Protein AF-A0A1A6A4U7-F1 (afdb_monomer)

Secondary structure (DSSP, 8-state):
-------------PPPEEEEETTTEETTEETT-BHHHHHHHHHH-TTT----EEE--TTSGGGS-EEEE-SSEEEEE---SS--B--EEEEE--TT---EEEETTEEEEBTTB--BHHHHHHHT---EE-TTSSEEEETTEEEEE--S---TTSPPPTTPBEEEEEE---TT-----S--EEEEETTTEEEEEEETTEEEEEETTT-BTTHHHHHS---SEEEE----HHHHHTT-----TTTT-EEEEEGGGTEEEEE-TTSBEEEEEEE---TTSTTTTTS----EEEEETTEEE-TT--HHHHHTTS---S-HHHHHHHHTTT--PPPPP--------------------------------------------------------------------------------S-EEEE-TT-TT-TT-TTPPEEEEEEETTEEEEEETTT-SEEEEEE---GGG--

Structure (mmCIF, N/CA/C/O backbone):
data_AF-A0A1A6A4U7-F1
#
_entry.id   AF-A0A1A6A4U7-F1
#
loop_
_atom_site.group_PDB
_atom_site.id
_atom_site.type_symbol
_atom_site.label_atom_id
_atom_site.label_alt_id
_atom_site.label_comp_id
_atom_site.label_asym_id
_atom_site.label_entity_id
_atom_site.label_seq_id
_atom_site.pdbx_PDB_ins_code
_atom_site.Cartn_x
_atom_site.Cartn_y
_atom_site.Cartn_z
_atom_site.occupancy
_atom_site.B_iso_or_equiv
_atom_site.auth_seq_id
_atom_site.auth_comp_id
_atom_site.auth_asym_id
_atom_site.auth_atom_id
_atom_site.pdbx_PDB_model_num
ATOM 1 N N . MET A 1 1 ? -24.534 -42.417 -36.578 1.00 34.53 1 MET A N 1
ATOM 2 C CA . MET A 1 1 ? -23.163 -41.997 -36.219 1.00 34.53 1 MET A CA 1
ATOM 3 C C . MET A 1 1 ? -23.045 -40.514 -36.512 1.00 34.53 1 MET A C 1
ATOM 5 O O . MET A 1 1 ? -23.363 -40.126 -37.626 1.00 34.53 1 MET A O 1
ATOM 9 N N . ILE A 1 2 ? -22.652 -39.702 -35.531 1.00 27.45 2 ILE A N 1
ATOM 10 C CA . ILE A 1 2 ? -22.344 -38.277 -35.712 1.00 27.45 2 ILE A CA 1
ATOM 11 C C . ILE A 1 2 ? -21.001 -38.060 -35.019 1.00 27.45 2 ILE A C 1
ATOM 13 O O . ILE A 1 2 ? -20.915 -38.229 -33.805 1.00 27.45 2 ILE A O 1
ATOM 17 N N . ASN A 1 3 ? -19.956 -37.738 -35.782 1.00 27.05 3 ASN A N 1
ATOM 18 C CA . ASN A 1 3 ? -18.655 -37.410 -35.206 1.00 27.05 3 ASN A CA 1
ATOM 19 C C . ASN A 1 3 ? -18.709 -35.987 -34.647 1.00 27.05 3 ASN A C 1
ATOM 21 O O . ASN A 1 3 ? -18.494 -35.019 -35.375 1.00 27.05 3 ASN A O 1
ATOM 25 N N . VAL A 1 4 ? -18.984 -35.868 -33.349 1.00 32.03 4 VAL A N 1
ATOM 26 C CA . VAL A 1 4 ? -18.726 -34.632 -32.605 1.00 32.03 4 VAL A CA 1
ATOM 27 C C . VAL A 1 4 ? -17.213 -34.520 -32.454 1.00 32.03 4 VAL A C 1
ATOM 29 O O . VAL A 1 4 ? -16.614 -35.150 -31.586 1.00 32.03 4 VAL A O 1
ATOM 32 N N . GLY A 1 5 ? -16.581 -33.779 -33.365 1.00 28.53 5 GLY A N 1
ATOM 33 C CA . GLY A 1 5 ? -15.143 -33.555 -33.324 1.00 28.53 5 GLY A CA 1
ATOM 34 C C . GLY A 1 5 ? -14.765 -32.807 -32.051 1.00 28.53 5 GLY A C 1
ATOM 35 O O . GLY A 1 5 ? -15.189 -31.668 -31.857 1.00 28.53 5 GLY A O 1
ATOM 36 N N . THR A 1 6 ? -13.951 -33.432 -31.201 1.00 31.39 6 THR A N 1
ATOM 37 C CA . THR A 1 6 ? -13.310 -32.764 -30.067 1.00 31.39 6 THR A CA 1
ATOM 38 C C . THR A 1 6 ? -12.432 -31.642 -30.605 1.00 31.39 6 THR A C 1
ATOM 40 O O . THR A 1 6 ? -11.337 -31.892 -31.116 1.00 31.39 6 THR A O 1
ATOM 43 N N . GLN A 1 7 ? -12.911 -30.399 -30.519 1.00 33.78 7 GLN A N 1
ATOM 44 C CA . GLN A 1 7 ? -12.051 -29.251 -30.756 1.00 33.78 7 GLN A CA 1
ATOM 45 C C . GLN A 1 7 ? -10.982 -29.260 -29.669 1.00 33.78 7 GLN A C 1
ATOM 47 O O . GLN A 1 7 ? -11.272 -29.018 -28.499 1.00 33.78 7 GLN A O 1
ATOM 52 N N . ASN A 1 8 ? -9.747 -29.563 -30.066 1.00 30.69 8 ASN A N 1
ATOM 53 C CA . ASN A 1 8 ? -8.593 -29.342 -29.214 1.00 30.69 8 ASN A CA 1
ATOM 54 C C . ASN A 1 8 ? -8.554 -27.848 -28.897 1.00 30.69 8 ASN A C 1
ATOM 56 O O . ASN A 1 8 ? -8.187 -27.047 -29.761 1.00 30.69 8 ASN A O 1
ATOM 60 N N . LEU A 1 9 ? -8.942 -27.496 -27.669 1.00 33.34 9 LEU A N 1
ATOM 61 C CA . LEU A 1 9 ? -8.657 -26.201 -27.072 1.00 33.34 9 LEU A CA 1
ATOM 62 C C . LEU A 1 9 ? -7.142 -26.037 -27.099 1.00 33.34 9 LEU A C 1
ATOM 64 O O . LEU A 1 9 ? -6.424 -26.551 -26.243 1.00 33.34 9 LEU A O 1
ATOM 68 N N . ARG A 1 10 ? -6.652 -25.362 -28.142 1.00 32.28 10 ARG A N 1
ATOM 69 C CA . ARG A 1 10 ? -5.274 -24.902 -28.189 1.00 32.28 10 ARG A CA 1
ATOM 70 C C . ARG A 1 10 ? -5.126 -23.962 -27.007 1.00 32.28 10 ARG A C 1
ATOM 72 O O . ARG A 1 10 ? -5.675 -22.865 -27.034 1.00 32.28 10 ARG A O 1
ATOM 79 N N . THR A 1 11 ? -4.368 -24.385 -26.005 1.00 36.12 11 THR A N 1
ATOM 80 C CA . THR A 1 11 ? -3.703 -23.476 -25.082 1.00 36.12 11 THR A CA 1
ATOM 81 C C . THR A 1 11 ? -2.740 -22.633 -25.907 1.00 36.12 11 THR A C 1
ATOM 83 O O . THR A 1 11 ? -1.558 -22.940 -26.048 1.00 36.12 11 THR A O 1
ATOM 86 N N . THR A 1 12 ? -3.274 -21.585 -26.535 1.00 37.25 12 THR A N 1
ATOM 87 C CA . THR A 1 12 ? -2.473 -20.508 -27.095 1.00 37.25 12 THR A CA 1
ATOM 88 C C . THR A 1 12 ? -1.683 -19.936 -25.937 1.00 37.25 12 THR A C 1
ATOM 90 O O . THR A 1 12 ? -2.249 -19.262 -25.078 1.00 37.25 12 THR A O 1
ATOM 93 N N . SER A 1 13 ? -0.390 -20.247 -25.900 1.00 43.84 13 SER A N 1
ATOM 94 C CA . SER A 1 13 ? 0.581 -19.581 -25.047 1.00 43.84 13 SER A CA 1
ATOM 95 C C . SER A 1 13 ? 0.678 -18.135 -25.521 1.00 43.84 13 SER A C 1
ATOM 97 O O . SER A 1 13 ? 1.539 -17.796 -26.335 1.00 43.84 13 SER A O 1
ATOM 99 N N . LEU A 1 14 ? -0.284 -17.324 -25.083 1.00 59.44 14 LEU A N 1
ATOM 100 C CA . LEU A 1 14 ? -0.281 -15.886 -25.269 1.00 59.44 14 LEU A CA 1
ATOM 101 C C . LEU A 1 14 ? 1.059 -15.384 -24.735 1.00 59.44 14 LEU A C 1
ATOM 103 O O . LEU A 1 14 ? 1.439 -15.685 -23.601 1.00 59.44 14 LEU A O 1
ATOM 107 N N . SER A 1 15 ? 1.803 -14.687 -25.587 1.00 70.00 15 SER A N 1
ATOM 108 C CA . SER A 1 15 ? 2.896 -13.839 -25.133 1.00 70.00 15 SER A CA 1
ATOM 109 C C . SER A 1 15 ? 2.332 -12.909 -24.058 1.00 70.00 15 SER A C 1
ATOM 111 O O . SER A 1 15 ? 1.287 -12.306 -24.305 1.00 70.00 15 SER A O 1
ATOM 113 N N . PRO A 1 16 ? 2.946 -12.815 -22.864 1.00 86.75 16 PRO A N 1
ATOM 114 C CA . PRO A 1 16 ? 2.544 -11.795 -21.913 1.00 86.75 16 PRO A CA 1
ATOM 115 C C . PRO A 1 16 ? 2.791 -10.444 -22.582 1.00 86.75 16 PRO A C 1
ATOM 117 O O . PRO A 1 16 ? 3.918 -10.146 -22.986 1.00 86.75 16 PRO A O 1
ATOM 120 N N . THR A 1 17 ? 1.717 -9.680 -22.751 1.00 91.56 17 THR A N 1
ATOM 121 C CA . THR A 1 17 ? 1.735 -8.361 -23.376 1.00 91.56 17 THR A CA 1
ATOM 122 C C . THR A 1 17 ? 1.383 -7.343 -22.308 1.00 91.56 17 THR A C 1
ATOM 124 O O . THR A 1 17 ? 0.267 -7.369 -21.793 1.00 91.56 17 THR A O 1
ATOM 127 N N . TYR A 1 18 ? 2.316 -6.452 -21.979 1.00 95.06 18 TYR A N 1
ATOM 128 C CA . TYR A 1 18 ? 2.049 -5.347 -21.061 1.00 95.06 18 TYR A CA 1
ATOM 129 C C . TYR A 1 18 ? 2.094 -4.019 -21.804 1.00 95.06 18 TYR A C 1
ATOM 131 O O . TYR A 1 18 ? 3.088 -3.707 -22.463 1.00 95.06 18 TYR A O 1
ATOM 139 N N . ASP A 1 19 ? 1.043 -3.223 -21.647 1.00 96.00 19 ASP A N 1
ATOM 140 C CA . ASP A 1 19 ? 1.101 -1.812 -22.005 1.00 96.00 19 ASP A CA 1
ATOM 141 C C . ASP A 1 19 ? 1.816 -1.034 -20.900 1.00 96.00 19 ASP A C 1
ATOM 143 O O . ASP A 1 19 ? 1.625 -1.320 -19.716 1.00 96.00 19 ASP A O 1
ATOM 147 N N . VAL A 1 20 ? 2.693 -0.110 -21.285 1.00 96.94 20 VAL A N 1
ATOM 148 C CA . VAL A 1 20 ? 3.577 0.617 -20.369 1.00 96.94 20 VAL A CA 1
ATOM 149 C C . VAL A 1 20 ? 3.236 2.098 -20.432 1.00 96.94 20 VAL A C 1
ATOM 151 O O . VAL A 1 20 ? 3.409 2.720 -21.478 1.00 96.94 20 VAL A O 1
ATOM 154 N N . ILE A 1 21 ? 2.794 2.670 -19.311 1.00 96.62 21 ILE A N 1
ATOM 155 C CA . ILE A 1 21 ? 2.378 4.073 -19.216 1.00 96.62 21 ILE A CA 1
ATOM 156 C C . ILE A 1 21 ? 3.344 4.805 -18.263 1.00 96.62 21 ILE A C 1
ATOM 158 O O . ILE A 1 21 ? 3.288 4.580 -17.050 1.00 96.62 21 ILE A O 1
ATOM 162 N N . PRO A 1 22 ? 4.268 5.644 -18.781 1.00 95.94 22 PRO A N 1
ATOM 163 C CA . PRO A 1 22 ? 5.258 6.357 -17.971 1.00 95.94 22 PRO A CA 1
ATOM 164 C C . PRO A 1 22 ? 4.618 7.220 -16.880 1.00 95.94 22 PRO A C 1
ATOM 166 O O . PRO A 1 22 ? 3.744 8.039 -17.157 1.00 95.94 22 PRO A O 1
ATOM 169 N N . GLY A 1 23 ? 5.067 7.047 -15.638 1.00 95.62 23 GLY A N 1
ATOM 170 C CA . GLY A 1 23 ? 4.520 7.741 -14.470 1.00 95.62 23 GLY A CA 1
ATOM 171 C C . GLY A 1 23 ? 3.232 7.148 -13.895 1.00 95.62 23 GLY A C 1
ATOM 172 O O . GLY A 1 23 ? 2.833 7.571 -12.818 1.00 95.62 23 GLY A O 1
ATOM 173 N N . GLU A 1 24 ? 2.589 6.181 -14.563 1.00 95.50 24 GLU A N 1
ATOM 174 C CA . GLU A 1 24 ? 1.247 5.711 -14.182 1.00 95.50 24 GLU A CA 1
ATOM 175 C C . GLU A 1 24 ? 1.162 4.201 -13.927 1.00 95.50 24 GLU A C 1
ATOM 177 O O . GLU A 1 24 ? 0.574 3.798 -12.926 1.00 95.50 24 GLU A O 1
ATOM 182 N N . GLY A 1 25 ? 1.729 3.335 -14.779 1.00 96.69 25 GLY A N 1
ATOM 183 C CA . GLY A 1 25 ? 1.544 1.893 -14.583 1.00 96.69 25 GLY A CA 1
ATOM 184 C C . GLY A 1 25 ? 2.031 0.957 -15.688 1.00 96.69 25 GLY A C 1
ATOM 185 O O . GLY A 1 25 ? 2.629 1.364 -16.687 1.00 96.69 25 GLY A O 1
ATOM 186 N N . VAL A 1 26 ? 1.771 -0.337 -15.475 1.00 97.00 26 VAL A N 1
ATOM 187 C CA . VAL A 1 26 ? 2.101 -1.438 -16.394 1.00 97.00 26 VAL A CA 1
ATOM 188 C C . VAL A 1 26 ? 0.970 -2.469 -16.402 1.00 97.00 26 VAL A C 1
ATOM 190 O O . VAL A 1 26 ? 0.724 -3.144 -15.400 1.00 97.00 26 VAL A O 1
ATOM 193 N N . GLY A 1 27 ? 0.304 -2.637 -17.545 1.00 94.50 27 GLY A N 1
ATOM 194 C CA . GLY A 1 27 ? -0.808 -3.578 -17.706 1.00 94.50 27 GLY A CA 1
ATOM 195 C C . GLY A 1 27 ? -1.966 -3.283 -16.745 1.00 94.50 27 GLY A C 1
ATOM 196 O O . GLY A 1 27 ? -2.630 -2.260 -16.873 1.00 94.50 27 GLY A O 1
ATOM 197 N N . ILE A 1 28 ? -2.212 -4.189 -15.792 1.00 94.94 28 ILE A N 1
ATOM 198 C CA . ILE A 1 28 ? -3.260 -4.040 -14.764 1.00 94.94 28 ILE A CA 1
ATOM 199 C C . ILE A 1 28 ? -2.777 -3.366 -13.467 1.00 94.94 28 ILE A C 1
ATOM 201 O O . ILE A 1 28 ? -3.577 -3.200 -12.553 1.00 94.94 28 ILE A O 1
ATOM 205 N N . PHE A 1 29 ? -1.490 -3.019 -13.349 1.00 97.44 29 PHE A N 1
ATOM 206 C CA . PHE A 1 29 ? -0.899 -2.484 -12.117 1.00 97.44 29 PHE A CA 1
ATOM 207 C C . PHE A 1 29 ? -0.663 -0.977 -12.232 1.00 97.44 29 PHE A C 1
ATOM 209 O O . PHE A 1 29 ? 0.097 -0.548 -13.105 1.00 97.44 29 PHE A O 1
ATOM 216 N N . GLN A 1 30 ? -1.269 -0.188 -11.342 1.00 96.81 30 GLN A N 1
ATOM 217 C CA . GLN A 1 30 ? -1.107 1.268 -11.303 1.00 96.81 30 GLN A CA 1
ATOM 218 C C . GLN A 1 30 ? -0.221 1.690 -10.125 1.00 96.81 30 GLN A C 1
ATOM 220 O O . GLN A 1 30 ? -0.247 1.087 -9.049 1.00 96.81 30 GLN A O 1
ATOM 225 N N . LEU A 1 31 ? 0.590 2.729 -10.320 1.00 96.38 31 LEU A N 1
ATOM 226 C CA . LEU A 1 31 ? 1.306 3.367 -9.222 1.00 96.38 31 LEU A CA 1
ATOM 227 C C . LEU A 1 31 ? 0.295 4.032 -8.276 1.00 96.38 31 LEU A C 1
ATOM 229 O O . LEU A 1 31 ? -0.719 4.575 -8.706 1.00 96.38 31 LEU A O 1
ATOM 233 N N . GLY A 1 32 ? 0.555 3.957 -6.973 1.00 94.75 32 GLY A N 1
ATOM 234 C CA . GLY A 1 32 ? -0.375 4.405 -5.934 1.00 94.75 32 GLY A CA 1
ATOM 235 C C . GLY A 1 32 ? -1.392 3.347 -5.485 1.00 94.75 32 GLY A C 1
ATOM 236 O O . GLY A 1 32 ? -1.970 3.501 -4.408 1.00 94.75 32 GLY A O 1
ATOM 237 N N . ASP A 1 33 ? -1.570 2.235 -6.212 1.00 94.88 33 ASP A N 1
ATOM 238 C CA . ASP A 1 33 ? -2.411 1.131 -5.732 1.00 94.88 33 ASP A CA 1
ATOM 239 C C . ASP A 1 33 ? -1.856 0.530 -4.437 1.00 94.88 33 ASP A C 1
ATOM 241 O O . ASP A 1 33 ? -0.654 0.299 -4.291 1.00 94.88 33 ASP A O 1
ATOM 245 N N . ASN A 1 34 ? -2.738 0.226 -3.482 1.00 94.00 34 ASN A N 1
ATOM 246 C CA . ASN A 1 34 ? -2.311 -0.377 -2.224 1.00 94.00 34 ASN A CA 1
ATOM 247 C C . ASN A 1 34 ? -2.022 -1.885 -2.362 1.00 94.00 34 ASN A C 1
ATOM 249 O O . ASN A 1 34 ? -2.619 -2.585 -3.181 1.00 94.00 34 ASN A O 1
ATOM 253 N N . LEU A 1 35 ? -1.123 -2.394 -1.515 1.00 94.62 35 LEU A N 1
ATOM 254 C CA . LEU A 1 35 ? -0.640 -3.781 -1.524 1.00 94.62 35 LEU A CA 1
ATOM 255 C C . LEU A 1 35 ? -1.764 -4.830 -1.509 1.00 94.62 35 LEU A C 1
ATOM 257 O O . LEU A 1 35 ? -1.673 -5.836 -2.214 1.00 94.62 35 LEU A O 1
ATOM 261 N N . TRP A 1 36 ? -2.826 -4.590 -0.735 1.00 93.75 36 TRP A N 1
ATOM 262 C CA . TRP A 1 36 ? -3.992 -5.476 -0.672 1.00 93.75 36 TRP A CA 1
ATOM 263 C C . TRP A 1 36 ? -4.747 -5.507 -2.007 1.00 93.75 36 TRP A C 1
ATOM 265 O O . TRP A 1 36 ? -5.109 -6.587 -2.473 1.00 93.75 36 TRP A O 1
ATOM 275 N N . HIS A 1 37 ? -4.921 -4.355 -2.667 1.00 93.62 37 HIS A N 1
ATOM 276 C CA . HIS A 1 37 ? -5.577 -4.288 -3.972 1.00 93.62 37 HIS A CA 1
ATOM 277 C C . HIS A 1 37 ? -4.753 -4.972 -5.068 1.00 93.62 37 HIS A C 1
ATOM 279 O O . HIS A 1 37 ? -5.294 -5.792 -5.807 1.00 93.62 37 HIS A O 1
ATOM 285 N N . VAL A 1 38 ? -3.439 -4.731 -5.122 1.00 95.75 38 VAL A N 1
ATOM 286 C CA . VAL A 1 38 ? -2.542 -5.389 -6.092 1.00 95.75 38 VAL A CA 1
ATOM 287 C C . VAL A 1 38 ? -2.568 -6.913 -5.934 1.00 95.75 38 VAL A C 1
ATOM 289 O O . VAL A 1 38 ? -2.605 -7.647 -6.924 1.00 95.75 38 VAL A O 1
ATOM 292 N N . LEU A 1 39 ? -2.622 -7.418 -4.697 1.00 93.62 39 LEU A N 1
ATOM 293 C CA . LEU A 1 39 ? -2.750 -8.854 -4.449 1.00 93.62 39 LEU A CA 1
ATOM 294 C C . LEU A 1 39 ? -4.180 -9.384 -4.657 1.00 93.62 39 LEU A C 1
ATOM 296 O O . LEU A 1 39 ? -4.325 -10.564 -4.963 1.00 93.62 39 LEU A O 1
ATOM 300 N N . GLU A 1 40 ? -5.226 -8.557 -4.587 1.00 91.50 40 GLU A N 1
ATOM 301 C CA . GLU A 1 40 ? -6.585 -8.905 -5.043 1.00 91.50 40 GLU A CA 1
ATOM 302 C C . GLU A 1 40 ? -6.651 -9.060 -6.571 1.00 91.50 40 GLU A C 1
ATOM 304 O O . GLU A 1 40 ? -7.195 -10.048 -7.073 1.00 91.50 40 GLU A O 1
ATOM 309 N N . LEU A 1 41 ? -6.018 -8.146 -7.316 1.00 94.00 41 LEU A N 1
ATOM 310 C CA . LEU A 1 41 ? -5.875 -8.234 -8.772 1.00 94.00 41 LEU A CA 1
ATOM 311 C C . LEU A 1 41 ? -5.142 -9.524 -9.168 1.00 94.00 41 LEU A C 1
ATOM 313 O O . LEU A 1 41 ? -5.665 -10.307 -9.960 1.00 94.00 41 LEU A O 1
ATOM 317 N N . LEU A 1 42 ? -4.002 -9.828 -8.537 1.00 93.06 42 LEU A N 1
ATOM 318 C CA . LEU A 1 42 ? -3.266 -11.084 -8.753 1.00 93.06 42 LEU A CA 1
ATOM 319 C C . LEU A 1 42 ? -4.082 -12.331 -8.373 1.00 93.06 42 LEU A C 1
ATOM 321 O O . LEU A 1 42 ? -4.055 -13.334 -9.089 1.00 93.06 42 LEU A O 1
ATOM 325 N N . ARG A 1 43 ? -4.855 -12.283 -7.277 1.00 90.06 43 ARG A N 1
ATOM 326 C CA . ARG A 1 43 ? -5.740 -13.388 -6.861 1.00 90.06 43 ARG A CA 1
ATOM 327 C C . ARG A 1 43 ? -6.948 -13.575 -7.788 1.00 90.06 43 ARG A C 1
ATOM 329 O O . ARG A 1 43 ? -7.486 -14.685 -7.825 1.00 90.06 43 ARG A O 1
ATOM 336 N N . THR A 1 44 ? -7.315 -12.550 -8.555 1.00 91.62 44 THR A N 1
ATOM 337 C CA . THR A 1 44 ? -8.335 -12.596 -9.614 1.00 91.62 44 THR A CA 1
ATOM 338 C C . THR A 1 44 ? -7.740 -13.093 -10.942 1.00 91.62 44 THR A C 1
ATOM 340 O O . THR A 1 44 ? -8.299 -13.986 -11.573 1.00 91.62 44 THR A O 1
ATOM 343 N N . HIS A 1 45 ? -6.551 -12.617 -11.322 1.00 90.62 45 HIS A N 1
ATOM 344 C CA . HIS A 1 45 ? -5.856 -12.926 -12.581 1.00 90.62 45 HIS A CA 1
ATOM 345 C C . HIS A 1 45 ? -4.918 -14.156 -12.498 1.00 90.62 45 HIS A C 1
ATOM 347 O O . HIS A 1 45 ? -3.900 -14.236 -13.187 1.00 90.62 45 HIS A O 1
ATOM 353 N N . LYS A 1 46 ? -5.258 -15.171 -11.691 1.00 88.25 46 LYS A N 1
ATOM 354 C CA . LYS A 1 46 ? -4.421 -16.373 -11.444 1.00 88.25 46 LYS A CA 1
ATOM 355 C C . LYS A 1 46 ? -4.006 -17.163 -12.695 1.00 88.25 46 LYS A C 1
ATOM 357 O O . LYS A 1 46 ? -3.026 -17.900 -12.650 1.00 88.25 46 LYS A O 1
ATOM 362 N N . THR A 1 47 ? -4.745 -17.054 -13.799 1.00 88.19 47 THR A N 1
ATOM 363 C CA . THR A 1 47 ? -4.400 -17.690 -15.086 1.00 88.19 47 THR A CA 1
ATOM 364 C C . THR A 1 47 ? -3.307 -16.950 -15.859 1.00 88.19 47 THR A C 1
ATOM 366 O O . THR A 1 47 ? -2.639 -17.553 -16.691 1.00 88.19 47 THR A O 1
ATOM 369 N N . GLU A 1 48 ? -3.149 -15.655 -15.597 1.00 87.38 48 GLU A N 1
ATOM 370 C CA . GLU A 1 48 ? -2.179 -14.746 -16.218 1.00 87.38 48 GLU A CA 1
ATOM 371 C C . GLU A 1 48 ? -0.909 -14.649 -15.355 1.00 87.38 48 GLU A C 1
ATOM 373 O O . GLU A 1 48 ? 0.206 -14.704 -15.872 1.00 87.38 48 GLU A O 1
ATOM 378 N N . TYR A 1 49 ? -1.081 -14.650 -14.025 1.00 89.50 49 TYR A N 1
ATOM 379 C CA . TYR A 1 49 ? -0.011 -14.631 -13.021 1.00 89.50 49 TYR A CA 1
ATOM 380 C C . TYR A 1 49 ? -0.008 -15.923 -12.171 1.00 89.50 49 TYR A C 1
ATOM 382 O O . TYR A 1 49 ? -0.307 -15.885 -10.976 1.00 89.50 49 TYR A O 1
ATOM 390 N N . PRO A 1 50 ? 0.325 -17.096 -12.751 1.00 85.50 50 PRO A N 1
ATOM 391 C CA . PRO A 1 50 ? 0.254 -18.389 -12.059 1.00 85.50 50 PRO A CA 1
ATOM 392 C C . PRO A 1 50 ? 1.376 -18.616 -11.033 1.00 85.50 50 PRO A C 1
ATOM 394 O O . PRO A 1 50 ? 1.299 -19.556 -10.244 1.00 85.50 50 PRO A O 1
ATOM 397 N N . LYS A 1 51 ? 2.426 -17.783 -11.042 1.00 87.94 51 LYS A N 1
ATOM 398 C CA . LYS A 1 51 ? 3.482 -17.761 -10.024 1.00 87.94 51 LYS A CA 1
ATOM 399 C C . LYS A 1 51 ? 3.616 -16.342 -9.480 1.00 87.94 51 LYS A C 1
ATOM 401 O O . LYS A 1 51 ? 3.898 -15.420 -10.242 1.00 87.94 51 LYS A O 1
ATOM 406 N N . VAL A 1 52 ? 3.448 -16.211 -8.169 1.00 91.25 52 VAL A N 1
ATOM 407 C CA . VAL A 1 52 ? 3.619 -14.975 -7.403 1.00 91.25 52 VAL A CA 1
ATOM 408 C C . VAL A 1 52 ? 4.468 -15.318 -6.185 1.00 91.25 52 VAL A C 1
ATOM 410 O O . VAL A 1 52 ? 4.125 -16.237 -5.444 1.00 91.25 52 VAL A O 1
ATOM 413 N N . GLU A 1 53 ? 5.568 -14.604 -5.978 1.00 93.12 53 GLU A N 1
ATOM 414 C CA . GLU A 1 53 ? 6.389 -14.697 -4.765 1.00 93.12 53 GLU A CA 1
ATOM 415 C C . GLU A 1 53 ? 6.383 -13.333 -4.075 1.00 93.12 53 GLU A C 1
ATOM 417 O O . GLU A 1 53 ? 6.568 -12.313 -4.731 1.00 93.12 53 GLU A O 1
ATOM 422 N N . VAL A 1 54 ? 6.154 -13.286 -2.763 1.00 92.88 54 VAL A N 1
ATOM 423 C CA . VAL A 1 54 ? 6.143 -12.032 -1.993 1.00 92.88 54 VAL A CA 1
ATOM 424 C C . VAL A 1 54 ? 7.298 -12.077 -1.005 1.00 92.88 54 VAL A C 1
ATOM 426 O O . VAL A 1 54 ? 7.403 -13.026 -0.233 1.00 92.88 54 VAL A O 1
ATOM 429 N N . SER A 1 55 ? 8.169 -11.070 -1.038 1.00 92.62 55 SER A N 1
ATOM 430 C CA . SER A 1 55 ? 9.325 -10.954 -0.147 1.00 92.62 55 SER A CA 1
ATOM 431 C C . SER A 1 55 ? 9.238 -9.699 0.711 1.00 92.62 55 SER A C 1
ATOM 433 O O . SER A 1 55 ? 8.911 -8.623 0.205 1.00 92.62 55 SER A O 1
ATOM 435 N N . TRP A 1 56 ? 9.612 -9.839 1.975 1.00 93.00 56 TRP A N 1
ATOM 436 C CA . TRP A 1 56 ? 9.760 -8.771 2.958 1.00 93.00 56 TRP A CA 1
ATOM 437 C C . TRP A 1 56 ? 10.940 -9.110 3.886 1.00 93.00 56 TRP A C 1
ATOM 439 O O . TRP A 1 56 ? 11.523 -10.189 3.770 1.00 93.00 56 TRP A O 1
ATOM 449 N N . ASP A 1 57 ? 11.303 -8.200 4.787 1.00 90.62 57 ASP A N 1
ATOM 450 C CA . ASP A 1 57 ? 12.314 -8.456 5.821 1.00 90.62 57 ASP A CA 1
ATOM 451 C C . ASP A 1 57 ? 11.671 -9.141 7.039 1.00 90.62 57 ASP A C 1
ATOM 453 O O . ASP A 1 57 ? 10.783 -8.571 7.675 1.00 90.62 57 ASP A O 1
ATOM 457 N N . GLU A 1 58 ? 12.091 -10.371 7.346 1.00 86.25 58 GLU A N 1
ATOM 458 C CA . GLU A 1 58 ? 11.544 -11.170 8.451 1.00 86.25 58 GLU A CA 1
ATOM 459 C C . GLU A 1 58 ? 11.972 -10.650 9.836 1.00 86.25 58 GLU A C 1
ATOM 461 O O . GLU A 1 58 ? 11.218 -10.828 10.793 1.00 86.25 58 GLU A O 1
ATOM 466 N N . ASP A 1 59 ? 13.104 -9.939 9.938 1.00 86.44 59 ASP A N 1
ATOM 467 C CA . ASP A 1 59 ? 13.594 -9.355 11.198 1.00 86.44 59 ASP A CA 1
ATOM 468 C C . ASP A 1 59 ? 12.891 -8.024 11.551 1.00 86.44 59 ASP A C 1
ATOM 470 O O . ASP A 1 59 ? 13.025 -7.513 12.667 1.00 86.44 59 ASP A O 1
ATOM 474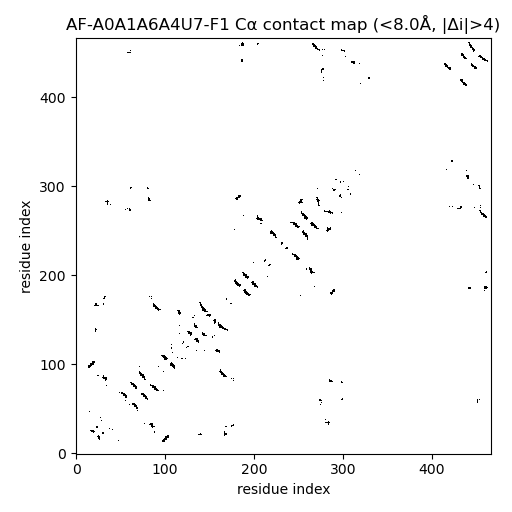 N N . SER A 1 60 ? 12.147 -7.413 10.618 1.00 86.44 60 SER A N 1
ATOM 475 C CA . SER A 1 60 ? 11.425 -6.142 10.829 1.00 86.44 60 SER A CA 1
ATOM 476 C C . SER A 1 60 ? 10.224 -5.945 9.879 1.00 86.44 60 SER A C 1
ATOM 478 O O . SER A 1 60 ? 10.112 -4.905 9.219 1.00 86.44 60 SER A O 1
ATOM 480 N N . PRO A 1 61 ? 9.263 -6.890 9.809 1.00 86.88 61 PRO A N 1
ATOM 481 C CA . PRO A 1 61 ? 8.235 -6.919 8.764 1.00 86.88 61 PRO A CA 1
ATOM 482 C C . PRO A 1 61 ? 7.347 -5.669 8.742 1.00 86.88 61 PRO A C 1
ATOM 484 O O . PRO A 1 61 ? 7.028 -5.162 7.666 1.00 86.88 61 PRO A O 1
ATOM 487 N N . HIS A 1 62 ? 7.004 -5.099 9.901 1.00 82.88 62 HIS A N 1
ATOM 488 C CA . HIS A 1 62 ? 6.182 -3.882 10.011 1.00 82.88 62 HIS A CA 1
ATOM 489 C C . HIS A 1 62 ? 6.890 -2.589 9.579 1.00 82.88 62 HIS A C 1
ATOM 491 O O . HIS A 1 62 ? 6.233 -1.561 9.420 1.00 82.88 62 HIS A O 1
ATOM 497 N N . LYS A 1 63 ? 8.213 -2.639 9.386 1.00 85.69 63 LYS A N 1
ATOM 498 C CA . LYS A 1 63 ? 9.065 -1.553 8.867 1.00 85.69 63 LYS A CA 1
ATOM 499 C C . LYS A 1 63 ? 9.696 -1.897 7.513 1.00 85.69 63 LYS A C 1
ATOM 501 O O . LYS A 1 63 ? 10.457 -1.097 6.979 1.00 85.69 63 LYS A O 1
ATOM 506 N N . SER A 1 64 ? 9.411 -3.078 6.974 1.00 88.88 64 SER A N 1
ATOM 507 C CA . SER A 1 64 ? 10.045 -3.597 5.765 1.00 88.88 64 SER A CA 1
ATOM 508 C C . SER A 1 64 ? 9.475 -2.987 4.481 1.00 88.88 64 SER A C 1
ATOM 510 O O . SER A 1 64 ? 8.333 -2.528 4.441 1.00 88.88 64 SER A O 1
ATOM 512 N N . ALA A 1 65 ? 10.266 -3.030 3.408 1.00 93.69 65 ALA A N 1
ATOM 513 C CA . ALA A 1 65 ? 9.721 -2.953 2.057 1.00 93.69 65 ALA A CA 1
ATOM 514 C C . ALA A 1 65 ? 9.047 -4.288 1.714 1.00 93.69 65 ALA A C 1
ATOM 516 O O . ALA A 1 65 ? 9.584 -5.349 2.042 1.00 93.69 65 ALA A O 1
ATOM 517 N N . VAL A 1 66 ? 7.935 -4.248 0.982 1.00 94.44 66 VAL A N 1
ATOM 518 C CA . VAL A 1 66 ? 7.331 -5.450 0.391 1.00 94.44 66 VAL A CA 1
ATOM 519 C C . VAL A 1 66 ? 7.608 -5.435 -1.106 1.00 94.44 66 VAL A C 1
ATOM 521 O O . VAL A 1 66 ? 7.437 -4.417 -1.770 1.00 94.44 66 VAL A O 1
ATOM 524 N N . THR A 1 67 ? 8.052 -6.559 -1.663 1.00 96.75 67 THR A N 1
ATOM 525 C CA . THR A 1 67 ? 8.197 -6.725 -3.117 1.00 96.75 67 THR A CA 1
ATOM 526 C C . THR A 1 67 ? 7.438 -7.958 -3.572 1.00 96.75 67 THR A C 1
ATOM 528 O O . THR A 1 67 ? 7.604 -9.036 -3.001 1.00 96.75 67 THR A O 1
ATOM 531 N N . ILE A 1 68 ? 6.613 -7.802 -4.606 1.00 96.62 68 ILE A N 1
ATOM 532 C CA . ILE A 1 68 ? 5.943 -8.909 -5.290 1.00 96.62 68 ILE A CA 1
ATOM 533 C C . ILE A 1 68 ? 6.736 -9.225 -6.555 1.00 96.62 68 ILE A C 1
ATOM 535 O O . ILE A 1 68 ? 6.892 -8.365 -7.420 1.00 96.62 68 ILE A O 1
ATOM 539 N N . HIS A 1 69 ? 7.204 -10.461 -6.680 1.00 96.44 69 HIS A N 1
ATOM 540 C CA . HIS A 1 69 ? 7.939 -10.967 -7.833 1.00 96.44 69 HIS A CA 1
ATOM 541 C C . HIS A 1 69 ? 7.013 -11.806 -8.713 1.00 96.44 69 HIS A C 1
ATOM 543 O O . HIS A 1 69 ? 6.383 -12.767 -8.264 1.00 96.44 69 HIS A O 1
ATOM 549 N N . LEU A 1 70 ? 6.958 -11.428 -9.985 1.00 94.50 70 LEU A N 1
ATOM 550 C CA . LEU A 1 70 ? 6.234 -12.075 -11.075 1.00 94.50 70 LEU A CA 1
ATOM 551 C C . LEU A 1 70 ? 7.261 -12.454 -12.167 1.00 94.50 70 LEU A C 1
ATOM 553 O O . LEU A 1 70 ? 8.373 -11.925 -12.164 1.00 94.50 70 LEU A O 1
ATOM 557 N N . PRO A 1 71 ? 6.937 -13.319 -13.149 1.00 91.06 71 PRO A N 1
ATOM 558 C CA . PRO A 1 71 ? 7.934 -13.845 -14.097 1.00 91.06 71 PRO A CA 1
ATOM 559 C C . PRO A 1 71 ? 8.724 -12.806 -14.918 1.00 91.06 71 PRO A C 1
ATOM 561 O O . PRO A 1 71 ? 9.825 -13.108 -15.373 1.00 91.06 71 PRO A O 1
ATOM 564 N N . TYR A 1 72 ? 8.177 -11.597 -15.098 1.00 93.00 72 TYR A N 1
ATOM 565 C CA . TYR A 1 72 ? 8.820 -10.480 -15.811 1.00 93.00 72 TYR A CA 1
ATOM 566 C C . TYR A 1 72 ? 8.733 -9.137 -15.068 1.00 93.00 72 TYR A C 1
ATOM 568 O O . TYR A 1 72 ? 9.323 -8.161 -15.528 1.00 93.00 72 TYR A O 1
ATOM 576 N N . LEU A 1 73 ? 7.998 -9.067 -13.953 1.00 96.25 73 LEU A N 1
ATOM 577 C CA . LEU A 1 73 ? 7.721 -7.832 -13.213 1.00 96.25 73 LEU A CA 1
ATOM 578 C C . LEU A 1 73 ? 8.145 -7.995 -11.750 1.00 96.25 73 LEU A C 1
ATOM 580 O O . LEU A 1 73 ? 7.908 -9.047 -11.161 1.00 96.25 73 LEU A O 1
ATOM 584 N N . ALA A 1 74 ? 8.691 -6.946 -11.144 1.00 97.81 74 ALA A N 1
ATOM 585 C CA . ALA A 1 74 ? 8.736 -6.805 -9.692 1.00 97.81 74 ALA A CA 1
ATOM 586 C C . ALA A 1 74 ? 7.978 -5.535 -9.287 1.00 97.81 74 ALA A C 1
ATOM 588 O O . ALA A 1 74 ? 8.267 -4.454 -9.803 1.00 97.81 74 ALA A O 1
ATOM 589 N N . LEU A 1 75 ? 6.996 -5.682 -8.399 1.00 98.31 75 LEU A N 1
ATOM 590 C CA . LEU A 1 75 ? 6.139 -4.606 -7.897 1.00 98.31 75 LEU A CA 1
ATOM 591 C C . LEU A 1 75 ? 6.625 -4.235 -6.493 1.00 98.31 75 LEU A C 1
ATOM 593 O O . LEU A 1 75 ? 6.620 -5.089 -5.602 1.00 98.31 75 LEU A O 1
ATOM 597 N N . TYR A 1 76 ? 7.091 -3.002 -6.305 1.00 97.75 76 TYR A N 1
ATOM 598 C CA . TYR A 1 76 ? 7.794 -2.566 -5.099 1.00 97.75 76 TYR A CA 1
ATOM 599 C C . TYR A 1 76 ? 6.977 -1.564 -4.276 1.00 97.75 76 TYR A C 1
ATOM 601 O O . TYR A 1 76 ? 6.545 -0.518 -4.768 1.00 97.75 76 TYR A O 1
ATOM 609 N N . PHE A 1 77 ? 6.826 -1.892 -2.995 1.00 96.38 77 PHE A N 1
ATOM 610 C CA . PHE A 1 77 ? 6.137 -1.114 -1.976 1.00 96.38 77 PHE A CA 1
ATOM 611 C C . PHE A 1 77 ? 7.192 -0.668 -0.948 1.00 96.38 77 PHE A C 1
ATOM 613 O O . PHE A 1 77 ? 7.776 -1.530 -0.276 1.00 96.38 77 PHE A O 1
ATOM 620 N N . PRO A 1 78 ? 7.498 0.637 -0.838 1.00 94.06 78 PRO A N 1
ATOM 621 C CA . PRO A 1 78 ? 8.591 1.122 -0.003 1.00 94.06 78 PRO A CA 1
ATOM 622 C C . PRO A 1 78 ? 8.304 0.946 1.498 1.00 94.06 78 PRO A C 1
ATOM 624 O O . PRO A 1 78 ? 7.143 0.829 1.900 1.00 94.06 78 PRO A O 1
ATOM 627 N N . PRO A 1 79 ? 9.346 0.989 2.352 1.00 89.88 79 PRO A N 1
ATOM 628 C CA . PRO A 1 79 ? 9.186 1.061 3.801 1.00 89.88 79 PRO A CA 1
ATOM 629 C C . PRO A 1 79 ? 8.335 2.276 4.195 1.00 89.88 79 PRO A C 1
ATOM 631 O O . PRO A 1 79 ? 8.764 3.415 4.015 1.00 89.88 79 PRO A O 1
ATOM 634 N N . SER A 1 80 ? 7.137 2.057 4.746 1.00 84.69 80 SER A N 1
ATOM 635 C CA . SER A 1 8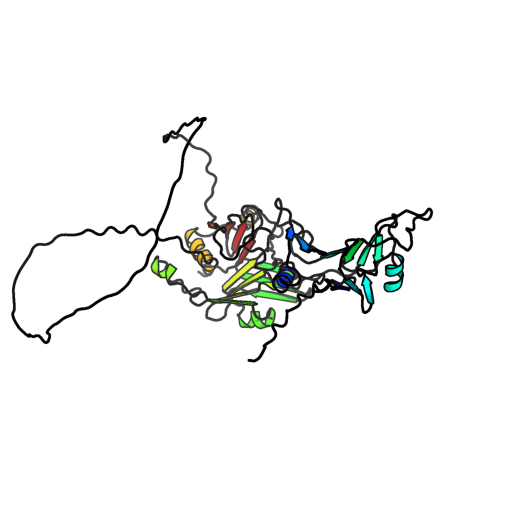0 ? 6.288 3.145 5.247 1.00 84.69 80 SER A CA 1
ATOM 636 C C . SER A 1 80 ? 5.500 2.739 6.503 1.00 84.69 80 SER A C 1
ATOM 638 O O . SER A 1 80 ? 4.791 1.721 6.508 1.00 84.69 80 SER A O 1
ATOM 640 N N . PRO A 1 81 ? 5.576 3.531 7.593 1.00 74.62 81 PRO A N 1
ATOM 641 C CA . PRO A 1 81 ? 4.808 3.265 8.806 1.00 74.62 81 PRO A CA 1
ATOM 642 C C . PRO A 1 81 ? 3.306 3.514 8.610 1.00 74.62 81 PRO A C 1
ATOM 644 O O . PRO A 1 81 ? 2.513 2.899 9.320 1.00 74.62 81 PRO A O 1
ATOM 647 N N . ILE A 1 82 ? 2.912 4.318 7.614 1.00 82.88 82 ILE A N 1
ATOM 648 C CA . ILE A 1 82 ? 1.526 4.770 7.406 1.00 82.88 82 ILE A CA 1
ATOM 649 C C . ILE A 1 82 ? 0.838 4.004 6.263 1.00 82.88 82 ILE A C 1
ATOM 651 O O . ILE A 1 82 ? -0.260 3.485 6.451 1.00 82.88 82 ILE A O 1
ATOM 655 N N . HIS A 1 83 ? 1.490 3.856 5.104 1.00 87.69 83 HIS A N 1
ATOM 656 C CA . HIS A 1 83 ? 0.873 3.302 3.887 1.00 87.69 83 HIS A CA 1
ATOM 657 C C . HIS A 1 83 ? 1.622 2.076 3.337 1.00 87.69 83 HIS A C 1
ATOM 659 O O . HIS A 1 83 ? 2.688 1.706 3.819 1.00 87.69 83 HIS A O 1
ATOM 665 N N . GLN A 1 84 ? 1.051 1.434 2.317 1.00 92.69 84 GLN A N 1
ATOM 666 C CA . GLN A 1 84 ? 1.663 0.350 1.537 1.00 92.69 84 GLN A CA 1
ATOM 667 C C . GLN A 1 84 ? 1.243 0.520 0.069 1.00 92.69 84 GLN A C 1
ATOM 669 O O . GLN A 1 84 ? 0.393 -0.227 -0.415 1.00 92.69 84 GLN A O 1
ATOM 674 N N . LEU A 1 85 ? 1.765 1.546 -0.610 1.00 94.88 85 LEU A N 1
ATOM 675 C CA . LEU A 1 85 ? 1.417 1.872 -2.003 1.00 94.88 85 LEU A CA 1
ATOM 676 C C . LEU A 1 85 ? 2.475 1.344 -2.977 1.00 94.88 85 LEU A C 1
ATOM 678 O O . LEU A 1 85 ? 3.653 1.269 -2.630 1.00 94.88 85 LEU A O 1
ATOM 682 N N . LEU A 1 86 ? 2.058 0.981 -4.187 1.00 96.88 86 LEU A N 1
ATOM 683 C CA . LEU A 1 86 ? 2.947 0.570 -5.266 1.00 96.88 86 LEU A CA 1
ATOM 684 C C . LEU A 1 86 ? 3.669 1.808 -5.807 1.00 96.88 86 LEU A C 1
ATOM 686 O O . LEU A 1 86 ? 3.062 2.629 -6.490 1.00 96.88 86 LEU A O 1
ATOM 690 N N . SER A 1 87 ? 4.952 1.963 -5.479 1.00 95.81 87 SER A N 1
ATOM 691 C CA . SER A 1 87 ? 5.736 3.156 -5.850 1.00 95.81 87 SER A CA 1
ATOM 692 C C . SER A 1 87 ? 6.742 2.913 -6.969 1.00 95.81 87 SER A C 1
ATOM 694 O O . SER A 1 87 ? 7.300 3.870 -7.491 1.00 95.81 87 SER A O 1
ATOM 696 N N . LEU A 1 88 ? 6.998 1.655 -7.339 1.00 97.19 88 LEU A N 1
ATOM 697 C CA . LEU A 1 88 ? 7.893 1.320 -8.445 1.00 97.19 88 LEU A CA 1
ATOM 698 C C . LEU A 1 88 ? 7.496 -0.015 -9.085 1.00 97.19 88 LEU A C 1
ATOM 700 O O . LEU A 1 88 ? 7.286 -1.012 -8.390 1.00 97.19 88 LEU A O 1
ATOM 704 N N . ILE A 1 89 ? 7.454 -0.050 -10.418 1.00 98.50 89 ILE A N 1
ATOM 705 C CA . ILE A 1 89 ? 7.258 -1.269 -11.211 1.00 98.50 89 ILE A CA 1
ATOM 706 C C . ILE A 1 89 ? 8.509 -1.517 -12.055 1.00 98.50 89 ILE A C 1
ATOM 708 O O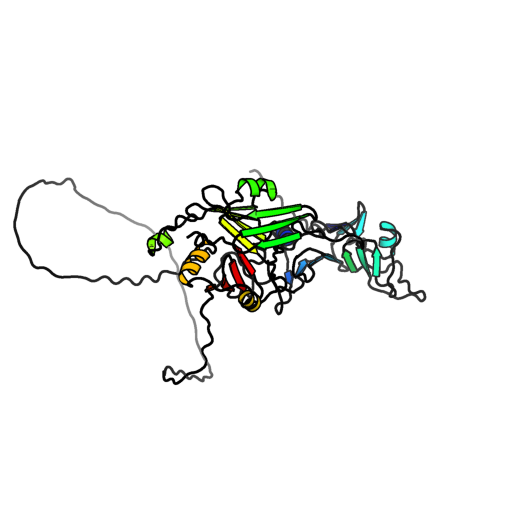 . ILE A 1 89 ? 8.853 -0.732 -12.934 1.00 98.50 89 ILE A O 1
ATOM 712 N N . GLN A 1 90 ? 9.190 -2.634 -11.814 1.00 98.06 90 GLN A N 1
ATOM 713 C CA . GLN A 1 90 ? 10.379 -3.036 -12.562 1.00 98.06 90 GLN A CA 1
ATOM 714 C C . GLN A 1 90 ? 10.032 -4.131 -13.576 1.00 98.06 90 GLN A C 1
ATOM 716 O O . GLN A 1 90 ? 9.766 -5.263 -13.179 1.00 98.06 90 GLN A O 1
ATOM 721 N N . ILE A 1 91 ? 10.135 -3.846 -14.875 1.00 97.19 91 ILE A N 1
ATOM 722 C CA . ILE A 1 91 ? 10.062 -4.852 -15.945 1.00 97.19 91 ILE A CA 1
ATOM 723 C C . ILE A 1 91 ? 11.468 -5.384 -16.233 1.00 97.19 91 ILE A C 1
ATOM 725 O O . ILE A 1 91 ? 12.378 -4.609 -16.514 1.00 97.19 91 ILE A O 1
ATOM 729 N N . THR A 1 92 ? 11.661 -6.701 -16.227 1.00 94.94 92 THR A N 1
ATOM 730 C CA . THR A 1 92 ? 12.897 -7.351 -16.700 1.00 94.94 92 THR A CA 1
ATOM 731 C C . THR A 1 92 ? 12.637 -7.989 -18.063 1.00 94.94 92 THR A C 1
ATOM 733 O O . THR A 1 92 ? 11.641 -8.687 -18.238 1.00 94.94 92 THR A O 1
ATOM 736 N N . ILE A 1 93 ? 13.541 -7.776 -19.024 1.00 92.06 93 ILE A N 1
ATOM 737 C CA . ILE A 1 93 ? 13.440 -8.279 -20.401 1.00 92.06 93 ILE A CA 1
ATOM 738 C C . ILE A 1 93 ? 14.553 -9.317 -20.645 1.00 92.06 93 ILE A C 1
ATOM 740 O O . ILE A 1 93 ? 15.676 -8.948 -20.999 1.00 92.06 93 ILE A O 1
ATOM 744 N N . PRO A 1 94 ? 14.293 -10.628 -20.459 1.00 86.19 94 PRO A N 1
ATOM 745 C CA . PRO A 1 94 ? 15.262 -11.668 -20.797 1.00 86.19 94 PRO A CA 1
ATOM 746 C C . PRO A 1 94 ? 15.589 -11.674 -22.305 1.00 86.19 94 PRO A C 1
ATOM 748 O O . PRO A 1 94 ? 14.660 -11.548 -23.109 1.00 86.19 94 PRO A O 1
ATOM 751 N N . PRO A 1 95 ? 16.854 -11.908 -22.720 1.00 79.25 95 PRO A N 1
ATOM 752 C CA . PRO A 1 95 ? 17.276 -11.835 -24.129 1.00 79.25 95 PRO A CA 1
ATOM 753 C C . PRO A 1 95 ? 16.538 -12.759 -25.111 1.00 79.25 95 PRO A C 1
ATOM 755 O O . PRO A 1 95 ? 16.562 -12.514 -26.312 1.00 79.25 95 PRO A O 1
ATOM 758 N N . SER A 1 96 ? 15.900 -13.822 -24.617 1.00 77.44 96 SER A N 1
ATOM 759 C CA . SER A 1 96 ? 15.115 -14.782 -25.404 1.00 77.44 96 SER A CA 1
ATOM 760 C C . SER A 1 96 ? 13.663 -14.881 -24.916 1.00 77.44 96 SER A C 1
ATOM 762 O O . SER A 1 96 ? 13.077 -15.964 -24.917 1.00 77.44 96 SER A O 1
ATOM 764 N N . SER A 1 97 ? 13.102 -13.780 -24.409 1.00 77.19 97 SER A N 1
ATOM 765 C CA . SER A 1 97 ? 11.725 -13.746 -23.908 1.00 77.19 97 SER A CA 1
ATOM 766 C C . SER A 1 97 ? 10.687 -13.633 -25.029 1.00 77.19 97 SER A C 1
ATOM 768 O O . SER A 1 97 ? 10.888 -12.982 -26.052 1.00 77.19 97 SER A O 1
ATOM 770 N N . ASN A 1 98 ? 9.529 -14.248 -24.796 1.00 85.75 98 ASN A N 1
ATOM 771 C CA . ASN A 1 98 ? 8.289 -14.038 -25.545 1.00 85.75 98 ASN A CA 1
ATOM 772 C C . ASN A 1 98 ? 7.450 -12.882 -24.963 1.00 85.75 98 ASN A C 1
ATOM 774 O O . ASN A 1 98 ? 6.246 -12.840 -25.191 1.00 85.75 98 ASN A O 1
ATOM 778 N N . LEU A 1 99 ? 8.074 -11.991 -24.187 1.00 91.25 99 LEU A N 1
ATOM 779 C CA . LEU A 1 99 ? 7.454 -10.796 -23.627 1.00 91.25 99 LEU A CA 1
ATOM 780 C C . LEU A 1 99 ? 7.221 -9.778 -24.748 1.00 91.25 99 LEU A C 1
ATOM 782 O O . LEU A 1 99 ? 8.129 -9.498 -25.535 1.00 91.25 99 LEU A O 1
ATOM 786 N N . GLU A 1 100 ? 6.020 -9.216 -24.801 1.00 93.62 100 GLU A N 1
ATOM 787 C CA . GLU A 1 100 ? 5.699 -8.072 -25.646 1.00 93.62 100 GLU A CA 1
ATOM 788 C C . GLU A 1 100 ? 5.374 -6.868 -24.760 1.00 93.62 100 GLU A C 1
ATOM 790 O O . GLU A 1 100 ? 4.705 -6.986 -23.736 1.00 93.62 100 GLU A O 1
ATOM 795 N N . LEU A 1 101 ? 5.900 -5.707 -25.131 1.00 95.25 101 LEU A N 1
ATOM 796 C CA . LEU A 1 101 ? 5.666 -4.447 -24.438 1.00 95.25 101 LEU A CA 1
ATOM 797 C C . LEU A 1 101 ? 5.117 -3.450 -25.446 1.00 95.25 101 LEU A C 1
ATOM 799 O O . LEU A 1 101 ? 5.705 -3.298 -26.521 1.00 95.25 101 LEU A O 1
ATOM 803 N N . THR A 1 102 ? 4.042 -2.752 -25.101 1.00 95.25 102 THR A N 1
ATOM 804 C CA . THR A 1 102 ? 3.491 -1.644 -25.892 1.00 95.25 102 THR A CA 1
ATOM 805 C C . THR A 1 102 ? 3.669 -0.310 -25.173 1.00 95.25 102 THR A C 1
ATOM 807 O O . THR A 1 102 ? 3.934 -0.254 -23.974 1.00 95.25 102 THR A O 1
ATOM 810 N N . TYR A 1 103 ? 3.617 0.764 -25.955 1.00 94.88 103 TYR A N 1
ATOM 811 C CA . TYR A 1 103 ? 3.574 2.146 -25.497 1.00 94.88 103 TYR A CA 1
ATOM 812 C C . TYR A 1 103 ? 2.672 2.925 -26.464 1.00 94.88 103 TYR A C 1
ATOM 814 O O . TYR A 1 103 ? 2.906 2.900 -27.678 1.00 94.88 103 TYR A O 1
ATOM 822 N N . GLU A 1 104 ? 1.637 3.584 -25.935 1.00 89.94 104 GLU A N 1
ATOM 823 C CA . GLU A 1 104 ? 0.552 4.252 -26.675 1.00 89.94 104 GLU A CA 1
ATOM 824 C C . GLU A 1 104 ? -0.186 3.331 -27.670 1.00 89.94 104 GLU A C 1
ATOM 826 O O . GLU A 1 104 ? -1.238 2.771 -27.387 1.00 89.94 104 GLU A O 1
ATOM 831 N N . THR A 1 105 ? 0.351 3.212 -28.886 1.00 89.06 105 THR A N 1
ATOM 832 C CA . THR A 1 105 ? -0.189 2.422 -30.008 1.00 89.06 105 THR A CA 1
ATOM 833 C C . THR A 1 105 ? 0.910 1.645 -30.740 1.00 89.06 105 THR A C 1
ATOM 835 O O . THR A 1 105 ? 0.678 1.062 -31.801 1.00 89.06 105 THR A O 1
ATOM 838 N N . GLN A 1 106 ? 2.131 1.645 -30.198 1.00 92.19 106 GLN A N 1
ATOM 839 C CA . GLN A 1 106 ? 3.328 1.105 -30.829 1.00 92.19 106 GLN A CA 1
ATOM 840 C C . GLN A 1 106 ? 3.945 0.005 -29.961 1.00 92.19 106 GLN A C 1
ATOM 842 O O . GLN A 1 106 ? 4.032 0.121 -28.742 1.00 92.19 106 GLN A O 1
ATOM 847 N N . VAL A 1 107 ? 4.442 -1.057 -30.599 1.00 91.94 107 VAL A N 1
ATOM 848 C CA . VAL A 1 107 ? 5.231 -2.089 -29.911 1.00 91.94 107 VAL A CA 1
ATOM 849 C C . VAL A 1 107 ? 6.545 -1.462 -29.442 1.00 91.94 107 VAL A C 1
ATOM 851 O O . VAL A 1 107 ? 7.385 -1.075 -30.257 1.00 91.94 107 VAL A O 1
ATOM 854 N N . LEU A 1 108 ? 6.740 -1.361 -28.133 1.00 92.06 108 LEU A N 1
ATOM 855 C CA . LEU A 1 108 ? 7.975 -0.908 -27.507 1.00 92.06 108 LEU A CA 1
ATOM 856 C C . LEU A 1 108 ? 9.061 -1.986 -27.644 1.00 92.06 108 LEU A C 1
ATOM 858 O O . LEU A 1 108 ? 10.155 -1.681 -28.115 1.00 92.06 108 LEU A O 1
ATOM 862 N N . SER A 1 109 ? 8.739 -3.245 -27.327 1.00 92.25 109 SER A N 1
ATOM 863 C CA . SER A 1 109 ? 9.644 -4.400 -27.438 1.00 92.25 109 SER A CA 1
ATOM 864 C C . SER A 1 109 ? 8.878 -5.676 -27.782 1.00 92.25 109 SER A C 1
ATOM 866 O O . SER A 1 109 ? 7.770 -5.868 -27.293 1.00 92.25 109 SER A O 1
ATOM 868 N N . SER A 1 110 ? 9.474 -6.586 -28.554 1.00 90.81 110 SER A N 1
ATOM 869 C CA . SER A 1 110 ? 8.965 -7.959 -28.709 1.00 90.81 110 SER A CA 1
ATOM 870 C C . SER A 1 110 ? 10.080 -8.953 -29.049 1.00 90.81 110 SER A C 1
ATOM 872 O O . SER A 1 110 ? 11.214 -8.565 -29.335 1.00 90.81 110 SER A O 1
ATOM 874 N N . SER A 1 111 ? 9.751 -10.247 -29.072 1.00 87.31 111 SER A N 1
ATOM 875 C CA . SER A 1 111 ? 10.671 -11.361 -29.380 1.00 87.31 111 SER A CA 1
ATOM 876 C C . SER A 1 111 ? 11.455 -11.236 -30.699 1.00 87.31 111 SER A C 1
ATOM 878 O O . SER A 1 111 ? 12.512 -11.844 -30.842 1.00 87.31 111 SER A O 1
ATOM 880 N N . HIS A 1 112 ? 10.956 -10.453 -31.662 1.00 87.06 112 HIS A N 1
ATOM 881 C CA . HIS A 1 112 ? 11.600 -10.200 -32.961 1.00 87.06 112 HIS A CA 1
ATOM 882 C C . HIS A 1 112 ? 12.116 -8.754 -33.095 1.00 87.06 112 HIS A C 1
ATOM 884 O O . HIS A 1 112 ? 12.604 -8.358 -34.154 1.00 87.06 112 HIS A O 1
ATOM 890 N N . MET A 1 113 ? 11.962 -7.939 -32.049 1.00 89.44 113 MET A N 1
ATOM 891 C CA . MET A 1 113 ? 12.152 -6.492 -32.083 1.00 89.44 113 MET A CA 1
ATOM 892 C C . MET A 1 113 ? 12.645 -5.995 -30.712 1.00 89.44 113 MET A C 1
ATOM 894 O O . MET A 1 113 ? 11.848 -5.475 -29.929 1.00 89.44 113 MET A O 1
ATOM 898 N N . PRO A 1 114 ? 13.943 -6.168 -30.394 1.00 90.25 114 PRO A N 1
ATOM 899 C CA . PRO A 1 114 ? 14.493 -5.774 -29.101 1.00 90.25 114 PRO A CA 1
ATOM 900 C C . PRO A 1 114 ? 14.429 -4.256 -28.896 1.00 90.25 114 PRO A C 1
ATOM 902 O O . PRO A 1 114 ? 14.615 -3.467 -29.829 1.00 90.25 114 PRO A O 1
ATOM 905 N N . LEU A 1 115 ? 14.213 -3.846 -27.649 1.00 93.00 115 LEU A N 1
ATOM 906 C CA . LEU A 1 115 ? 14.257 -2.447 -27.243 1.00 93.00 115 LEU A CA 1
ATOM 907 C C . LEU A 1 115 ? 15.709 -1.948 -27.191 1.00 93.00 115 LEU A C 1
ATOM 909 O O . LEU A 1 115 ? 16.443 -2.246 -26.251 1.00 93.00 115 LEU A O 1
ATOM 913 N N . THR A 1 116 ? 16.130 -1.185 -28.201 1.00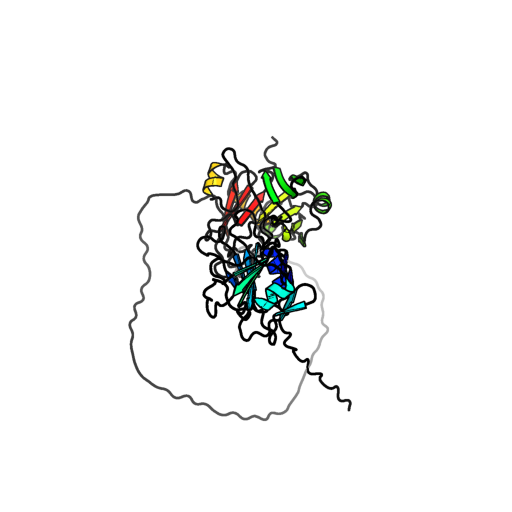 92.75 116 THR A N 1
ATOM 914 C CA . THR A 1 116 ? 17.464 -0.562 -28.249 1.00 92.75 116 THR A CA 1
ATOM 915 C C . THR A 1 116 ? 17.438 0.916 -27.858 1.00 92.75 116 THR A C 1
ATOM 917 O O . THR A 1 116 ? 16.404 1.582 -27.967 1.00 92.75 116 THR A O 1
ATOM 920 N N . ARG A 1 117 ? 18.602 1.472 -27.490 1.00 92.50 117 ARG A N 1
ATOM 921 C CA . ARG A 1 117 ? 18.824 2.918 -27.267 1.00 92.50 117 ARG A CA 1
ATOM 922 C C . ARG A 1 117 ? 18.218 3.781 -28.383 1.00 92.50 117 ARG A C 1
ATOM 924 O O . ARG A 1 117 ? 17.531 4.766 -28.116 1.00 92.50 117 ARG A O 1
ATOM 931 N N . ALA A 1 118 ? 18.426 3.394 -29.643 1.00 91.50 118 ALA A N 1
ATOM 932 C CA . ALA A 1 118 ? 17.880 4.105 -30.800 1.00 91.50 118 ALA A CA 1
ATOM 933 C C . ALA A 1 118 ? 16.366 3.930 -31.011 1.00 91.50 118 ALA A C 1
ATOM 935 O O . ALA A 1 118 ? 15.775 4.731 -31.740 1.00 91.50 118 ALA A O 1
ATOM 936 N N . ARG A 1 119 ? 15.739 2.913 -30.405 1.00 93.25 119 ARG A N 1
ATOM 937 C CA . ARG A 1 119 ? 14.283 2.732 -30.398 1.00 93.25 119 ARG A CA 1
ATOM 938 C C . ARG A 1 119 ? 13.621 3.601 -29.330 1.00 93.25 119 ARG A C 1
ATOM 940 O O . ARG A 1 119 ? 12.678 4.308 -29.670 1.00 93.25 119 ARG A O 1
ATOM 947 N N . VAL A 1 120 ? 14.159 3.627 -28.105 1.00 94.38 120 VAL A N 1
ATOM 948 C CA . VAL A 1 120 ? 13.692 4.514 -27.016 1.00 94.38 120 VAL A CA 1
ATOM 949 C C . VAL A 1 120 ? 13.645 5.966 -27.503 1.00 94.38 120 VAL A C 1
ATOM 951 O O . VAL A 1 120 ? 12.574 6.565 -27.564 1.00 94.38 120 VAL A O 1
ATOM 954 N N . GLY A 1 121 ? 14.775 6.491 -27.993 1.00 91.88 121 GLY A N 1
ATOM 955 C CA . GLY A 1 121 ? 14.865 7.869 -28.495 1.00 91.88 121 GLY A CA 1
ATOM 956 C C . GLY A 1 121 ? 14.098 8.159 -29.796 1.00 91.88 121 GLY A C 1
ATOM 957 O O . GLY A 1 121 ? 14.040 9.309 -30.224 1.00 91.88 121 GLY A O 1
ATOM 958 N N . ARG A 1 122 ? 13.515 7.141 -30.451 1.00 92.81 122 ARG A N 1
ATOM 959 C CA . ARG A 1 122 ? 12.576 7.320 -31.575 1.00 92.81 122 ARG A CA 1
ATOM 960 C C . ARG A 1 122 ? 11.128 7.417 -31.096 1.00 92.81 122 ARG A C 1
ATOM 962 O O . ARG A 1 122 ? 10.363 8.147 -31.713 1.00 92.81 122 ARG A O 1
ATOM 969 N N . LEU A 1 123 ? 10.761 6.649 -30.070 1.00 93.19 123 LEU A N 1
ATOM 970 C CA . LEU A 1 123 ? 9.384 6.547 -29.582 1.00 93.19 123 LEU A CA 1
ATOM 971 C C . LEU A 1 123 ? 9.053 7.653 -28.574 1.00 93.19 123 LEU A C 1
ATOM 973 O O . LEU A 1 123 ? 8.034 8.309 -28.728 1.00 93.19 123 LEU A O 1
ATOM 977 N N . MET A 1 124 ? 9.937 7.899 -27.603 1.00 91.62 124 MET A N 1
ATOM 978 C CA . MET A 1 124 ? 9.735 8.905 -26.544 1.00 91.62 124 MET A CA 1
ATOM 979 C C . MET A 1 124 ? 10.492 10.220 -26.801 1.00 91.62 124 MET A C 1
ATOM 981 O O . MET A 1 124 ? 10.278 11.216 -26.119 1.00 91.62 124 MET A O 1
ATOM 985 N N . GLY A 1 125 ? 11.363 10.261 -27.815 1.00 90.31 125 GLY A N 1
ATOM 986 C CA . GLY A 1 125 ? 12.103 11.470 -28.182 1.00 90.31 125 GLY A CA 1
ATOM 987 C C . GLY A 1 125 ? 13.300 11.750 -27.256 1.00 90.31 125 GLY A C 1
ATOM 988 O O . GLY A 1 125 ? 14.096 10.838 -27.011 1.00 90.31 125 GLY A O 1
ATOM 989 N N . PRO A 1 126 ? 13.514 13.002 -26.800 1.00 89.50 126 PRO A N 1
ATOM 990 C CA . PRO A 1 126 ? 14.638 13.345 -25.930 1.00 89.50 126 PRO A CA 1
ATOM 991 C C . PRO A 1 126 ? 14.607 12.569 -24.608 1.00 89.50 126 PRO A C 1
ATOM 993 O O . PRO A 1 126 ? 13.602 12.558 -23.907 1.00 89.50 126 PRO A O 1
ATOM 996 N N . THR A 1 127 ? 15.738 11.963 -24.255 1.00 92.19 127 THR A N 1
ATOM 997 C CA . THR A 1 127 ? 15.957 11.278 -22.973 1.00 92.19 127 THR A CA 1
ATOM 998 C C . THR A 1 127 ? 17.222 11.815 -22.323 1.00 92.19 127 THR A C 1
ATOM 1000 O O . THR A 1 127 ? 18.190 12.153 -23.014 1.00 92.19 127 THR A O 1
ATOM 1003 N N . PHE A 1 128 ? 17.227 11.901 -20.996 1.00 90.19 128 PHE A N 1
ATOM 1004 C CA . PHE A 1 128 ? 18.446 12.166 -20.242 1.00 90.19 128 PHE A CA 1
ATOM 1005 C C . PHE A 1 128 ? 19.284 10.886 -20.187 1.00 90.19 128 PHE A C 1
ATOM 1007 O O . PHE A 1 128 ? 18.751 9.780 -20.230 1.00 90.19 128 PHE A O 1
ATOM 1014 N N . ILE A 1 129 ? 20.608 11.023 -20.138 1.00 88.50 129 ILE A N 1
ATOM 1015 C CA . ILE A 1 129 ? 21.538 9.889 -20.168 1.00 88.50 129 ILE A CA 1
ATOM 1016 C C . ILE A 1 129 ? 22.396 9.949 -18.906 1.00 88.50 129 ILE A C 1
ATOM 1018 O O . ILE A 1 129 ? 22.903 11.018 -18.556 1.00 88.50 129 ILE A O 1
ATOM 1022 N N . SER A 1 130 ? 22.574 8.815 -18.224 1.00 86.50 130 SER A N 1
ATOM 1023 C CA . SER A 1 130 ? 23.457 8.747 -17.055 1.00 86.50 130 SER A CA 1
ATOM 1024 C C . SER A 1 130 ? 24.900 9.122 -17.412 1.00 86.50 130 SER A C 1
ATOM 1026 O O . SER A 1 130 ? 25.362 8.952 -18.541 1.00 86.50 130 SER A O 1
ATOM 1028 N N . LYS A 1 131 ? 25.676 9.546 -16.407 1.00 78.75 131 LYS A N 1
ATOM 1029 C CA . LYS A 1 131 ? 27.126 9.790 -16.556 1.00 78.75 131 LYS A CA 1
ATOM 1030 C C . LYS A 1 131 ? 27.920 8.539 -16.970 1.00 78.75 131 LYS A C 1
ATOM 1032 O O . LYS A 1 131 ? 29.059 8.676 -17.400 1.00 78.75 131 LYS A O 1
ATOM 1037 N N . ALA A 1 132 ? 27.334 7.348 -16.824 1.00 79.50 132 ALA A N 1
ATOM 1038 C CA . ALA A 1 132 ? 27.899 6.069 -17.246 1.00 79.50 132 ALA A CA 1
ATOM 1039 C C . ALA A 1 132 ? 27.281 5.534 -18.559 1.00 79.50 132 ALA A C 1
ATOM 1041 O O . ALA A 1 132 ? 27.613 4.433 -18.985 1.00 79.50 132 ALA A O 1
ATOM 1042 N N . GLY A 1 133 ? 26.381 6.279 -19.215 1.00 81.69 133 GLY A N 1
ATOM 1043 C CA . GLY A 1 133 ? 25.743 5.890 -20.481 1.00 81.69 133 GLY A CA 1
ATOM 1044 C C . GLY A 1 133 ? 24.783 4.690 -20.407 1.00 81.69 133 GLY A C 1
ATOM 1045 O O . GLY A 1 133 ? 24.119 4.381 -21.398 1.00 81.69 133 GLY A O 1
ATOM 1046 N N . ASP A 1 134 ? 24.704 4.022 -19.260 1.00 87.19 134 ASP A N 1
ATOM 1047 C CA . ASP A 1 134 ? 24.004 2.766 -18.967 1.00 87.19 134 ASP A CA 1
ATOM 1048 C C . ASP A 1 134 ? 22.509 2.923 -18.644 1.00 87.19 134 ASP A C 1
ATOM 1050 O O . ASP A 1 134 ? 21.767 1.941 -18.695 1.00 87.19 134 ASP A O 1
ATOM 1054 N N . LYS A 1 135 ? 22.053 4.149 -18.364 1.00 92.25 135 LYS A N 1
ATOM 1055 C CA . LYS A 1 135 ? 20.653 4.499 -18.086 1.00 92.25 135 LYS A CA 1
ATOM 1056 C C . LYS A 1 135 ? 20.161 5.554 -19.083 1.00 92.25 135 LYS A C 1
ATOM 1058 O O . LYS A 1 135 ? 20.918 6.465 -19.438 1.00 92.25 135 LYS A O 1
ATOM 1063 N N . LEU A 1 136 ? 18.906 5.435 -19.514 1.00 94.25 136 LEU A N 1
ATOM 1064 C CA . LEU A 1 136 ? 18.157 6.477 -20.226 1.00 94.25 136 LEU A CA 1
ATOM 1065 C C . LEU A 1 136 ? 16.915 6.832 -19.415 1.00 94.25 136 LEU A C 1
ATOM 1067 O O . LEU A 1 136 ? 16.159 5.929 -19.062 1.00 94.25 136 LEU A O 1
ATOM 1071 N N . ASP A 1 137 ? 16.679 8.121 -19.204 1.00 94.81 137 ASP A N 1
ATOM 1072 C CA . ASP A 1 137 ? 15.614 8.611 -18.331 1.00 94.81 137 ASP A CA 1
ATOM 1073 C C . ASP A 1 137 ? 14.643 9.502 -19.114 1.00 94.81 137 ASP A C 1
ATOM 1075 O O . ASP A 1 137 ? 15.050 10.400 -19.861 1.00 94.81 137 ASP A O 1
ATOM 1079 N N . PHE A 1 138 ? 13.352 9.238 -18.936 1.00 95.06 138 PHE A N 1
ATOM 1080 C CA . PHE A 1 138 ? 12.214 10.003 -19.442 1.00 95.06 138 PHE A CA 1
ATOM 1081 C C . PHE A 1 138 ? 11.227 10.208 -18.275 1.00 95.06 138 PHE A C 1
ATOM 1083 O O . PHE A 1 138 ? 11.230 9.388 -17.355 1.00 95.06 138 PHE A O 1
ATOM 1090 N N . PRO A 1 139 ? 10.391 11.265 -18.249 1.00 94.88 139 PRO A N 1
ATOM 1091 C CA . PRO A 1 139 ? 9.467 11.495 -17.137 1.00 94.88 139 PRO A CA 1
ATOM 1092 C C . PRO A 1 139 ? 8.611 10.262 -16.802 1.00 94.88 139 PRO A C 1
ATOM 1094 O O . PRO A 1 139 ? 7.825 9.791 -17.623 1.00 94.88 139 PRO A O 1
ATOM 1097 N N . GLY A 1 140 ? 8.807 9.728 -15.593 1.00 94.69 140 GLY A N 1
ATOM 1098 C CA . GLY A 1 140 ? 8.121 8.545 -15.073 1.00 94.69 140 GLY A CA 1
ATOM 1099 C C . GLY A 1 140 ? 8.553 7.184 -15.653 1.00 94.69 140 GLY A C 1
ATOM 1100 O O . GLY A 1 140 ? 7.864 6.185 -15.431 1.00 94.69 140 GLY A O 1
ATOM 1101 N N . ILE A 1 141 ? 9.651 7.107 -16.419 1.00 96.56 141 ILE A N 1
ATOM 1102 C CA . ILE A 1 141 ? 10.197 5.833 -16.919 1.00 96.56 141 ILE A CA 1
ATOM 1103 C C . ILE A 1 141 ? 11.720 5.868 -17.149 1.00 96.56 141 ILE A C 1
ATOM 1105 O O . ILE A 1 141 ? 12.270 6.686 -17.890 1.00 96.56 141 ILE A O 1
ATOM 1109 N N . SER A 1 142 ? 12.400 4.897 -16.549 1.00 96.94 142 SER A N 1
ATOM 1110 C CA . SER A 1 142 ? 13.849 4.707 -16.576 1.00 96.94 142 SER A CA 1
ATOM 1111 C C . SER A 1 142 ? 14.216 3.398 -17.284 1.00 96.94 142 SER A C 1
ATOM 1113 O O . SER A 1 142 ? 13.707 2.330 -16.945 1.00 96.94 142 SER A O 1
ATOM 1115 N N . PHE A 1 143 ? 15.155 3.432 -18.229 1.00 96.25 143 PHE A N 1
ATOM 1116 C CA . PHE A 1 143 ? 15.617 2.259 -18.985 1.00 96.25 143 PHE A CA 1
ATOM 1117 C C . PHE A 1 143 ? 17.071 1.919 -18.630 1.00 96.25 143 PHE A C 1
ATOM 1119 O O . PHE A 1 143 ? 17.946 2.767 -18.782 1.00 96.25 143 PHE A O 1
ATOM 1126 N N . GLN A 1 144 ? 17.354 0.678 -18.215 1.00 95.38 144 GLN A N 1
ATOM 1127 C CA . GLN A 1 144 ? 18.719 0.175 -17.977 1.00 95.38 144 GLN A CA 1
ATOM 1128 C C . GLN A 1 144 ? 19.195 -0.682 -19.157 1.00 95.38 144 GLN A C 1
ATOM 1130 O O . GLN A 1 144 ? 18.501 -1.604 -19.603 1.00 95.38 144 GLN A O 1
ATOM 1135 N N . LEU A 1 145 ? 20.387 -0.370 -19.665 1.00 91.69 145 LEU A N 1
ATOM 1136 C CA . LEU A 1 145 ? 20.990 -0.975 -20.849 1.00 91.69 145 LEU A CA 1
ATOM 1137 C C . LEU A 1 145 ? 22.198 -1.824 -20.468 1.00 91.69 145 LEU A C 1
ATOM 1139 O O . LEU A 1 145 ? 22.940 -1.482 -19.556 1.00 91.69 145 LEU A O 1
ATOM 1143 N N . ASN A 1 146 ? 22.435 -2.903 -21.215 1.00 83.00 146 ASN A N 1
ATOM 1144 C CA . ASN A 1 146 ? 23.697 -3.636 -21.126 1.00 83.00 146 ASN A CA 1
ATOM 1145 C C . ASN A 1 146 ? 24.771 -2.838 -21.892 1.00 83.00 146 ASN A C 1
ATOM 1147 O O . ASN A 1 146 ? 24.674 -2.786 -23.120 1.00 83.00 146 ASN A O 1
ATOM 1151 N N . PRO A 1 147 ? 25.779 -2.223 -21.239 1.00 69.06 147 PRO A N 1
ATOM 1152 C CA . PRO A 1 147 ? 26.795 -1.443 -21.940 1.00 69.06 147 PRO A CA 1
ATOM 1153 C C . PRO A 1 147 ? 27.716 -2.384 -22.725 1.00 69.06 147 PRO A C 1
ATOM 1155 O O . PRO A 1 147 ? 28.584 -3.044 -22.155 1.00 69.06 147 PRO A O 1
ATOM 1158 N N . THR A 1 148 ? 27.520 -2.472 -24.042 1.00 62.72 148 THR A N 1
ATOM 1159 C CA . THR A 1 148 ? 28.258 -3.442 -24.872 1.00 62.72 148 THR A CA 1
ATOM 1160 C C . THR A 1 148 ? 29.700 -3.015 -25.145 1.00 62.72 148 THR A C 1
ATOM 1162 O O . THR A 1 148 ? 30.594 -3.856 -25.136 1.00 62.72 148 THR A O 1
ATOM 1165 N N . ASN A 1 149 ? 29.931 -1.715 -25.349 1.00 58.97 149 ASN A N 1
ATOM 1166 C CA . ASN A 1 149 ? 31.220 -1.022 -25.253 1.00 58.97 149 ASN A CA 1
ATOM 1167 C C . ASN A 1 149 ? 30.947 0.472 -25.002 1.00 58.97 149 ASN A C 1
ATOM 1169 O O . ASN A 1 149 ? 30.110 1.062 -25.685 1.00 58.97 149 ASN A O 1
ATOM 1173 N N . MET A 1 150 ? 31.674 1.113 -24.083 1.00 57.09 150 MET A N 1
ATOM 1174 C CA . MET A 1 150 ? 31.672 2.579 -23.987 1.00 57.09 150 MET A CA 1
ATOM 1175 C C . MET A 1 150 ? 32.473 3.180 -25.147 1.00 57.09 150 MET A C 1
ATOM 1177 O O . MET A 1 150 ? 33.631 2.820 -25.353 1.00 57.09 150 MET A O 1
ATOM 1181 N N . GLY A 1 151 ? 31.873 4.110 -25.892 1.00 56.91 151 GLY A N 1
ATOM 1182 C CA . GLY A 1 151 ? 32.604 4.933 -26.854 1.00 56.91 151 GLY A CA 1
ATOM 1183 C C . GLY A 1 151 ? 33.396 6.048 -26.165 1.00 56.91 151 GLY A C 1
ATOM 1184 O O . GLY A 1 151 ? 33.013 6.522 -25.098 1.00 56.91 151 GLY A O 1
ATOM 1185 N N . ASP A 1 152 ? 34.449 6.532 -26.828 1.00 51.88 152 ASP A N 1
ATOM 1186 C CA . ASP A 1 152 ? 35.378 7.578 -26.345 1.00 51.88 152 ASP A CA 1
ATOM 1187 C C . ASP A 1 152 ? 34.695 8.931 -26.009 1.00 51.88 152 ASP A C 1
ATOM 1189 O O . ASP A 1 152 ? 35.266 9.800 -25.360 1.00 51.88 152 ASP A O 1
ATOM 1193 N N . ALA A 1 153 ? 33.434 9.101 -26.426 1.00 59.03 153 ALA A N 1
ATOM 1194 C CA . ALA A 1 153 ? 32.587 10.260 -26.140 1.00 59.03 153 ALA A CA 1
ATOM 1195 C C . ALA A 1 153 ? 31.606 10.060 -24.958 1.00 59.03 153 ALA A C 1
ATOM 1197 O O . ALA A 1 153 ? 30.729 10.894 -24.756 1.00 59.03 153 ALA A O 1
ATOM 1198 N N . GLY A 1 154 ? 31.682 8.947 -24.217 1.00 55.84 154 GLY A N 1
ATOM 1199 C CA . GLY A 1 154 ? 30.796 8.633 -23.081 1.00 55.84 154 GLY A CA 1
ATOM 1200 C C . GLY A 1 154 ? 29.388 8.139 -23.451 1.00 55.84 154 GLY A C 1
ATOM 1201 O O . GLY A 1 154 ? 28.662 7.641 -22.593 1.00 55.84 154 GLY A O 1
ATOM 1202 N N . PHE A 1 155 ? 29.002 8.213 -24.726 1.00 61.19 155 PHE A N 1
ATOM 1203 C CA . PHE A 1 155 ? 27.748 7.653 -25.233 1.00 61.19 155 PHE A CA 1
ATOM 1204 C C . PHE A 1 155 ? 27.931 6.183 -25.641 1.00 61.19 155 PHE A C 1
ATOM 1206 O O . PHE A 1 155 ? 28.821 5.859 -26.432 1.00 61.19 155 PHE A O 1
ATOM 1213 N N . GLY A 1 156 ? 27.070 5.297 -25.133 1.00 67.31 156 GLY A N 1
ATOM 1214 C CA . GLY A 1 156 ? 26.984 3.909 -25.602 1.00 67.31 156 GLY A CA 1
ATOM 1215 C C . GLY A 1 156 ? 26.350 3.804 -27.002 1.00 67.31 156 GLY A C 1
ATOM 1216 O O . GLY A 1 156 ? 25.625 4.718 -27.421 1.00 67.31 156 GLY A O 1
ATOM 1217 N N . PRO A 1 157 ? 26.626 2.732 -27.768 1.00 78.75 157 PRO A N 1
ATOM 1218 C CA . PRO A 1 157 ? 26.143 2.585 -29.135 1.00 78.75 157 PRO A CA 1
ATOM 1219 C C . PRO A 1 157 ? 24.611 2.582 -29.259 1.00 78.75 157 PRO A C 1
ATOM 1221 O O . PRO A 1 157 ? 23.855 2.242 -28.350 1.00 78.75 157 PRO A O 1
ATOM 1224 N N . ARG A 1 158 ? 24.146 2.939 -30.462 1.00 83.56 158 ARG A N 1
ATOM 1225 C CA . ARG A 1 158 ? 22.720 3.006 -30.836 1.00 83.56 158 ARG A CA 1
ATOM 1226 C C . ARG A 1 158 ? 21.975 1.676 -30.683 1.00 83.56 158 ARG A C 1
ATOM 1228 O O . ARG A 1 158 ? 20.768 1.691 -30.446 1.00 83.56 158 ARG A O 1
ATOM 1235 N N . GLU A 1 159 ? 22.712 0.574 -30.787 1.00 86.88 159 GLU A N 1
ATOM 1236 C CA . GLU A 1 159 ? 22.213 -0.799 -30.699 1.00 86.88 159 GLU A CA 1
ATOM 1237 C C . GLU A 1 159 ? 22.337 -1.409 -29.290 1.00 86.88 159 GLU A C 1
ATOM 1239 O O . GLU A 1 159 ? 22.021 -2.585 -29.126 1.00 86.88 159 GLU A O 1
ATOM 1244 N N . ASP A 1 160 ? 22.772 -0.650 -28.269 1.00 89.06 160 ASP A N 1
ATOM 1245 C CA . ASP A 1 160 ? 22.708 -1.127 -26.878 1.00 89.06 160 ASP A CA 1
ATOM 1246 C C . ASP A 1 160 ? 21.265 -1.523 -26.536 1.00 89.06 160 ASP A C 1
ATOM 1248 O O . ASP A 1 160 ? 20.322 -0.764 -26.790 1.00 89.06 160 ASP A O 1
ATOM 1252 N N . ILE A 1 161 ? 21.107 -2.710 -25.951 1.00 91.19 161 ILE A N 1
ATOM 1253 C CA . ILE A 1 161 ? 19.809 -3.316 -25.642 1.00 91.19 161 ILE A CA 1
ATOM 1254 C C . ILE A 1 161 ? 19.423 -2.988 -24.198 1.00 91.19 161 ILE A C 1
ATOM 1256 O O . ILE A 1 161 ? 20.205 -3.213 -23.269 1.00 91.19 161 ILE A O 1
ATOM 1260 N N . VAL A 1 162 ? 18.195 -2.501 -24.017 1.00 93.62 162 VAL A N 1
ATOM 1261 C CA . VAL A 1 162 ? 17.543 -2.355 -22.713 1.00 93.62 162 VAL A CA 1
ATOM 1262 C C . VAL A 1 162 ? 17.209 -3.744 -22.168 1.00 93.62 162 VAL A C 1
ATOM 1264 O O . VAL A 1 162 ? 16.475 -4.501 -22.801 1.00 93.62 162 VAL A O 1
ATOM 1267 N N . HIS A 1 163 ? 17.722 -4.078 -20.984 1.00 93.25 163 HIS A N 1
ATOM 1268 C CA . HIS A 1 163 ? 17.429 -5.350 -20.305 1.00 93.25 163 HIS A CA 1
ATOM 1269 C C . HIS A 1 163 ? 16.421 -5.197 -19.158 1.00 93.25 163 HIS A C 1
ATOM 1271 O O . HIS A 1 163 ? 15.907 -6.193 -18.642 1.00 93.25 163 HIS A O 1
ATOM 1277 N N . LYS A 1 164 ? 16.162 -3.960 -18.720 1.00 96.19 164 LYS A N 1
ATOM 1278 C CA . LYS A 1 164 ? 15.220 -3.642 -17.650 1.00 96.19 164 LYS A CA 1
ATOM 1279 C C . LYS A 1 164 ? 14.613 -2.257 -17.862 1.00 96.19 164 LYS A C 1
ATOM 1281 O O . LYS A 1 164 ? 15.314 -1.322 -18.241 1.00 96.19 164 LYS A O 1
ATOM 1286 N N . ILE A 1 165 ? 13.328 -2.139 -17.561 1.00 97.31 165 ILE A N 1
ATOM 1287 C CA . ILE A 1 165 ? 12.584 -0.884 -17.464 1.00 97.31 165 ILE A CA 1
ATOM 1288 C C . ILE A 1 165 ? 12.151 -0.708 -16.005 1.00 97.31 165 ILE A C 1
ATOM 1290 O O . ILE A 1 165 ? 11.843 -1.686 -15.325 1.00 97.31 165 ILE A O 1
ATOM 1294 N N . ILE A 1 166 ? 12.138 0.523 -15.520 1.00 98.06 166 ILE A N 1
ATOM 1295 C CA . ILE A 1 166 ? 11.621 0.928 -14.216 1.00 98.06 166 ILE A CA 1
ATOM 1296 C C . ILE A 1 166 ? 10.579 2.017 -14.482 1.00 98.06 166 ILE A C 1
ATOM 1298 O O . ILE A 1 166 ? 10.875 2.978 -15.186 1.00 98.06 166 ILE A O 1
ATOM 1302 N N . ILE A 1 167 ? 9.365 1.841 -13.968 1.00 97.94 167 ILE A N 1
ATOM 1303 C CA . ILE A 1 167 ? 8.280 2.822 -14.005 1.00 97.94 167 ILE A CA 1
ATOM 1304 C C . ILE A 1 167 ? 8.114 3.318 -12.569 1.00 97.94 167 ILE A C 1
ATOM 1306 O O . ILE A 1 167 ? 7.996 2.516 -11.639 1.00 97.94 167 ILE A O 1
ATOM 1310 N N . GLU A 1 168 ? 8.158 4.630 -12.405 1.00 96.06 168 GLU A N 1
ATOM 1311 C CA . GLU A 1 168 ? 8.188 5.363 -11.137 1.00 96.06 168 GLU A CA 1
ATOM 1312 C C . GLU A 1 168 ? 7.388 6.671 -11.318 1.00 96.06 168 GLU A C 1
ATOM 1314 O O . GLU A 1 168 ? 7.170 7.060 -12.468 1.00 96.06 168 GLU A O 1
ATOM 1319 N N . PRO A 1 169 ? 6.900 7.337 -10.254 1.00 94.50 169 PRO A N 1
ATOM 1320 C CA . PRO A 1 169 ? 6.143 8.583 -10.393 1.00 94.50 169 PRO A CA 1
ATOM 1321 C C . PRO A 1 169 ? 6.959 9.673 -11.097 1.00 94.50 169 PRO A C 1
ATOM 1323 O O . PRO A 1 169 ? 8.194 9.643 -11.099 1.00 94.50 169 PRO A O 1
ATOM 1326 N N . LYS A 1 170 ? 6.284 10.659 -11.695 1.00 92.44 170 LYS A N 1
ATOM 1327 C CA . LYS A 1 170 ? 6.971 11.852 -12.217 1.00 92.44 170 LYS A CA 1
ATOM 1328 C C . LYS A 1 170 ? 7.471 12.692 -11.030 1.00 92.44 170 LYS A C 1
ATOM 1330 O O . LYS A 1 170 ? 6.890 12.633 -9.953 1.00 92.44 170 LYS A O 1
ATOM 1335 N N . GLU A 1 171 ? 8.537 13.475 -11.212 1.00 84.50 171 GLU A N 1
ATOM 1336 C CA . GLU A 1 171 ? 9.203 14.190 -10.099 1.00 84.50 171 GLU A CA 1
ATOM 1337 C C . GLU A 1 171 ? 8.279 15.171 -9.341 1.00 84.50 171 GLU A C 1
ATOM 1339 O O . GLU A 1 171 ? 8.516 15.441 -8.166 1.00 84.50 171 GLU A O 1
ATOM 1344 N N . ASP A 1 172 ? 7.211 15.650 -9.992 1.00 84.00 172 ASP A N 1
ATOM 1345 C CA . ASP A 1 172 ? 6.188 16.546 -9.431 1.00 84.00 172 ASP A CA 1
ATOM 1346 C C . ASP A 1 172 ? 4.912 15.818 -8.924 1.00 84.00 172 ASP A C 1
ATOM 1348 O O . ASP A 1 172 ? 3.953 16.477 -8.520 1.00 84.00 172 ASP A O 1
ATOM 1352 N N . GLU A 1 173 ? 4.844 14.479 -8.974 1.00 85.94 173 GLU A N 1
ATOM 1353 C CA . GLU A 1 173 ? 3.631 13.688 -8.687 1.00 85.94 173 GLU A CA 1
ATOM 1354 C C . GLU A 1 173 ? 3.779 12.809 -7.429 1.00 85.94 173 GLU A C 1
ATOM 1356 O O . GLU A 1 173 ? 4.442 11.770 -7.444 1.00 85.94 173 GLU A O 1
ATOM 1361 N N . GLU A 1 174 ? 3.106 13.186 -6.335 1.00 85.75 174 GLU A N 1
ATOM 1362 C CA . GLU A 1 174 ? 3.035 12.373 -5.112 1.00 85.75 174 GLU A CA 1
ATOM 1363 C C . GLU A 1 174 ? 1.850 11.387 -5.141 1.00 85.75 174 GLU A C 1
ATOM 1365 O O . GLU A 1 174 ? 0.727 11.733 -5.514 1.00 85.75 174 GLU A O 1
ATOM 1370 N N . LEU A 1 175 ? 2.098 10.137 -4.734 1.00 87.94 175 LEU A N 1
ATOM 1371 C CA . LEU A 1 175 ? 1.115 9.051 -4.785 1.00 87.94 175 LEU A CA 1
ATOM 1372 C C . LEU A 1 175 ? 0.117 9.127 -3.623 1.00 87.94 175 LEU A C 1
ATOM 1374 O O . LEU A 1 175 ? 0.417 8.693 -2.510 1.00 87.94 175 LEU A O 1
ATOM 1378 N N . GLN A 1 176 ? -1.089 9.623 -3.901 1.00 84.31 176 GLN A N 1
ATOM 1379 C CA . GLN A 1 176 ? -2.129 9.796 -2.887 1.00 84.31 176 GLN A CA 1
ATOM 1380 C C . GLN A 1 176 ? -2.936 8.504 -2.619 1.00 84.31 176 GLN A C 1
ATOM 1382 O O . GLN A 1 176 ? -3.456 7.887 -3.555 1.00 84.31 176 GLN A O 1
ATOM 1387 N N . PRO A 1 177 ? -3.079 8.070 -1.351 1.00 85.81 177 PRO A N 1
ATOM 1388 C CA . PRO A 1 177 ? -3.899 6.923 -0.968 1.00 85.81 177 PRO A CA 1
ATOM 1389 C C . PRO A 1 177 ? -5.392 7.287 -0.891 1.00 85.81 177 PRO A C 1
ATOM 1391 O O . PRO A 1 177 ? -5.752 8.399 -0.531 1.00 85.81 177 PRO A O 1
ATOM 1394 N N . ARG A 1 178 ? -6.290 6.305 -1.074 1.00 84.50 178 ARG A N 1
ATOM 1395 C CA . ARG A 1 178 ? -7.756 6.487 -0.887 1.00 84.50 178 ARG A CA 1
ATOM 1396 C C . ARG A 1 178 ? -8.203 6.714 0.572 1.00 84.50 178 ARG A C 1
ATOM 1398 O O . ARG A 1 178 ? -9.398 6.792 0.841 1.00 84.50 178 ARG A O 1
ATOM 1405 N N . LEU A 1 179 ? -7.259 6.688 1.507 1.00 91.38 179 LEU A N 1
ATOM 1406 C CA . LEU A 1 179 ? -7.425 6.991 2.924 1.00 91.38 179 LEU A CA 1
ATOM 1407 C C . LEU A 1 179 ? -6.061 7.484 3.416 1.00 91.38 179 LEU A C 1
ATOM 1409 O O . LEU A 1 179 ? -5.100 6.713 3.452 1.00 91.38 179 LEU A O 1
ATOM 1413 N N . ILE A 1 180 ? -5.979 8.770 3.742 1.00 92.25 180 ILE A N 1
ATOM 1414 C CA . ILE A 1 180 ? -4.736 9.470 4.090 1.00 92.25 180 ILE A CA 1
ATOM 1415 C C . ILE A 1 180 ? -4.427 9.295 5.581 1.00 92.25 180 ILE A C 1
ATOM 1417 O O . ILE A 1 180 ? -3.279 9.075 5.960 1.00 92.25 180 ILE A O 1
ATOM 1421 N N . SER A 1 181 ? -5.442 9.331 6.450 1.00 94.25 181 SER A N 1
ATOM 1422 C CA . SER A 1 181 ? -5.248 9.156 7.896 1.00 94.25 181 SER A CA 1
ATOM 1423 C C . SER A 1 181 ? -6.461 8.549 8.603 1.00 94.25 181 SER A C 1
ATOM 1425 O O . SER A 1 181 ? -7.593 8.664 8.139 1.00 94.25 181 SER A O 1
ATOM 1427 N N . CYS A 1 182 ? -6.223 7.906 9.748 1.00 96.62 182 CYS A N 1
ATOM 1428 C CA . CYS A 1 182 ? -7.257 7.444 10.672 1.00 96.62 182 CYS A CA 1
ATOM 1429 C C . CYS A 1 182 ? -6.858 7.813 12.112 1.00 96.62 182 CYS A C 1
ATOM 1431 O O . CYS A 1 182 ? -6.158 7.067 12.800 1.00 96.62 182 CYS A O 1
ATOM 1433 N N . VAL A 1 183 ? -7.293 8.979 12.585 1.00 96.88 183 VAL A N 1
ATOM 1434 C CA . VAL A 1 183 ? -7.020 9.443 13.951 1.00 96.88 183 VAL A CA 1
ATOM 1435 C C . VAL A 1 183 ? -7.961 8.734 14.922 1.00 96.88 183 VAL A C 1
ATOM 1437 O O . VAL A 1 183 ? -9.173 8.913 14.849 1.00 96.88 183 VAL A O 1
ATOM 1440 N N . ILE A 1 184 ? -7.417 7.929 15.830 1.00 96.88 184 ILE A N 1
ATOM 1441 C CA . ILE A 1 184 ? -8.169 7.211 16.865 1.00 96.88 184 ILE A CA 1
ATOM 1442 C C . ILE A 1 184 ? -8.302 8.084 18.118 1.00 96.88 184 ILE A C 1
ATOM 1444 O O . ILE A 1 184 ? -7.309 8.589 18.645 1.00 96.88 184 ILE A O 1
ATOM 1448 N N . GLU A 1 185 ? -9.523 8.184 18.644 1.00 94.81 185 GLU A N 1
ATOM 1449 C CA . GLU A 1 185 ? -9.842 8.816 19.925 1.00 94.81 185 GLU A CA 1
ATOM 1450 C C . GLU A 1 185 ? -10.444 7.764 20.885 1.00 94.81 185 GLU A C 1
ATOM 1452 O O . GLU A 1 185 ? -11.605 7.366 20.715 1.00 94.81 185 GLU A O 1
ATOM 1457 N N . PRO A 1 186 ? -9.687 7.294 21.900 1.00 91.50 186 PRO A N 1
ATOM 1458 C CA . PRO A 1 186 ? -10.168 6.323 22.888 1.00 91.50 186 PRO A CA 1
ATOM 1459 C C . PRO A 1 186 ? -11.484 6.750 23.547 1.00 91.50 186 PRO A C 1
ATOM 1461 O O . PRO A 1 186 ? -11.705 7.936 23.794 1.00 91.50 186 PRO A O 1
ATOM 1464 N N . ASN A 1 187 ? -12.368 5.788 23.828 1.00 91.62 187 ASN A N 1
ATOM 1465 C CA . ASN A 1 187 ? -13.719 6.019 24.362 1.00 91.62 187 ASN A CA 1
ATOM 1466 C C . ASN A 1 187 ? -14.657 6.893 23.495 1.00 91.62 187 ASN A C 1
ATOM 1468 O O . ASN A 1 187 ? -15.787 7.164 23.909 1.00 91.62 187 ASN A O 1
ATOM 1472 N N . LYS A 1 188 ? -14.253 7.301 22.281 1.00 94.31 188 LYS A N 1
ATOM 1473 C CA . LYS A 1 188 ? -15.060 8.153 21.392 1.00 94.31 188 LYS A CA 1
ATOM 1474 C C . LYS A 1 188 ? -15.244 7.572 19.990 1.00 94.31 188 LYS A C 1
ATOM 1476 O O . LYS A 1 188 ? -16.385 7.493 19.541 1.00 94.31 188 LYS A O 1
ATOM 1481 N N . GLY A 1 189 ? -14.178 7.150 19.309 1.00 96.00 189 GLY A N 1
ATOM 1482 C CA . GLY A 1 189 ? -14.259 6.631 17.939 1.00 96.00 189 GLY A CA 1
ATOM 1483 C C . GLY A 1 189 ? -13.021 6.940 17.100 1.00 96.00 189 GLY A C 1
ATOM 1484 O O . GLY A 1 189 ? -11.900 6.879 17.605 1.00 96.00 189 GLY A O 1
ATOM 1485 N N . ILE A 1 190 ? -13.223 7.248 15.816 1.00 97.75 190 ILE A N 1
ATOM 1486 C CA . ILE A 1 190 ? -12.147 7.598 14.875 1.00 97.75 190 ILE A CA 1
ATOM 1487 C C . ILE A 1 190 ? -12.518 8.811 14.012 1.00 97.75 190 ILE A C 1
ATOM 1489 O O . ILE A 1 190 ? -13.693 9.090 13.800 1.00 97.75 190 ILE A O 1
ATOM 1493 N N . THR A 1 191 ? -11.522 9.503 13.462 1.00 97.56 191 THR A N 1
ATOM 1494 C CA . THR A 1 191 ? -11.689 10.489 12.384 1.00 97.56 191 THR A CA 1
ATOM 1495 C C . THR A 1 191 ? -10.851 10.064 11.183 1.00 97.56 191 THR A C 1
ATOM 1497 O O . THR A 1 191 ? -9.632 9.926 11.293 1.00 97.56 191 THR A O 1
ATOM 1500 N N . LEU A 1 192 ? -11.503 9.840 10.044 1.00 96.69 192 LEU A N 1
ATOM 1501 C CA . LEU A 1 192 ? -10.857 9.496 8.777 1.00 96.69 192 LEU A CA 1
ATOM 1502 C C . LEU A 1 192 ? -10.490 10.773 8.013 1.00 96.69 192 LEU A C 1
ATOM 1504 O O . LEU A 1 192 ? -11.308 11.681 7.937 1.00 96.69 192 LEU A O 1
ATOM 1508 N N . GLY A 1 193 ? -9.302 10.841 7.417 1.00 94.44 193 GLY A N 1
ATOM 1509 C CA . GLY A 1 193 ? -8.970 11.825 6.382 1.00 94.44 193 GLY A CA 1
ATOM 1510 C C . GLY A 1 193 ? -8.989 11.145 5.019 1.00 94.44 193 GLY A C 1
ATOM 1511 O O . GLY A 1 193 ? -8.140 10.285 4.775 1.00 94.44 193 GLY A O 1
ATOM 1512 N N . LEU A 1 194 ? -9.959 11.487 4.167 1.00 88.00 194 LEU A N 1
ATOM 1513 C CA . LEU A 1 194 ? -10.078 10.932 2.810 1.00 88.00 194 LEU A CA 1
ATOM 1514 C C . LEU A 1 194 ? -9.314 11.788 1.793 1.00 88.00 194 LEU A C 1
ATOM 1516 O O . LEU A 1 194 ? -8.505 11.250 1.046 1.00 88.00 194 LEU A O 1
ATOM 1520 N N . ASP A 1 195 ? -9.518 13.105 1.860 1.00 81.44 195 ASP A N 1
ATOM 1521 C CA . ASP A 1 195 ? -8.806 14.148 1.113 1.00 81.44 195 ASP A CA 1
ATOM 1522 C C . ASP A 1 195 ? -8.224 15.169 2.115 1.00 81.44 195 ASP A C 1
ATOM 1524 O O . ASP A 1 195 ? -8.634 15.182 3.278 1.00 81.44 195 ASP A O 1
ATOM 1528 N N . GLU A 1 196 ? -7.323 16.064 1.688 1.00 75.94 196 GLU A N 1
ATOM 1529 C CA . GLU A 1 196 ? -6.698 17.072 2.575 1.00 75.94 196 GLU A CA 1
ATOM 1530 C C . GLU A 1 196 ? -7.721 17.955 3.320 1.00 75.94 196 GLU A C 1
ATOM 1532 O O . GLU A 1 196 ? -7.575 18.201 4.518 1.00 75.94 196 GLU A O 1
ATOM 1537 N N . ASP A 1 197 ? -8.784 18.381 2.628 1.00 80.62 197 ASP A N 1
ATOM 1538 C CA . ASP A 1 197 ? -9.882 19.184 3.189 1.00 80.62 197 ASP A CA 1
ATOM 1539 C C . ASP A 1 197 ? -11.029 18.332 3.782 1.00 80.62 197 ASP A C 1
ATOM 1541 O O . ASP A 1 197 ? -11.919 18.873 4.446 1.00 80.62 197 ASP A O 1
ATOM 1545 N N . HIS A 1 198 ? -11.057 17.010 3.550 1.00 85.00 198 HIS A N 1
ATOM 1546 C CA . HIS A 1 198 ? -12.196 16.150 3.899 1.00 85.00 198 HIS A CA 1
ATOM 1547 C C . HIS A 1 198 ? -11.884 15.205 5.066 1.00 85.00 198 HIS A C 1
ATOM 1549 O O . HIS A 1 198 ? -11.348 14.105 4.889 1.00 85.00 198 HIS A O 1
ATOM 1555 N N . THR A 1 199 ? -12.310 15.609 6.267 1.00 92.81 199 THR A N 1
ATOM 1556 C CA . THR A 1 199 ? -12.256 14.778 7.479 1.00 92.81 199 THR A CA 1
ATOM 1557 C C . THR A 1 199 ? -13.640 14.294 7.909 1.00 92.81 199 THR A C 1
ATOM 1559 O O . THR A 1 199 ? -14.613 15.045 7.894 1.00 92.81 199 THR A O 1
ATOM 1562 N N . LEU A 1 200 ? -13.720 13.019 8.296 1.00 95.25 200 LEU A N 1
ATOM 1563 C CA . LEU A 1 200 ? -14.958 12.271 8.501 1.00 95.25 200 LEU A CA 1
ATOM 1564 C C . LEU A 1 200 ? -14.967 11.601 9.893 1.00 95.25 200 LEU A C 1
ATOM 1566 O O . LEU A 1 200 ? -14.296 10.582 10.091 1.00 95.25 200 LEU A O 1
ATOM 1570 N N . PRO A 1 201 ? -15.667 12.180 10.889 1.00 96.62 201 PRO A N 1
ATOM 1571 C CA . PRO A 1 201 ? -15.715 11.652 12.250 1.00 96.62 201 PRO A CA 1
ATOM 1572 C C . PRO A 1 201 ? -16.754 10.528 12.394 1.00 96.62 201 PRO A C 1
ATOM 1574 O O . PRO A 1 201 ? -17.947 10.733 12.183 1.00 96.62 201 PRO A O 1
ATOM 1577 N N . ILE A 1 202 ? -16.305 9.352 12.833 1.00 97.19 202 ILE A N 1
ATOM 1578 C CA . ILE A 1 202 ? -17.141 8.185 13.135 1.00 97.19 202 ILE A CA 1
ATOM 1579 C C . ILE A 1 202 ? -17.139 7.980 14.654 1.00 97.19 202 ILE A C 1
ATOM 1581 O O . ILE A 1 202 ? -16.143 7.546 15.240 1.00 97.19 202 ILE A O 1
ATOM 1585 N N . ILE A 1 203 ? -18.261 8.310 15.296 1.00 97.38 203 ILE A N 1
ATOM 1586 C CA . ILE A 1 203 ? -18.413 8.375 16.753 1.00 97.38 203 ILE A CA 1
ATOM 1587 C C . ILE A 1 203 ? -19.234 7.182 17.253 1.00 97.38 203 ILE A C 1
ATOM 1589 O O . ILE A 1 203 ? -20.352 6.919 16.803 1.00 97.38 203 ILE A O 1
ATOM 1593 N N . ILE A 1 204 ? -18.683 6.464 18.230 1.00 95.38 204 ILE A N 1
ATOM 1594 C CA . ILE A 1 204 ? -19.285 5.265 18.812 1.00 95.38 204 ILE A CA 1
ATOM 1595 C C . ILE A 1 204 ? -20.534 5.643 19.619 1.00 95.38 204 ILE A C 1
ATOM 1597 O O . ILE A 1 204 ? -20.503 6.518 20.489 1.00 95.38 204 ILE A O 1
ATOM 1601 N N . GLY A 1 205 ? -21.641 4.957 19.338 1.00 94.06 205 GLY A N 1
ATOM 1602 C CA . GLY A 1 205 ? -22.961 5.226 19.909 1.00 94.06 205 GLY A CA 1
ATOM 1603 C C . GLY A 1 205 ? -23.735 6.368 19.238 1.00 94.06 205 GLY A C 1
ATOM 1604 O O . GLY A 1 205 ? -24.842 6.658 19.681 1.00 94.06 205 GLY A O 1
ATOM 1605 N N . GLU A 1 206 ? -23.185 7.004 18.197 1.00 95.50 206 GLU A N 1
ATOM 1606 C CA . GLU A 1 206 ? -23.796 8.162 17.522 1.00 95.50 206 GLU A CA 1
ATOM 1607 C C . GLU A 1 206 ? -23.876 7.971 15.998 1.00 95.50 206 GLU A C 1
ATOM 1609 O O . GLU A 1 206 ? -24.960 8.107 15.434 1.00 95.50 206 GLU A O 1
ATOM 1614 N N . THR A 1 207 ? -22.778 7.595 15.330 1.00 97.38 207 THR A N 1
ATOM 1615 C CA . THR A 1 207 ? -22.772 7.347 13.877 1.00 97.38 207 THR A CA 1
ATOM 1616 C C . THR A 1 207 ? -23.581 6.099 13.526 1.00 97.38 207 THR A C 1
ATOM 1618 O O . THR A 1 207 ? -23.423 5.035 14.138 1.00 97.38 207 THR A O 1
ATOM 1621 N N . THR A 1 208 ? -24.435 6.212 12.508 1.00 96.94 208 THR A N 1
ATOM 1622 C CA . THR A 1 208 ? -25.299 5.127 12.045 1.00 96.94 208 THR A CA 1
ATOM 1623 C C . THR A 1 208 ? -24.717 4.373 10.851 1.00 96.94 208 THR A C 1
ATOM 1625 O O . THR A 1 208 ? -23.843 4.825 10.113 1.00 96.94 208 THR A O 1
ATOM 1628 N N . ALA A 1 209 ? -25.285 3.199 10.616 1.00 95.19 209 ALA A N 1
ATOM 1629 C CA . ALA A 1 209 ? -25.033 2.350 9.467 1.00 95.19 209 ALA A CA 1
ATOM 1630 C C . ALA A 1 209 ? -25.503 2.968 8.135 1.00 95.19 209 ALA A C 1
ATOM 1632 O O . ALA A 1 209 ? -25.094 2.503 7.071 1.00 95.19 209 ALA A O 1
ATOM 1633 N N . GLN A 1 210 ? -26.377 3.984 8.174 1.00 96.25 210 GLN A N 1
ATOM 1634 C CA . GLN A 1 210 ? -26.739 4.760 6.989 1.00 96.25 210 GLN A CA 1
ATOM 1635 C C . GLN A 1 210 ? -25.656 5.792 6.671 1.00 96.25 210 GLN A C 1
ATOM 1637 O O . GLN A 1 210 ? -25.280 5.908 5.507 1.00 96.25 210 GLN A O 1
ATOM 1642 N N . ASP A 1 211 ? -25.126 6.474 7.687 1.00 96.44 211 ASP A N 1
ATOM 1643 C CA . ASP A 1 211 ? -24.052 7.461 7.527 1.00 96.44 211 ASP A CA 1
ATOM 1644 C C . ASP A 1 211 ? -22.816 6.784 6.918 1.00 96.44 211 ASP A C 1
ATOM 1646 O O . ASP A 1 211 ? -22.383 7.168 5.838 1.00 96.44 211 ASP A O 1
ATOM 1650 N N . LEU A 1 212 ? -22.387 5.630 7.457 1.00 95.50 212 LEU A N 1
ATOM 1651 C CA . LEU A 1 212 ? -21.306 4.823 6.863 1.00 95.50 212 LEU A CA 1
ATOM 1652 C C . LEU A 1 212 ? -21.513 4.487 5.367 1.00 95.50 212 LEU A C 1
ATOM 1654 O O . LEU A 1 212 ? -20.535 4.399 4.627 1.00 95.50 212 LEU A O 1
ATOM 1658 N N . ILE A 1 213 ? -22.758 4.297 4.900 1.00 95.69 213 ILE A N 1
ATOM 1659 C CA . ILE A 1 213 ? -23.053 4.039 3.474 1.00 95.69 213 ILE A CA 1
ATOM 1660 C C . ILE A 1 213 ? -22.921 5.304 2.623 1.00 95.69 213 ILE A C 1
ATOM 1662 O O . ILE A 1 213 ? -22.523 5.203 1.462 1.00 95.69 213 ILE A O 1
ATOM 1666 N N . LEU A 1 214 ? -23.280 6.464 3.171 1.00 94.75 214 LEU A N 1
ATOM 1667 C CA . LEU A 1 214 ? -23.175 7.758 2.497 1.00 94.75 214 LEU A CA 1
ATOM 1668 C C . LEU A 1 214 ? -21.720 8.248 2.452 1.00 94.75 214 LEU A C 1
ATOM 1670 O O . LEU A 1 214 ? -21.289 8.765 1.425 1.00 94.75 214 LEU A O 1
ATOM 1674 N N . ASP A 1 215 ? -20.983 8.023 3.538 1.00 93.00 215 ASP A N 1
ATOM 1675 C CA . ASP A 1 215 ? -19.669 8.602 3.811 1.00 93.00 215 ASP A CA 1
ATOM 1676 C C . ASP A 1 215 ? -18.514 7.781 3.214 1.00 93.00 215 ASP A C 1
ATOM 1678 O O . ASP A 1 215 ? -17.632 8.324 2.553 1.00 93.00 215 ASP A O 1
ATOM 1682 N N . ILE A 1 216 ? -18.518 6.456 3.422 1.00 93.56 216 ILE A N 1
ATOM 1683 C CA . ILE A 1 216 ? -17.447 5.536 2.976 1.00 93.56 216 ILE A CA 1
ATOM 1684 C C . ILE A 1 216 ? -17.959 4.393 2.082 1.00 93.56 216 ILE A C 1
ATOM 1686 O O . ILE A 1 216 ? -17.232 3.444 1.771 1.00 93.56 216 ILE A O 1
ATOM 1690 N N . GLY A 1 217 ? -19.215 4.479 1.637 1.00 94.50 217 GLY A N 1
ATOM 1691 C CA . GLY A 1 217 ? -19.838 3.517 0.733 1.00 94.50 217 GLY A CA 1
ATOM 1692 C C . GLY A 1 217 ? -20.292 2.215 1.402 1.00 94.50 217 GLY A C 1
ATOM 1693 O O . GLY A 1 217 ? -20.289 2.041 2.621 1.00 94.50 217 GLY A O 1
ATOM 1694 N N . SER A 1 218 ? -20.716 1.250 0.583 1.00 94.62 218 SER A N 1
ATOM 1695 C CA . SER A 1 218 ? -21.117 -0.072 1.084 1.00 94.62 218 SER A CA 1
ATOM 1696 C C . SER A 1 218 ? -19.900 -0.913 1.504 1.00 94.62 218 SER A C 1
ATOM 1698 O O . SER A 1 218 ? -18.915 -0.945 0.764 1.00 94.62 218 SER A O 1
ATOM 1700 N N . PRO A 1 219 ? -19.965 -1.658 2.626 1.00 95.44 219 PRO A N 1
ATOM 1701 C CA . PRO A 1 219 ? -18.897 -2.578 3.007 1.00 95.44 219 PRO A CA 1
ATOM 1702 C C . PRO A 1 219 ? -18.808 -3.741 2.017 1.00 95.44 219 PRO A C 1
ATOM 1704 O O . PRO A 1 219 ? -19.824 -4.224 1.509 1.00 95.44 219 PRO A O 1
ATOM 1707 N N . LEU A 1 220 ? -17.592 -4.244 1.803 1.00 92.50 220 LEU A N 1
ATOM 1708 C CA . LEU A 1 220 ? -17.327 -5.369 0.901 1.00 92.50 220 LEU A CA 1
ATOM 1709 C C . LEU A 1 220 ? -17.874 -6.699 1.439 1.00 92.50 220 LEU A C 1
ATOM 1711 O O . LEU A 1 220 ? -18.140 -7.618 0.664 1.00 92.50 220 LEU A O 1
ATOM 1715 N N . ARG A 1 221 ? -18.062 -6.814 2.758 1.00 92.06 221 ARG A N 1
ATOM 1716 C CA . ARG A 1 221 ? -18.707 -7.967 3.397 1.00 92.06 221 ARG A CA 1
ATOM 1717 C C . ARG A 1 221 ? -19.489 -7.539 4.637 1.00 92.06 221 ARG A C 1
ATOM 1719 O O . ARG A 1 221 ? -19.160 -6.554 5.293 1.00 92.06 221 ARG A O 1
ATOM 1726 N N . LYS A 1 222 ? -20.540 -8.298 4.948 1.00 91.06 222 LYS A N 1
ATOM 1727 C CA . LYS A 1 222 ? -21.283 -8.217 6.209 1.00 91.06 222 LYS A CA 1
ATOM 1728 C C . LYS A 1 222 ? -21.304 -9.597 6.861 1.00 91.06 222 LYS A C 1
ATOM 1730 O O . LYS A 1 222 ? -21.453 -10.598 6.157 1.00 91.06 222 LYS A O 1
ATOM 1735 N N . PHE A 1 223 ? -21.155 -9.653 8.179 1.00 86.44 223 PHE A N 1
ATOM 1736 C CA . PHE A 1 223 ? -21.203 -10.885 8.965 1.00 86.44 223 PHE A CA 1
ATOM 1737 C C . PHE A 1 223 ? -22.039 -10.664 10.227 1.00 86.44 223 PHE A C 1
ATOM 1739 O O . PHE A 1 223 ? -21.728 -9.803 11.045 1.00 86.44 223 PHE A O 1
ATOM 1746 N N . TRP A 1 224 ? -23.121 -11.422 10.380 1.00 81.12 224 TRP A N 1
ATOM 1747 C CA . TRP A 1 224 ? -23.990 -11.343 11.554 1.00 81.12 224 TRP A CA 1
ATOM 1748 C C . TRP A 1 224 ? -23.412 -12.165 12.706 1.00 81.12 224 TRP A C 1
ATOM 1750 O O . TRP A 1 224 ? -22.896 -13.263 12.497 1.00 81.12 224 TRP A O 1
ATOM 1760 N N . LYS A 1 225 ? -23.530 -11.662 13.938 1.00 73.94 225 LYS A N 1
ATOM 1761 C CA . LYS A 1 225 ? -23.165 -12.404 15.149 1.00 73.94 225 LYS A CA 1
ATOM 1762 C C . LYS A 1 225 ? -24.241 -13.458 15.454 1.00 73.94 225 LYS A C 1
ATOM 1764 O O . LYS A 1 225 ? -25.098 -13.265 16.313 1.00 73.94 225 LYS A O 1
ATOM 1769 N N . GLU A 1 226 ? -24.225 -14.565 14.713 1.00 59.56 226 GLU A N 1
ATOM 1770 C CA . GLU A 1 226 ? -25.315 -15.555 14.713 1.00 59.56 226 GLU A CA 1
ATOM 1771 C C . GLU A 1 226 ? -25.396 -16.461 15.959 1.00 59.56 226 GLU A C 1
ATOM 1773 O O . GLU A 1 226 ? -26.384 -17.190 16.092 1.00 59.56 226 GLU A O 1
ATOM 1778 N N . ASP A 1 227 ? -24.415 -16.451 16.879 1.00 52.03 227 ASP A N 1
ATOM 1779 C CA . ASP A 1 227 ? -24.396 -17.439 17.970 1.00 52.03 227 ASP A CA 1
ATOM 1780 C C . ASP A 1 227 ? -23.961 -16.972 19.377 1.00 52.03 227 ASP A C 1
ATOM 1782 O O . ASP A 1 227 ? -22.860 -17.239 19.854 1.00 52.03 227 ASP A O 1
ATOM 1786 N N . ASP A 1 228 ? -24.912 -16.392 20.115 1.00 53.09 228 ASP A N 1
ATOM 1787 C CA . ASP A 1 228 ? -24.865 -16.267 21.583 1.00 53.09 228 ASP A CA 1
ATOM 1788 C C . ASP A 1 228 ? -25.407 -17.511 22.328 1.00 53.09 228 ASP A C 1
ATOM 1790 O O . ASP A 1 228 ? -25.776 -17.424 23.500 1.00 53.09 228 ASP A O 1
ATOM 1794 N N . ARG A 1 229 ? -25.537 -18.688 21.695 1.00 49.91 229 ARG A N 1
ATOM 1795 C CA . ARG A 1 229 ? -25.955 -19.917 22.407 1.00 49.91 229 ARG A CA 1
ATOM 1796 C C . ARG A 1 229 ? -24.793 -20.522 23.189 1.00 49.91 229 ARG A C 1
ATOM 1798 O O . ARG A 1 229 ? -25.028 -21.099 24.244 1.00 49.91 229 ARG A O 1
ATOM 1805 N N . LEU A 1 230 ? -23.553 -20.348 22.727 1.00 48.38 230 LEU A N 1
ATOM 1806 C CA . LEU A 1 230 ? -22.346 -20.821 23.418 1.00 48.38 230 LEU A CA 1
ATOM 1807 C C . LEU A 1 230 ? -22.134 -20.091 24.757 1.00 48.38 230 LEU A C 1
ATOM 1809 O O . LEU A 1 230 ? -21.985 -20.746 25.789 1.00 48.38 230 LEU A O 1
ATOM 1813 N N . SER A 1 231 ? -22.237 -18.757 24.776 1.00 50.16 231 SER A N 1
ATOM 1814 C CA . SER A 1 231 ? -22.203 -17.954 26.012 1.00 50.16 231 SER A CA 1
ATOM 1815 C C . SER A 1 231 ? -23.332 -18.350 26.978 1.00 50.16 231 SER A C 1
ATOM 1817 O O . SER A 1 231 ? -23.084 -18.579 28.163 1.00 50.16 231 SER A O 1
ATOM 1819 N N . LYS A 1 232 ? -24.553 -18.561 26.462 1.00 50.62 232 LYS A N 1
ATOM 1820 C CA . LYS A 1 232 ? -25.715 -19.028 27.248 1.00 50.62 232 LYS A CA 1
ATOM 1821 C C . LYS A 1 232 ? -25.561 -20.457 27.793 1.00 50.62 232 LYS A C 1
ATOM 1823 O O . LYS A 1 232 ? -26.057 -20.731 28.883 1.00 50.62 232 LYS A O 1
ATOM 1828 N N . MET A 1 233 ? -24.879 -21.365 27.087 1.00 50.12 233 MET A N 1
ATOM 1829 C CA . MET A 1 233 ? -24.632 -22.739 27.558 1.00 50.12 233 MET A CA 1
ATOM 1830 C C . MET A 1 233 ? -23.569 -22.819 28.661 1.00 50.12 233 MET A C 1
ATOM 1832 O O . MET A 1 233 ? -23.683 -23.673 29.538 1.00 50.12 233 MET A O 1
ATOM 1836 N N . TRP A 1 234 ? -22.574 -21.926 28.660 1.00 48.47 234 TRP A N 1
ATOM 1837 C CA . TRP A 1 234 ? -21.522 -21.880 29.688 1.00 48.47 234 TRP A CA 1
ATOM 1838 C C . TRP A 1 234 ? -21.786 -20.885 30.830 1.00 48.47 234 TRP A C 1
ATOM 1840 O O . TRP A 1 234 ? -20.885 -20.577 31.606 1.00 48.47 234 TRP A O 1
ATOM 1850 N N . GLY A 1 235 ? -23.031 -20.425 30.988 1.00 39.06 235 GLY A N 1
ATOM 1851 C CA . GLY A 1 235 ? -23.444 -19.613 32.137 1.00 39.06 235 GLY A CA 1
ATOM 1852 C C . GLY A 1 235 ? -23.022 -18.143 32.075 1.00 39.06 235 GLY A C 1
ATOM 1853 O O . GLY A 1 235 ? -23.144 -17.439 33.079 1.00 39.06 235 GLY A O 1
ATOM 1854 N N . GLY A 1 236 ? -22.576 -17.661 30.911 1.00 46.97 236 GLY A N 1
ATOM 1855 C CA . GLY A 1 236 ? -22.447 -16.231 30.658 1.00 46.97 236 GLY A CA 1
ATOM 1856 C C . GLY A 1 236 ? -23.804 -15.548 30.834 1.00 46.97 236 GLY A C 1
ATOM 1857 O O . GLY A 1 236 ? -24.836 -16.048 30.374 1.00 46.97 236 GLY A O 1
ATOM 1858 N N . LYS A 1 237 ? -23.824 -14.401 31.522 1.00 47.97 237 LYS A N 1
ATOM 1859 C CA . LYS A 1 237 ? -25.031 -13.567 31.583 1.00 47.97 237 LYS A CA 1
ATOM 1860 C C . LYS A 1 237 ? -25.382 -13.128 30.154 1.00 47.97 237 LYS A C 1
ATOM 1862 O O . LYS A 1 237 ? -24.465 -12.800 29.404 1.00 47.97 237 LYS A O 1
ATOM 1867 N N . PRO A 1 238 ? -26.668 -13.070 29.767 1.00 44.38 238 PRO A N 1
ATOM 1868 C CA . PRO A 1 238 ? -27.046 -12.483 28.490 1.00 44.38 238 PRO A CA 1
ATOM 1869 C C . PRO A 1 238 ? -26.725 -10.984 28.524 1.00 44.38 238 PRO A C 1
ATOM 1871 O O . PRO A 1 238 ? -27.484 -10.198 29.089 1.00 44.38 238 PRO A O 1
ATOM 1874 N N . ASN A 1 239 ? -25.582 -10.596 27.959 1.00 49.75 239 ASN A N 1
ATOM 1875 C CA . ASN A 1 239 ? -25.302 -9.198 27.682 1.00 49.75 239 ASN A CA 1
ATOM 1876 C C . ASN A 1 239 ? -26.065 -8.828 26.404 1.00 49.75 239 ASN A C 1
ATOM 1878 O O . ASN A 1 239 ? -25.738 -9.308 25.322 1.00 49.75 239 ASN A O 1
ATOM 1882 N N . ASP A 1 240 ? -27.116 -8.021 26.544 1.00 52.47 240 ASP A N 1
ATOM 1883 C CA . ASP A 1 240 ? -27.986 -7.614 25.428 1.00 52.47 240 ASP A CA 1
ATOM 1884 C C . ASP A 1 240 ? -27.269 -6.663 24.444 1.00 52.47 240 ASP A C 1
ATOM 1886 O O . ASP A 1 240 ? -27.750 -6.419 23.335 1.00 52.47 240 ASP A O 1
ATOM 1890 N N . GLN A 1 241 ? -26.096 -6.152 24.839 1.00 52.16 241 GLN A N 1
ATOM 1891 C CA . GLN A 1 241 ? -25.171 -5.395 23.999 1.00 52.16 241 GLN A CA 1
ATOM 1892 C C . GLN A 1 241 ? -24.576 -6.307 22.913 1.00 52.16 241 GLN A C 1
ATOM 1894 O O . GLN A 1 241 ? -23.700 -7.134 23.173 1.00 52.16 241 GLN A O 1
ATOM 1899 N N . GLY A 1 242 ? -25.052 -6.144 21.677 1.00 53.66 242 GLY A N 1
ATOM 1900 C CA . GLY A 1 242 ? -24.586 -6.894 20.510 1.00 53.66 242 GLY A CA 1
ATOM 1901 C C . GLY A 1 242 ? -25.410 -8.136 20.149 1.00 53.66 242 GLY A C 1
ATOM 1902 O O . GLY A 1 242 ? -25.016 -8.884 19.250 1.00 53.66 242 GLY A O 1
ATOM 1903 N N . ALA A 1 243 ? -26.546 -8.377 20.810 1.00 60.31 243 ALA A N 1
ATOM 1904 C CA . ALA A 1 243 ? -27.468 -9.452 20.445 1.00 60.31 243 ALA A CA 1
ATOM 1905 C C . ALA A 1 243 ? -28.173 -9.128 19.110 1.00 60.31 243 ALA A C 1
ATOM 1907 O O . ALA A 1 243 ? -29.138 -8.366 19.068 1.00 60.31 243 ALA A O 1
ATOM 1908 N N . GLY A 1 244 ? -27.685 -9.720 18.014 1.00 70.81 244 GLY A N 1
ATOM 1909 C CA . GLY A 1 244 ? -28.121 -9.400 16.648 1.00 70.81 244 GLY A CA 1
ATOM 1910 C C . GLY A 1 244 ? -27.262 -8.351 15.932 1.00 70.81 244 GLY A C 1
ATOM 1911 O O . GLY A 1 244 ? -27.651 -7.890 14.862 1.00 70.81 244 GLY A O 1
ATOM 1912 N N . ALA A 1 245 ? -26.099 -7.990 16.483 1.00 84.75 245 ALA A N 1
ATOM 1913 C CA . ALA A 1 245 ? -25.158 -7.090 15.822 1.00 84.75 245 ALA A CA 1
ATOM 1914 C C . ALA A 1 245 ? -24.514 -7.706 14.563 1.00 84.75 245 ALA A C 1
ATOM 1916 O O . ALA A 1 245 ? -24.423 -8.928 14.396 1.00 84.75 245 ALA A O 1
ATOM 1917 N N . CYS A 1 246 ? -24.037 -6.833 13.680 1.00 89.75 246 CYS A N 1
ATOM 1918 C CA . CYS A 1 246 ? -23.442 -7.161 12.393 1.00 89.75 246 CYS A CA 1
ATOM 1919 C C . CYS A 1 246 ? -22.078 -6.478 12.243 1.00 89.75 246 CYS A C 1
ATOM 1921 O O . CYS A 1 246 ? -21.979 -5.256 12.338 1.00 89.75 246 CYS A O 1
ATOM 1923 N N . PHE A 1 247 ? -21.035 -7.253 11.953 1.00 92.75 247 PHE A N 1
ATOM 1924 C CA . PHE A 1 247 ? -19.767 -6.720 11.468 1.00 92.75 247 PHE A CA 1
ATOM 1925 C C . PHE A 1 247 ? -19.904 -6.288 10.010 1.00 92.75 247 PHE A C 1
ATOM 1927 O O . PHE A 1 247 ? -20.423 -7.031 9.174 1.00 92.75 247 PHE A O 1
ATOM 1934 N N . TRP A 1 248 ? -19.429 -5.085 9.710 1.00 95.81 248 TRP A N 1
ATOM 1935 C CA . TRP A 1 248 ? -19.365 -4.497 8.378 1.00 95.81 248 TRP A CA 1
ATOM 1936 C C . TRP A 1 248 ? -17.894 -4.319 8.011 1.00 95.81 248 TRP A C 1
ATOM 1938 O O . TRP A 1 248 ? -17.201 -3.496 8.609 1.00 95.81 248 TRP A O 1
ATOM 1948 N N . ASN A 1 249 ? -17.420 -5.116 7.053 1.00 94.88 249 ASN A N 1
ATOM 1949 C CA . ASN A 1 249 ? -16.004 -5.217 6.717 1.00 94.88 249 ASN A CA 1
ATOM 1950 C C . ASN A 1 249 ? -15.659 -4.317 5.522 1.00 94.88 249 ASN A C 1
ATOM 1952 O O . 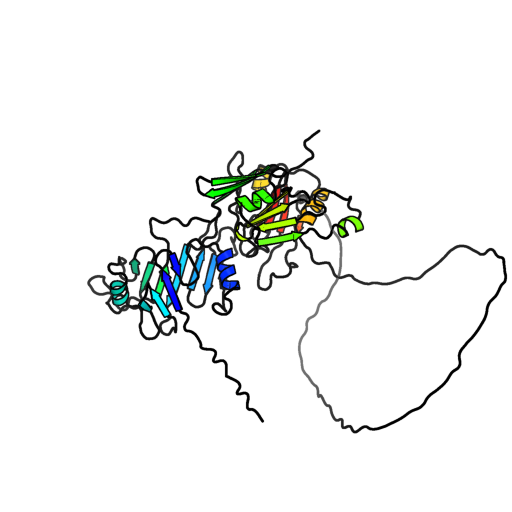ASN A 1 249 ? -16.175 -4.507 4.413 1.00 94.88 249 ASN A O 1
ATOM 1956 N N . TYR A 1 250 ? -14.744 -3.376 5.735 1.00 95.56 250 TYR A N 1
ATOM 1957 C CA . TYR A 1 250 ? -14.199 -2.469 4.727 1.00 95.56 250 TYR A CA 1
ATOM 1958 C C . TYR A 1 250 ? -12.726 -2.822 4.474 1.00 95.56 250 TYR A C 1
ATOM 1960 O O . TYR A 1 250 ? -11.806 -2.083 4.839 1.00 95.56 250 TYR A O 1
ATOM 1968 N N . PHE A 1 251 ? -12.492 -3.987 3.851 1.00 93.62 251 PHE A N 1
ATOM 1969 C CA . PHE A 1 251 ? -11.144 -4.512 3.590 1.00 93.62 251 PHE A CA 1
ATOM 1970 C C . PHE A 1 251 ? -10.246 -3.503 2.859 1.00 93.62 251 PHE A C 1
ATOM 1972 O O . PHE A 1 251 ? -9.065 -3.416 3.172 1.00 93.62 251 PHE A O 1
ATOM 1979 N N . GLN A 1 252 ? -10.813 -2.689 1.961 1.00 92.44 252 GLN A N 1
ATOM 1980 C CA . GLN A 1 252 ? -10.102 -1.665 1.191 1.00 92.44 252 GLN A CA 1
ATOM 1981 C C . GLN A 1 252 ? -9.549 -0.498 2.028 1.00 92.44 252 GLN A C 1
ATOM 1983 O O . GLN A 1 252 ? -8.659 0.206 1.557 1.00 92.44 252 GLN A O 1
ATOM 1988 N N . TYR A 1 253 ? -10.066 -0.300 3.245 1.00 94.44 253 TYR A N 1
ATOM 1989 C CA . TYR A 1 253 ? -9.645 0.747 4.186 1.00 94.44 253 TYR A CA 1
ATOM 1990 C C . TYR A 1 253 ? -8.920 0.192 5.421 1.00 94.44 253 TYR A C 1
ATOM 1992 O O . TYR A 1 253 ? -8.387 0.960 6.215 1.00 94.44 253 TYR A O 1
ATOM 2000 N N . GLY A 1 254 ? -8.898 -1.133 5.602 1.00 94.88 254 GLY A N 1
ATOM 2001 C CA . GLY A 1 254 ? -8.367 -1.754 6.816 1.00 94.88 254 GLY A CA 1
ATOM 2002 C C . GLY A 1 254 ? -9.254 -1.547 8.047 1.00 94.88 254 GLY A C 1
ATOM 2003 O O . GLY A 1 254 ? -8.731 -1.462 9.157 1.00 94.88 254 GLY A O 1
ATOM 2004 N N . LEU A 1 255 ? -10.573 -1.435 7.853 1.00 96.44 255 LEU A N 1
ATOM 2005 C CA . LEU A 1 255 ? -11.545 -1.113 8.903 1.00 96.44 255 LEU A CA 1
ATOM 2006 C C . LEU A 1 255 ? -12.651 -2.173 9.003 1.00 96.44 255 LEU A C 1
ATOM 2008 O O . LEU A 1 255 ? -13.175 -2.625 7.983 1.00 96.44 255 LEU A O 1
ATOM 2012 N N . ASP A 1 256 ? -13.073 -2.495 10.226 1.00 96.12 256 ASP A N 1
ATOM 2013 C CA . ASP A 1 256 ? -14.375 -3.111 10.499 1.00 96.12 256 ASP A CA 1
ATOM 2014 C C . ASP A 1 256 ? -15.184 -2.255 11.475 1.00 96.12 256 ASP A C 1
ATOM 2016 O O . ASP A 1 256 ? -14.651 -1.721 12.450 1.00 96.12 256 ASP A O 1
ATOM 2020 N N . PHE A 1 257 ? -16.498 -2.206 11.264 1.00 96.44 257 PHE A N 1
ATOM 2021 C CA . PHE A 1 257 ? -17.445 -1.599 12.197 1.00 96.44 257 PHE A CA 1
ATOM 2022 C C . PHE A 1 257 ? -18.388 -2.672 12.733 1.00 96.44 257 PHE A C 1
ATOM 2024 O O . PHE A 1 257 ? -18.990 -3.414 11.955 1.00 96.44 257 PHE A O 1
ATOM 2031 N N . LEU A 1 258 ? -18.541 -2.755 14.055 1.00 94.62 258 LEU A N 1
ATOM 2032 C CA . LEU A 1 258 ? -19.606 -3.537 14.674 1.00 94.62 258 LEU A CA 1
ATOM 2033 C C . LEU A 1 258 ? -20.831 -2.637 14.831 1.00 94.62 258 LEU A C 1
ATOM 2035 O O . LEU A 1 258 ? -20.804 -1.672 15.595 1.00 94.62 258 LEU A O 1
ATOM 2039 N N . VAL A 1 259 ? -21.891 -2.966 14.103 1.00 93.31 259 VAL A N 1
ATOM 2040 C CA . VAL A 1 259 ? -23.164 -2.241 14.074 1.00 93.31 259 VAL A CA 1
ATOM 2041 C C . VAL A 1 259 ? -24.194 -3.027 14.885 1.00 93.31 259 VAL A C 1
ATOM 2043 O O . VAL A 1 259 ? -24.398 -4.208 14.608 1.00 93.31 259 VAL A O 1
ATOM 2046 N N . ASP A 1 260 ? -24.844 -2.413 15.876 1.00 90.38 260 ASP A N 1
ATOM 2047 C CA . ASP A 1 260 ? -25.903 -3.085 16.650 1.00 90.38 260 ASP A CA 1
ATOM 2048 C C . ASP A 1 260 ? -27.218 -3.210 15.852 1.00 90.38 260 ASP A C 1
ATOM 2050 O O . ASP A 1 260 ? -27.395 -2.588 14.803 1.00 90.38 260 ASP A O 1
ATOM 2054 N N . LYS A 1 261 ? -28.167 -3.999 16.368 1.00 86.69 261 LYS A N 1
ATOM 2055 C CA . LYS A 1 261 ? -29.510 -4.241 15.800 1.00 86.69 261 LYS A CA 1
ATOM 2056 C C . LYS A 1 261 ? -30.268 -2.970 15.373 1.00 86.69 261 LYS A C 1
ATOM 2058 O O . LYS A 1 261 ? -31.008 -3.005 14.393 1.00 86.69 261 LYS A O 1
ATOM 2063 N N . ASP A 1 262 ? -30.062 -1.863 16.090 1.00 88.31 262 ASP A N 1
ATOM 2064 C CA . ASP A 1 262 ? -30.710 -0.565 15.869 1.00 88.31 262 ASP A CA 1
ATOM 2065 C C . ASP A 1 262 ? -29.972 0.301 14.823 1.00 88.31 262 ASP A C 1
ATOM 2067 O O . ASP A 1 262 ? -30.369 1.430 14.548 1.00 88.31 262 ASP A O 1
ATOM 2071 N N . GLY A 1 263 ? -28.904 -0.226 14.211 1.00 91.00 263 GLY A N 1
ATOM 2072 C CA . GLY A 1 263 ? -28.170 0.426 13.127 1.00 91.00 263 GLY A CA 1
ATOM 2073 C C . GLY A 1 263 ? -27.109 1.431 13.578 1.00 91.00 263 GLY A C 1
ATOM 2074 O O . GLY A 1 263 ? -26.743 2.290 12.786 1.00 91.00 263 GLY A O 1
ATOM 2075 N N . ILE A 1 264 ? -26.608 1.344 14.814 1.00 94.88 264 ILE A N 1
ATOM 2076 C CA . ILE A 1 264 ? -25.617 2.276 15.389 1.00 94.88 264 ILE A CA 1
ATOM 2077 C C . ILE A 1 264 ? -24.254 1.582 15.538 1.00 94.88 264 ILE A C 1
ATOM 2079 O O . ILE A 1 264 ? -24.194 0.411 15.919 1.00 94.88 264 ILE A O 1
ATOM 2083 N N . VAL A 1 265 ? -23.155 2.291 15.256 1.00 95.44 265 VAL A N 1
ATOM 2084 C CA . VAL A 1 265 ? -21.781 1.791 15.446 1.00 95.44 265 VAL A CA 1
ATOM 2085 C C . VAL A 1 265 ? -21.453 1.683 16.939 1.00 95.44 265 VAL A C 1
ATOM 2087 O O . VAL A 1 265 ? -21.458 2.687 17.650 1.00 95.44 265 VAL A O 1
ATOM 2090 N N . ILE A 1 266 ? -21.132 0.476 17.418 1.00 93.44 266 ILE A N 1
ATOM 2091 C CA . ILE A 1 266 ? -20.820 0.196 18.834 1.00 93.44 266 ILE A CA 1
ATOM 2092 C C . ILE A 1 266 ? -19.357 -0.191 19.101 1.00 93.44 266 ILE A C 1
ATOM 2094 O O . ILE A 1 266 ? -18.888 -0.008 20.223 1.00 93.44 266 ILE A O 1
ATOM 2098 N N . LYS A 1 267 ? -18.623 -0.694 18.098 1.00 94.19 267 LYS A N 1
ATOM 2099 C CA . LYS A 1 267 ? -17.159 -0.899 18.144 1.00 94.19 267 LYS A CA 1
ATOM 2100 C C . LYS A 1 267 ? -16.544 -0.670 16.766 1.00 94.19 267 LYS A C 1
ATOM 2102 O O . LYS A 1 267 ? -17.222 -0.847 15.753 1.00 94.19 267 LYS A O 1
ATOM 2107 N N . ILE A 1 268 ? -15.263 -0.318 16.739 1.00 97.06 268 ILE A N 1
ATOM 2108 C CA . ILE A 1 268 ? -14.480 -0.066 15.521 1.00 97.06 268 ILE A CA 1
ATOM 2109 C C . ILE A 1 268 ? -13.174 -0.863 15.616 1.00 97.06 268 ILE A C 1
ATOM 2111 O O . ILE A 1 268 ? -12.624 -0.974 16.707 1.00 97.06 268 ILE A O 1
ATOM 2115 N N . LEU A 1 269 ? -12.678 -1.427 14.514 1.00 96.25 269 LEU A N 1
ATOM 2116 C CA . LEU A 1 269 ? -11.423 -2.185 14.460 1.00 96.25 269 LEU A CA 1
ATOM 2117 C C . LEU A 1 269 ? -10.563 -1.700 13.287 1.00 96.25 269 LEU A C 1
ATOM 2119 O O . LEU A 1 269 ? -11.018 -1.718 12.146 1.00 96.25 269 LEU A O 1
ATOM 2123 N N . CYS A 1 270 ? -9.326 -1.292 13.570 1.00 96.94 270 CYS A N 1
ATOM 2124 C CA . CYS A 1 270 ? -8.339 -0.834 12.591 1.00 96.94 270 CYS A CA 1
ATOM 2125 C C . CYS A 1 270 ? -7.230 -1.883 12.421 1.00 96.94 270 CYS A C 1
ATOM 2127 O O . CYS A 1 270 ? -6.677 -2.351 13.416 1.00 96.94 270 CYS A O 1
ATOM 2129 N N . HIS A 1 271 ? -6.873 -2.228 11.179 1.00 94.94 271 HIS A N 1
ATOM 2130 C CA . HIS A 1 271 ? -5.891 -3.273 10.840 1.00 94.94 271 HIS A CA 1
ATOM 2131 C C . HIS A 1 271 ? -4.613 -2.706 10.211 1.00 94.94 271 HIS A C 1
ATOM 2133 O O . HIS A 1 271 ? -4.668 -1.861 9.320 1.00 94.94 271 HIS A O 1
ATOM 2139 N N . SER A 1 272 ? -3.449 -3.225 10.609 1.00 93.19 272 SER A N 1
ATOM 2140 C CA . SER A 1 272 ? -2.131 -2.723 10.172 1.00 93.19 272 SER A CA 1
ATOM 2141 C C . SER A 1 272 ? -1.510 -3.452 8.971 1.00 93.19 272 SER A C 1
ATOM 2143 O O . SER A 1 272 ? -0.474 -3.013 8.473 1.00 93.19 272 SER A O 1
ATOM 2145 N N . ASN A 1 273 ? -2.095 -4.574 8.526 1.00 91.88 273 ASN A N 1
ATOM 2146 C CA . ASN A 1 273 ? -1.614 -5.425 7.420 1.00 91.88 273 ASN A CA 1
ATOM 2147 C C . ASN A 1 273 ? -0.089 -5.708 7.449 1.00 91.88 273 ASN A C 1
ATOM 2149 O O . ASN A 1 273 ? 0.625 -5.496 6.463 1.00 91.88 273 ASN A O 1
ATOM 2153 N N . ILE A 1 274 ? 0.429 -6.162 8.597 1.00 89.62 274 ILE A N 1
ATOM 2154 C CA . ILE A 1 274 ? 1.861 -6.456 8.783 1.00 89.62 274 ILE A CA 1
ATOM 2155 C C . ILE A 1 274 ? 2.223 -7.779 8.070 1.00 89.62 274 ILE A C 1
ATOM 2157 O O . ILE A 1 274 ? 1.550 -8.785 8.312 1.00 89.62 274 ILE A O 1
ATOM 2161 N N . PRO A 1 275 ? 3.271 -7.829 7.223 1.00 87.75 275 PRO A N 1
ATOM 2162 C CA . PRO A 1 275 ? 3.723 -9.062 6.571 1.00 87.75 275 PRO A CA 1
ATOM 2163 C C . PRO A 1 275 ? 4.004 -10.217 7.545 1.00 87.75 275 PRO A C 1
ATOM 2165 O O . PRO A 1 275 ? 4.564 -10.017 8.619 1.00 87.75 275 PRO A O 1
ATOM 2168 N N . GLY A 1 276 ? 3.605 -11.437 7.170 1.00 79.88 276 GLY A N 1
ATOM 2169 C CA . GLY A 1 276 ? 3.774 -12.654 7.982 1.00 79.88 276 GLY A CA 1
ATOM 2170 C C . GLY A 1 276 ? 2.755 -12.850 9.119 1.00 79.88 276 GLY A C 1
ATOM 2171 O O . GLY A 1 276 ? 2.708 -13.930 9.703 1.00 79.88 276 GLY A O 1
ATOM 2172 N N . THR A 1 277 ? 1.916 -11.852 9.411 1.00 81.50 277 THR A N 1
ATOM 2173 C CA . THR A 1 277 ? 0.868 -11.937 10.449 1.00 81.50 277 THR A CA 1
ATOM 2174 C C . THR A 1 277 ? -0.436 -12.554 9.912 1.00 81.50 277 THR A C 1
ATOM 2176 O O . THR A 1 277 ? -0.666 -12.526 8.701 1.00 81.50 277 THR A O 1
ATOM 2179 N N . PRO A 1 278 ? -1.337 -13.088 10.764 1.00 73.25 278 PRO A N 1
ATOM 2180 C CA . PRO A 1 278 ? -2.558 -13.777 10.310 1.00 73.25 278 PRO A CA 1
ATOM 2181 C C . PRO A 1 278 ? -3.556 -12.881 9.559 1.00 73.25 278 PRO A C 1
ATOM 2183 O O . PRO A 1 278 ? -4.331 -13.361 8.730 1.00 73.25 278 PRO A O 1
ATOM 2186 N N . SER A 1 279 ? -3.540 -11.574 9.840 1.00 74.56 279 SER A N 1
ATOM 2187 C CA . SER A 1 279 ? -4.377 -10.573 9.163 1.00 74.56 279 SER A CA 1
ATOM 2188 C C . SER A 1 279 ? -3.771 -10.069 7.846 1.00 74.56 279 SER A C 1
ATOM 2190 O O . SER A 1 279 ? -4.427 -9.307 7.132 1.00 74.56 279 SER A O 1
ATOM 2192 N N . PHE A 1 280 ? -2.545 -10.483 7.499 1.00 85.00 280 PHE A N 1
ATOM 2193 C CA . PHE A 1 280 ? -1.890 -10.086 6.254 1.00 85.00 280 PHE A CA 1
ATOM 2194 C C . PHE A 1 280 ? -2.718 -10.517 5.036 1.00 85.00 280 PHE A C 1
ATOM 2196 O O . PHE A 1 280 ? -3.202 -11.644 4.963 1.00 85.00 280 PHE A O 1
ATOM 2203 N N . GLN A 1 281 ? -2.903 -9.608 4.078 1.00 82.06 281 GLN A N 1
ATOM 2204 C CA . GLN A 1 281 ? -3.733 -9.780 2.874 1.00 82.06 281 GLN A CA 1
ATOM 2205 C C . GLN A 1 281 ? -5.235 -10.009 3.105 1.00 82.06 281 GLN A C 1
ATOM 2207 O O . GLN A 1 281 ? -5.995 -10.032 2.137 1.00 82.06 281 GLN A O 1
ATOM 2212 N N . ARG A 1 282 ? -5.700 -10.093 4.357 1.00 86.38 282 ARG A N 1
ATOM 2213 C CA . ARG A 1 282 ? -7.132 -10.061 4.687 1.00 86.38 282 ARG A CA 1
ATOM 2214 C C . ARG A 1 282 ? -7.686 -8.629 4.594 1.00 86.38 282 ARG A C 1
ATOM 2216 O O . ARG A 1 282 ? -8.833 -8.452 4.198 1.00 86.38 282 ARG A O 1
ATOM 2223 N N . TYR A 1 283 ? -6.849 -7.630 4.883 1.00 91.81 283 TYR A N 1
ATOM 2224 C CA . TYR A 1 283 ? -7.170 -6.199 4.893 1.00 91.81 283 TYR A CA 1
ATOM 2225 C C . TYR A 1 283 ? -6.066 -5.366 4.225 1.00 91.81 283 TYR A C 1
ATOM 2227 O O . TYR A 1 283 ? -4.905 -5.772 4.204 1.00 91.81 283 TYR A O 1
ATOM 2235 N N . ALA A 1 284 ? -6.405 -4.174 3.732 1.00 93.25 284 ALA A N 1
ATOM 2236 C CA . ALA A 1 284 ? -5.440 -3.109 3.475 1.00 93.25 284 ALA A CA 1
ATOM 2237 C C . ALA A 1 284 ? -4.869 -2.558 4.796 1.00 93.25 284 ALA A C 1
ATOM 2239 O O . ALA A 1 284 ? -5.471 -2.716 5.860 1.00 93.25 284 ALA A O 1
ATOM 2240 N N . LYS A 1 285 ? -3.712 -1.889 4.736 1.00 93.56 285 LYS A N 1
ATOM 2241 C CA . LYS A 1 285 ? -3.155 -1.168 5.888 1.00 93.56 285 LYS A CA 1
ATOM 2242 C C . LYS A 1 285 ? -3.974 0.097 6.151 1.00 93.56 285 LYS A C 1
ATOM 2244 O O . LYS A 1 285 ? -3.941 1.021 5.341 1.00 93.56 285 LYS A O 1
ATOM 2249 N N . CYS A 1 286 ? -4.672 0.141 7.281 1.00 95.19 286 CYS A N 1
ATOM 2250 C CA . CYS A 1 286 ? -5.281 1.365 7.784 1.00 95.19 286 CYS A CA 1
ATOM 2251 C C . CYS A 1 286 ? -4.171 2.302 8.311 1.00 95.19 286 CYS A C 1
ATOM 2253 O O . CYS A 1 286 ? -3.348 1.855 9.118 1.00 95.19 286 CYS A O 1
ATOM 2255 N N . PRO A 1 287 ? -4.129 3.584 7.898 1.00 94.94 287 PRO A N 1
ATOM 2256 C CA . PRO A 1 287 ? -3.149 4.575 8.348 1.00 94.94 287 PRO A CA 1
ATOM 2257 C C . PRO A 1 287 ? -3.523 5.120 9.738 1.00 94.94 287 PRO A C 1
ATOM 2259 O O . PRO A 1 287 ? -3.738 6.322 9.925 1.00 94.94 287 PRO A O 1
ATOM 2262 N N . TRP A 1 288 ? -3.699 4.220 10.707 1.00 95.75 288 TRP A N 1
ATOM 2263 C CA . TRP A 1 288 ? -4.203 4.576 12.025 1.00 95.75 288 TRP A CA 1
ATOM 2264 C C . TRP A 1 288 ? -3.121 5.155 12.932 1.00 95.75 288 TRP A C 1
ATOM 2266 O O . TRP A 1 288 ? -1.971 4.712 12.938 1.00 95.75 288 TRP A O 1
ATOM 2276 N N . VAL A 1 289 ? -3.524 6.145 13.725 1.00 95.62 289 VAL A N 1
ATOM 2277 C CA . VAL A 1 289 ? -2.666 6.859 14.670 1.00 95.62 289 VAL A CA 1
ATOM 2278 C C . VAL A 1 289 ? -3.453 7.269 15.911 1.00 95.62 289 VAL A C 1
ATOM 2280 O O . VAL A 1 289 ? -4.593 7.714 15.808 1.00 95.62 289 VAL A O 1
ATOM 2283 N N . ILE A 1 290 ? -2.839 7.168 17.087 1.00 94.81 290 ILE A N 1
ATOM 2284 C CA . ILE A 1 290 ? -3.416 7.606 18.365 1.00 94.81 290 ILE A CA 1
ATOM 2285 C C . ILE A 1 290 ? -2.591 8.794 18.887 1.00 94.81 290 ILE A C 1
ATOM 2287 O O . ILE A 1 290 ? -1.432 8.596 19.265 1.00 94.81 290 ILE A O 1
ATOM 2291 N N . PRO A 1 291 ? -3.130 10.027 18.908 1.00 92.81 291 PRO A N 1
ATOM 2292 C CA . PRO A 1 291 ? -2.459 11.174 19.519 1.00 92.81 291 PRO A CA 1
ATOM 2293 C C . PRO A 1 291 ? -2.289 10.988 21.034 1.00 92.81 291 PRO A C 1
ATOM 2295 O O . PRO A 1 291 ? -3.201 10.519 21.715 1.00 92.81 291 PRO A O 1
ATOM 2298 N N . THR A 1 292 ? -1.144 11.394 21.584 1.00 87.62 292 THR A N 1
ATOM 2299 C CA . THR A 1 292 ? -0.879 11.376 23.033 1.00 87.62 292 THR A CA 1
ATOM 2300 C C . THR A 1 292 ? -0.287 12.703 23.506 1.00 87.62 292 THR A C 1
ATOM 2302 O O . THR A 1 292 ? 0.161 13.535 22.720 1.00 87.62 292 THR A O 1
ATOM 2305 N N . SER A 1 293 ? -0.243 12.913 24.823 1.00 79.00 293 SER A N 1
ATOM 2306 C CA . SER A 1 293 ? 0.307 14.132 25.435 1.00 79.00 293 SER A CA 1
ATOM 2307 C C . SER A 1 293 ? 1.816 14.340 25.220 1.00 79.00 293 SER A C 1
ATOM 2309 O O . SER A 1 293 ? 2.330 15.403 25.566 1.00 79.00 293 SER A O 1
ATOM 2311 N N . SER A 1 294 ? 2.529 13.362 24.652 1.00 77.44 294 SER A N 1
ATOM 2312 C CA . SER A 1 294 ? 3.960 13.450 24.336 1.00 77.44 294 SER A CA 1
ATOM 2313 C C . SER A 1 294 ? 4.312 13.005 22.912 1.00 77.44 294 SER A C 1
ATOM 2315 O O . SER A 1 294 ? 5.482 12.734 22.642 1.00 77.44 294 SER A O 1
ATOM 2317 N N . GLY A 1 295 ? 3.331 12.891 22.011 1.00 85.00 295 GLY A N 1
ATOM 2318 C CA . GLY A 1 295 ? 3.560 12.460 20.634 1.00 85.00 295 GLY A CA 1
ATOM 2319 C C . GLY A 1 295 ? 2.364 11.733 20.028 1.00 85.00 295 GLY A C 1
ATOM 2320 O O . GLY A 1 295 ? 1.223 12.177 20.137 1.00 85.00 295 GLY A O 1
ATOM 2321 N N . GLN A 1 296 ? 2.644 10.627 19.349 1.00 89.75 296 GLN A N 1
ATOM 2322 C CA . GLN A 1 296 ? 1.679 9.857 18.574 1.00 89.75 296 GLN A CA 1
ATOM 2323 C C . GLN A 1 296 ? 2.099 8.384 18.599 1.00 89.75 296 GLN A C 1
ATOM 2325 O O . GLN A 1 296 ? 3.296 8.093 18.593 1.00 89.75 296 GLN A O 1
ATOM 2330 N N . LEU A 1 297 ? 1.131 7.472 18.655 1.00 92.19 297 LEU A N 1
ATOM 2331 C CA . LEU A 1 297 ? 1.352 6.026 18.597 1.00 92.19 297 LEU A CA 1
ATOM 2332 C C . LEU A 1 297 ? 0.744 5.454 17.315 1.00 92.19 297 LEU A C 1
ATOM 2334 O O . LEU A 1 297 ? -0.283 5.936 16.841 1.00 92.19 297 LEU A O 1
ATOM 2338 N N . ASP A 1 298 ? 1.385 4.427 16.772 1.00 92.19 298 ASP A N 1
ATOM 2339 C CA . ASP A 1 298 ? 1.144 3.878 15.437 1.00 92.19 298 ASP A CA 1
ATOM 2340 C C . ASP A 1 298 ? 1.370 2.351 15.400 1.00 92.19 298 ASP A C 1
ATOM 2342 O O . ASP A 1 298 ? 1.722 1.726 16.405 1.00 92.19 298 ASP A O 1
ATOM 2346 N N . SER A 1 299 ? 1.250 1.750 14.211 1.00 89.75 299 SER A N 1
ATOM 2347 C CA . SER A 1 299 ? 1.533 0.321 13.983 1.00 89.75 299 SER A CA 1
ATOM 2348 C C . SER A 1 299 ? 2.962 -0.129 14.338 1.00 89.75 299 SER A C 1
ATOM 2350 O O . SER A 1 299 ? 3.208 -1.330 14.483 1.00 89.75 299 SER A O 1
ATOM 2352 N N . THR A 1 300 ? 3.908 0.807 14.500 1.00 89.81 300 THR A N 1
ATOM 2353 C CA . THR A 1 300 ? 5.316 0.529 14.816 1.00 89.81 300 THR A CA 1
ATOM 2354 C C . THR A 1 300 ? 5.713 0.753 16.278 1.00 89.81 300 THR A C 1
ATOM 2356 O O . THR A 1 300 ? 6.859 0.461 16.649 1.00 89.81 300 THR A O 1
ATOM 2359 N N . SER A 1 301 ? 4.764 1.216 17.096 1.00 90.69 301 SER A N 1
ATOM 2360 C CA . SER A 1 301 ? 4.907 1.532 18.517 1.00 90.69 301 SER A CA 1
ATOM 2361 C C . SER A 1 301 ? 4.805 0.291 19.415 1.00 90.69 301 SER A C 1
ATOM 2363 O O . SER A 1 301 ? 3.989 -0.593 19.184 1.00 90.69 301 SER A O 1
ATOM 2365 N N . THR A 1 302 ? 5.611 0.224 20.479 1.00 89.12 302 THR A N 1
ATOM 2366 C CA . THR A 1 302 ? 5.654 -0.950 21.381 1.00 89.12 302 THR A CA 1
ATOM 2367 C C . THR A 1 302 ? 4.515 -0.949 22.405 1.00 89.12 302 THR A C 1
ATOM 2369 O O . THR A 1 302 ? 4.118 0.123 22.864 1.00 89.12 302 THR A O 1
ATOM 2372 N N . LEU A 1 303 ? 4.071 -2.121 22.890 1.00 86.44 303 LEU A N 1
ATOM 2373 C CA . LEU A 1 303 ? 3.093 -2.217 23.996 1.00 86.44 303 LEU A CA 1
ATOM 2374 C C . LEU A 1 303 ? 3.490 -1.428 25.257 1.00 86.44 303 LEU A C 1
ATOM 2376 O O . LEU A 1 303 ? 2.621 -0.942 25.981 1.00 86.44 303 LEU A O 1
ATOM 2380 N N . ASN A 1 304 ? 4.788 -1.258 25.523 1.00 86.81 304 ASN A N 1
ATOM 2381 C CA . ASN A 1 304 ? 5.257 -0.450 26.651 1.00 86.81 304 ASN A CA 1
ATOM 2382 C C . ASN A 1 304 ? 4.953 1.046 26.464 1.00 86.81 304 ASN A C 1
ATOM 2384 O O . ASN A 1 304 ? 4.645 1.717 27.445 1.00 86.81 304 ASN A O 1
ATOM 2388 N N . SER A 1 305 ? 4.960 1.545 25.223 1.00 88.38 305 SER A N 1
ATOM 2389 C CA . SER A 1 305 ? 4.560 2.916 24.885 1.00 88.38 305 SER A CA 1
ATOM 2390 C C . SER A 1 305 ? 3.070 3.147 25.170 1.00 88.38 305 SER A C 1
ATOM 2392 O O . SER A 1 305 ? 2.701 4.155 25.771 1.00 88.38 305 SER A O 1
ATOM 2394 N N . PHE A 1 306 ? 2.209 2.183 24.824 1.00 87.69 306 PHE A N 1
ATOM 2395 C CA . PHE A 1 306 ? 0.781 2.232 25.163 1.00 87.69 306 PHE A CA 1
ATOM 2396 C C . PHE A 1 306 ? 0.561 2.205 26.684 1.00 87.69 306 PHE A C 1
ATOM 2398 O O . PHE A 1 306 ? -0.149 3.057 27.215 1.00 87.69 306 PHE A O 1
ATOM 2405 N N . ARG A 1 307 ? 1.260 1.319 27.409 1.00 86.94 307 ARG A N 1
ATOM 2406 C CA . ARG A 1 307 ? 1.227 1.241 28.885 1.00 86.94 307 ARG A CA 1
ATOM 2407 C C . ARG A 1 307 ? 1.727 2.500 29.604 1.00 86.94 307 ARG A C 1
ATOM 2409 O O . ARG A 1 307 ? 1.357 2.709 30.755 1.00 86.94 307 ARG A O 1
ATOM 2416 N N . SER A 1 308 ? 2.548 3.339 28.968 1.00 85.50 308 SER A N 1
ATOM 2417 C CA . SER A 1 308 ? 2.943 4.645 29.525 1.00 85.50 308 SER A CA 1
ATOM 2418 C C . SER A 1 308 ? 1.943 5.778 29.265 1.00 85.50 308 SER A C 1
ATOM 2420 O O . SER A 1 308 ? 2.092 6.849 29.853 1.00 85.50 308 SER A O 1
ATOM 2422 N N . HIS A 1 309 ? 0.934 5.567 28.413 1.00 83.75 309 HIS A N 1
ATOM 2423 C CA . HIS A 1 309 ? -0.052 6.591 28.043 1.00 83.75 309 HIS A CA 1
ATOM 2424 C C . HIS A 1 309 ? -1.488 6.261 28.455 1.00 83.75 309 HIS A C 1
ATOM 2426 O O . HIS A 1 309 ? -2.252 7.187 28.724 1.00 83.75 309 HIS A O 1
ATOM 2432 N N . PHE A 1 310 ? -1.839 4.980 28.573 1.00 82.50 310 PHE A N 1
ATOM 2433 C CA . PHE A 1 310 ? -3.173 4.533 28.963 1.00 82.50 310 PHE A CA 1
ATOM 2434 C C . PHE A 1 310 ? -3.113 3.681 30.228 1.00 82.50 310 PHE A C 1
ATOM 2436 O O . PHE A 1 310 ? -2.296 2.768 30.348 1.00 82.50 310 PHE A O 1
ATOM 2443 N N . SER A 1 311 ? -4.004 3.965 31.176 1.00 67.81 311 SER A N 1
ATOM 2444 C CA . SER A 1 311 ? -4.203 3.119 32.348 1.00 67.81 311 SER A CA 1
ATOM 2445 C C . SER A 1 311 ? -4.862 1.801 31.948 1.00 67.81 311 SER A C 1
ATOM 2447 O O . SER A 1 311 ? -5.940 1.817 31.350 1.00 67.81 311 SER A O 1
ATOM 2449 N N . SER A 1 312 ? -4.267 0.672 32.341 1.00 59.53 312 SER A N 1
ATOM 2450 C CA . SER A 1 312 ? -4.974 -0.611 32.375 1.00 59.53 312 SER A CA 1
ATOM 2451 C C . SER A 1 312 ? -6.200 -0.486 33.283 1.00 59.53 312 SER A C 1
ATOM 2453 O O . SER A 1 312 ? -6.075 -0.088 34.445 1.00 59.53 312 SER A O 1
ATOM 2455 N N . THR A 1 313 ? -7.374 -0.844 32.775 1.00 48.69 313 THR A N 1
ATOM 2456 C CA . THR A 1 313 ? -8.633 -0.875 33.529 1.00 48.69 313 THR A CA 1
ATOM 2457 C C . THR A 1 313 ? -9.343 -2.213 33.306 1.00 48.69 313 THR A C 1
ATOM 2459 O O . THR A 1 313 ? -9.245 -2.799 32.232 1.00 48.69 313 THR A O 1
ATOM 2462 N N . LYS A 1 314 ? -10.078 -2.662 34.339 1.00 47.53 314 LYS A N 1
ATOM 2463 C CA . LYS A 1 314 ? -10.872 -3.912 34.428 1.00 47.53 314 LYS A CA 1
ATOM 2464 C C . LYS A 1 314 ? -10.099 -5.231 34.598 1.00 47.53 314 LYS A C 1
ATOM 2466 O O . LYS A 1 314 ? -8.891 -5.323 34.406 1.00 47.53 314 LYS A O 1
ATOM 2471 N N . SER A 1 315 ? -10.843 -6.250 35.046 1.00 42.62 315 SER A N 1
ATOM 2472 C CA . SER A 1 315 ? -10.379 -7.636 35.211 1.00 42.62 315 SER A CA 1
ATOM 2473 C C . SER A 1 315 ? -10.250 -8.325 33.851 1.00 42.62 315 SER A C 1
ATOM 2475 O O . SER A 1 315 ? -11.062 -8.094 32.952 1.00 42.62 315 SER A O 1
ATOM 2477 N N . SER A 1 316 ? -9.298 -9.252 33.731 1.00 45.69 316 SER A N 1
ATOM 2478 C CA . SER A 1 316 ? -9.106 -10.084 32.537 1.00 45.69 316 SER A CA 1
ATOM 2479 C C . SER A 1 316 ? -10.343 -10.919 32.162 1.00 45.69 316 SER A C 1
ATOM 2481 O O . SER A 1 316 ? -10.473 -11.336 31.015 1.00 45.69 316 SER A O 1
ATOM 2483 N N . GLU A 1 317 ? -11.288 -11.116 33.084 1.00 43.38 317 GLU A N 1
ATOM 2484 C CA . GLU A 1 317 ? -12.541 -11.848 32.855 1.00 43.38 317 GLU A CA 1
ATOM 2485 C C . GLU A 1 317 ? -13.568 -11.071 32.007 1.00 43.38 317 GLU A C 1
ATOM 2487 O O . GLU A 1 317 ? -14.195 -11.664 31.131 1.00 43.38 317 GLU A O 1
ATOM 2492 N N . GLU A 1 318 ? -13.724 -9.755 32.204 1.00 46.66 318 GLU A N 1
ATOM 2493 C CA . GLU A 1 318 ? -14.635 -8.927 31.381 1.00 46.66 318 GLU A CA 1
ATOM 2494 C C . GLU A 1 318 ? -14.081 -8.773 29.955 1.00 46.66 318 GLU A C 1
ATOM 2496 O O . GLU A 1 318 ? -14.790 -8.895 28.957 1.00 46.66 318 GLU A O 1
ATOM 2501 N N . TYR A 1 319 ? -12.765 -8.604 29.879 1.00 49.72 319 TYR A N 1
ATOM 2502 C CA . TYR A 1 319 ? -11.967 -8.504 28.664 1.00 49.72 319 TYR A CA 1
ATOM 2503 C C . TYR A 1 319 ? -12.003 -9.784 27.794 1.00 49.72 319 TYR A C 1
ATOM 2505 O O . TYR A 1 319 ? -12.034 -9.691 26.564 1.00 49.72 319 TYR A O 1
ATOM 2513 N N . ILE A 1 320 ? -12.102 -10.980 28.396 1.00 49.81 320 ILE A N 1
ATOM 2514 C CA . ILE A 1 320 ? -12.324 -12.242 27.659 1.00 49.81 320 ILE A CA 1
ATOM 2515 C C . ILE A 1 320 ? -13.658 -12.229 26.896 1.00 49.81 320 ILE A C 1
ATOM 2517 O O . ILE A 1 320 ? -13.702 -12.667 25.744 1.00 49.81 320 ILE A O 1
ATOM 2521 N N . GLU A 1 321 ? -14.737 -11.725 27.502 1.00 52.28 321 GLU A N 1
ATOM 2522 C CA . GLU A 1 321 ? -16.047 -11.655 26.839 1.00 52.28 321 GLU A CA 1
ATOM 2523 C C . GLU A 1 321 ? -16.062 -10.625 25.702 1.00 52.28 321 GLU A C 1
ATOM 2525 O O . GLU A 1 321 ? -16.724 -10.855 24.692 1.00 52.28 321 GLU A O 1
ATOM 2530 N N . GLU A 1 322 ? -15.291 -9.536 25.796 1.00 52.97 322 GLU A N 1
ATOM 2531 C CA . GLU A 1 322 ? -15.168 -8.571 24.696 1.00 52.97 322 GLU A CA 1
ATOM 2532 C C . GLU A 1 322 ? -14.397 -9.115 23.482 1.00 52.97 322 GLU A C 1
ATOM 2534 O O . GLU A 1 322 ? -14.751 -8.784 22.349 1.00 52.97 322 GLU A O 1
ATOM 2539 N N . ILE A 1 323 ? -13.394 -9.975 23.693 1.00 50.00 323 ILE A N 1
ATOM 2540 C CA . ILE A 1 323 ? -12.594 -10.599 22.620 1.00 50.00 323 ILE A CA 1
ATOM 2541 C C . ILE A 1 323 ? -13.311 -11.803 21.991 1.00 50.00 323 ILE A C 1
ATOM 2543 O O . ILE A 1 323 ? -13.182 -12.060 20.793 1.00 50.00 323 ILE A O 1
ATOM 2547 N N . ARG A 1 324 ? -14.167 -12.499 22.750 1.00 49.41 324 ARG A N 1
ATOM 2548 C CA . ARG A 1 324 ? -15.081 -13.527 22.211 1.00 49.41 324 ARG A CA 1
ATOM 2549 C C . ARG A 1 324 ? -16.064 -12.990 21.161 1.00 49.41 324 ARG A C 1
ATOM 2551 O O . ARG A 1 324 ? -16.708 -13.784 20.481 1.00 49.41 324 ARG A O 1
ATOM 2558 N N . LEU A 1 325 ? -16.167 -11.669 20.999 1.00 47.69 325 LEU A N 1
ATOM 2559 C CA . LEU A 1 325 ? -16.947 -11.031 19.938 1.00 47.69 325 LEU A CA 1
ATOM 2560 C C . LEU A 1 325 ? -16.205 -10.944 18.592 1.00 47.69 325 LEU A C 1
ATOM 2562 O O . LEU A 1 325 ? -16.876 -10.758 17.582 1.00 47.69 325 LEU A O 1
ATOM 2566 N N . THR A 1 326 ? -14.867 -11.040 18.549 1.00 40.41 326 THR A N 1
ATOM 2567 C CA . THR A 1 326 ? -14.063 -10.674 17.360 1.00 40.41 326 THR A CA 1
ATOM 2568 C C . THR A 1 326 ? -13.325 -11.825 16.672 1.00 40.41 326 THR A C 1
ATOM 2570 O O . THR A 1 326 ? -12.913 -11.658 15.525 1.00 40.41 326 THR A O 1
ATOM 2573 N N . VAL A 1 327 ? -13.168 -12.994 17.307 1.00 34.41 327 VAL A N 1
ATOM 2574 C CA . VAL A 1 327 ? -12.424 -14.136 16.731 1.00 34.41 327 VAL A CA 1
ATOM 2575 C C . VAL A 1 327 ? -13.305 -15.390 16.616 1.00 34.41 327 VAL A C 1
ATOM 2577 O O . VAL A 1 327 ? -13.718 -15.930 17.644 1.00 34.41 327 VAL A O 1
ATOM 2580 N N . PRO A 1 328 ? -13.560 -15.923 15.402 1.00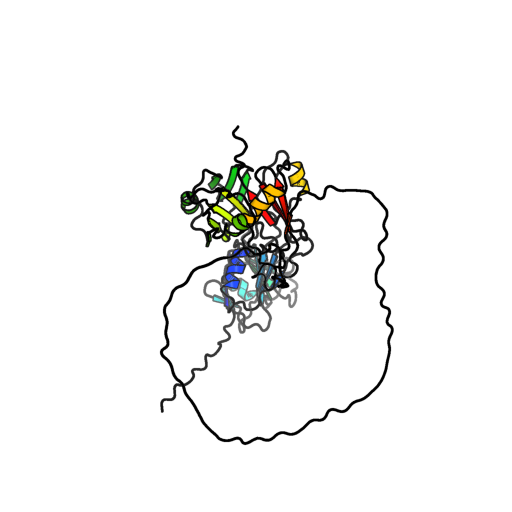 33.19 328 PRO A N 1
ATOM 2581 C CA . PRO A 1 328 ? -14.187 -17.229 15.225 1.00 33.19 328 PRO A CA 1
ATOM 2582 C C . PRO A 1 328 ? -13.139 -18.336 15.419 1.00 33.19 328 PRO A C 1
ATOM 2584 O O . PRO A 1 328 ? -12.351 -18.619 14.518 1.00 33.19 328 PRO A O 1
ATOM 2587 N N . SER A 1 329 ? -13.118 -18.968 16.593 1.00 34.06 329 SER A N 1
ATOM 2588 C CA . SER A 1 329 ? -12.210 -20.085 16.876 1.00 34.06 329 SER A CA 1
ATOM 2589 C C . SER A 1 329 ? -12.766 -21.436 16.387 1.00 34.06 329 SER A C 1
ATOM 2591 O O . SER A 1 329 ? -13.962 -21.708 16.533 1.00 34.06 329 SER A O 1
ATOM 2593 N N . PRO A 1 330 ? -11.925 -22.325 15.822 1.00 35.22 330 PRO A N 1
ATOM 2594 C CA . PRO A 1 330 ? -12.313 -23.704 15.539 1.00 35.22 330 PRO A CA 1
ATOM 2595 C C . PRO A 1 330 ? -12.450 -24.505 16.843 1.00 35.22 330 PRO A C 1
ATOM 2597 O O . PRO A 1 330 ? -11.709 -24.300 17.805 1.00 35.22 330 PRO A O 1
ATOM 2600 N N . SER A 1 331 ? -13.396 -25.444 16.886 1.00 36.53 331 SER A N 1
ATOM 2601 C CA . SER A 1 331 ? -13.661 -26.240 18.090 1.00 36.53 331 SER A CA 1
ATOM 2602 C C . SER A 1 331 ? -12.612 -27.341 18.318 1.00 36.53 331 SER A C 1
ATOM 2604 O O . SER A 1 331 ? -12.252 -28.029 17.359 1.00 36.53 331 SER A O 1
ATOM 2606 N N . PRO A 1 332 ? -12.183 -27.590 19.573 1.00 38.12 332 PRO A N 1
ATOM 2607 C CA . PRO A 1 332 ? -11.302 -28.708 19.899 1.00 38.12 332 PRO A CA 1
ATOM 2608 C C . PRO A 1 332 ? -12.005 -30.063 19.672 1.00 38.12 332 PRO A C 1
ATOM 2610 O O . PRO A 1 332 ? -13.230 -30.150 19.817 1.00 38.12 332 PRO A O 1
ATOM 2613 N N . PRO A 1 333 ? -11.260 -31.137 19.345 1.00 34.38 333 PRO A N 1
ATOM 2614 C CA . PRO A 1 333 ? -11.830 -32.470 19.169 1.00 34.38 333 PRO A CA 1
ATOM 2615 C C . PRO A 1 333 ? -12.390 -33.019 20.490 1.00 34.38 333 PRO A C 1
ATOM 2617 O O . PRO A 1 333 ? -11.790 -32.868 21.553 1.00 34.38 333 PRO A O 1
ATOM 2620 N N . SER A 1 334 ? -13.551 -33.674 20.425 1.00 35.72 334 SER A N 1
ATOM 2621 C CA . SER A 1 334 ? -14.247 -34.217 21.594 1.00 35.72 334 SER A CA 1
ATOM 2622 C C . SER A 1 334 ? -13.840 -35.664 21.897 1.00 35.72 334 SER A C 1
ATOM 2624 O O . SER A 1 334 ? -14.386 -36.619 21.335 1.00 35.72 334 SER A O 1
ATOM 2626 N N . ASP A 1 335 ? -12.915 -35.830 22.846 1.00 30.89 335 ASP A N 1
ATOM 2627 C CA . ASP A 1 335 ? -12.528 -37.143 23.375 1.00 30.89 335 ASP A CA 1
ATOM 2628 C C . ASP A 1 335 ? -13.699 -37.823 24.105 1.00 30.89 335 ASP A C 1
ATOM 2630 O O . ASP A 1 335 ? -14.011 -37.566 25.271 1.00 30.89 335 ASP A O 1
ATOM 2634 N N . ASN A 1 336 ? -14.362 -38.736 23.395 1.00 34.53 336 ASN A N 1
ATOM 2635 C CA . ASN A 1 336 ? -15.444 -39.557 23.923 1.00 34.53 336 ASN A CA 1
ATOM 2636 C C . ASN A 1 336 ? -14.895 -40.721 24.760 1.00 34.53 336 ASN A C 1
ATOM 2638 O O . ASN A 1 336 ? -14.657 -41.809 24.233 1.00 34.53 336 ASN A O 1
ATOM 2642 N N . ILE A 1 337 ? -14.797 -40.547 26.081 1.00 32.56 337 ILE A N 1
ATOM 2643 C CA . ILE A 1 337 ? -14.675 -41.677 27.016 1.00 32.56 337 ILE A CA 1
ATOM 2644 C C . ILE A 1 337 ? -16.003 -41.883 27.745 1.00 32.56 337 ILE A C 1
ATOM 2646 O O . ILE A 1 337 ? -16.297 -41.275 28.772 1.00 32.56 337 ILE A O 1
ATOM 2650 N N . ASN A 1 338 ? -16.810 -42.793 27.199 1.00 31.64 338 ASN A N 1
ATOM 2651 C CA . ASN A 1 338 ? -17.993 -43.314 27.871 1.00 31.64 338 ASN A CA 1
ATOM 2652 C C . ASN A 1 338 ? -17.588 -44.192 29.062 1.00 31.64 338 ASN A C 1
ATOM 2654 O O . ASN A 1 338 ? -16.832 -45.148 28.890 1.00 31.64 338 ASN A O 1
ATOM 2658 N N . ASN A 1 339 ? -18.191 -43.967 30.230 1.00 30.77 339 ASN A N 1
ATOM 2659 C CA . ASN A 1 339 ? -18.444 -45.055 31.173 1.00 30.77 339 ASN A CA 1
ATOM 2660 C C . ASN A 1 339 ? -19.646 -44.734 32.072 1.00 30.77 339 ASN A C 1
ATOM 2662 O O . ASN A 1 339 ? -19.599 -43.826 32.899 1.00 30.77 339 ASN A O 1
ATOM 2666 N N . ALA A 1 340 ? -20.727 -45.495 31.904 1.00 28.78 340 ALA A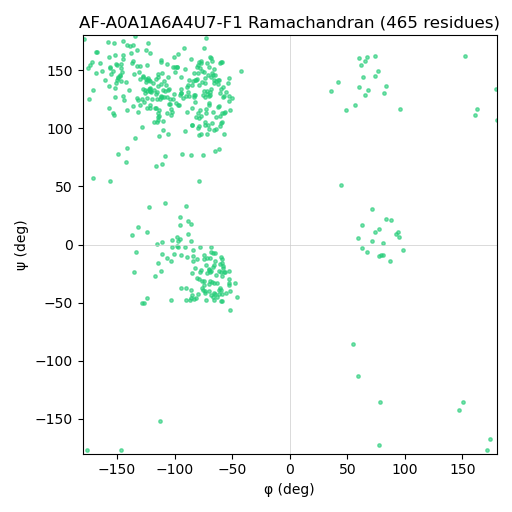 N 1
ATOM 2667 C CA . ALA A 1 340 ? -21.935 -45.415 32.718 1.00 28.78 340 ALA A CA 1
ATOM 2668 C C . ALA A 1 340 ? -22.192 -46.778 33.371 1.00 28.78 340 ALA A C 1
ATOM 2670 O O . ALA A 1 340 ? -22.150 -47.806 32.695 1.00 28.78 340 ALA A O 1
ATOM 2671 N N . GLY A 1 341 ? -22.462 -46.796 34.678 1.00 27.70 341 GLY A N 1
ATOM 2672 C CA . GLY A 1 341 ? -22.631 -48.045 35.422 1.00 27.70 341 GLY A CA 1
ATOM 2673 C C . GLY A 1 341 ? -22.485 -47.904 36.940 1.00 27.70 341 GLY A C 1
ATOM 2674 O O . GLY A 1 341 ? -21.365 -47.782 37.412 1.00 27.70 341 GLY A O 1
ATOM 2675 N N . THR A 1 342 ? -23.505 -48.043 37.793 1.00 27.94 342 THR A N 1
ATOM 2676 C CA . THR A 1 342 ? -24.934 -47.655 37.744 1.00 27.94 342 THR A CA 1
ATOM 2677 C C . THR A 1 342 ? -25.568 -48.131 39.058 1.00 27.94 342 THR A C 1
ATOM 2679 O O . THR A 1 342 ? -25.431 -49.304 39.393 1.00 27.94 342 THR A O 1
ATOM 2682 N N . SER A 1 343 ? -26.362 -47.280 39.723 1.00 27.66 343 SER A N 1
ATOM 2683 C CA . SER A 1 343 ? -27.256 -47.617 40.860 1.00 27.66 343 SER A CA 1
ATOM 2684 C C . SER A 1 343 ? -26.584 -48.088 42.177 1.00 27.66 343 SER A C 1
ATOM 2686 O O . SER A 1 343 ? -25.445 -48.531 42.189 1.00 27.66 343 SER A O 1
ATOM 2688 N N . GLY A 1 344 ? -27.242 -47.988 43.338 1.00 28.11 344 GLY A N 1
ATOM 2689 C CA . GLY A 1 344 ? -28.572 -47.420 43.594 1.00 28.11 344 GLY A CA 1
ATOM 2690 C C . GLY A 1 344 ? -28.974 -47.459 45.074 1.00 28.11 344 GLY A C 1
ATOM 2691 O O . GLY A 1 344 ? -28.248 -47.983 45.916 1.00 28.11 344 GLY A O 1
ATOM 2692 N N . SER A 1 345 ? -30.146 -46.906 45.390 1.00 26.77 345 SER A N 1
ATOM 2693 C CA . SER A 1 345 ? -30.708 -46.841 46.745 1.00 26.77 345 SER A CA 1
ATOM 2694 C C . SER A 1 345 ? -32.238 -46.990 46.731 1.00 26.77 345 SER A C 1
ATOM 2696 O O . SER A 1 345 ? -32.874 -46.809 45.695 1.00 26.77 345 SER A O 1
ATOM 2698 N N . GLY A 1 346 ? -32.829 -47.295 47.895 1.00 28.27 346 GLY A N 1
ATOM 2699 C CA . GLY A 1 346 ? -34.283 -47.280 48.115 1.00 28.27 346 GLY A CA 1
ATOM 2700 C C . GLY A 1 346 ? -34.975 -48.641 47.967 1.00 28.27 346 GLY A C 1
ATOM 2701 O O . GLY A 1 346 ? -35.002 -49.235 46.893 1.00 28.27 346 GLY A O 1
ATOM 2702 N N . SER A 1 347 ? -35.566 -49.133 49.059 1.00 27.92 347 SER A N 1
ATOM 2703 C CA . SER A 1 347 ? -36.293 -50.406 49.113 1.00 27.92 347 SER A CA 1
ATOM 2704 C C . SER A 1 347 ? -37.816 -50.248 48.975 1.00 27.92 347 SER A C 1
ATOM 2706 O O . SER A 1 347 ? -38.412 -49.233 49.322 1.00 27.92 347 SER A O 1
ATOM 2708 N N . ALA A 1 348 ? -38.427 -51.312 48.455 1.00 27.06 348 ALA A N 1
ATOM 2709 C CA . ALA A 1 348 ? -39.836 -51.501 48.114 1.00 27.06 348 ALA A CA 1
ATOM 2710 C C . ALA A 1 348 ? -40.923 -50.983 49.088 1.00 27.06 348 ALA A C 1
ATOM 2712 O O . ALA A 1 348 ? -40.841 -51.138 50.303 1.00 27.06 348 ALA A O 1
ATOM 2713 N N . SER A 1 349 ? -42.063 -50.595 48.503 1.00 26.14 349 SER A N 1
ATOM 2714 C CA . SER A 1 349 ? -43.407 -50.874 49.044 1.00 26.14 349 SER A CA 1
ATOM 2715 C C . SER A 1 349 ? -44.379 -51.204 47.887 1.00 26.14 349 SER A C 1
ATOM 2717 O O . SER A 1 349 ? -43.968 -51.175 46.726 1.00 26.14 349 SER A O 1
ATOM 2719 N N . ALA A 1 350 ? -45.609 -51.657 48.171 1.00 26.27 350 ALA A N 1
ATOM 2720 C CA . ALA A 1 350 ? -46.373 -52.523 47.252 1.00 26.27 350 ALA A CA 1
ATOM 2721 C C . ALA A 1 350 ? -47.860 -52.144 47.036 1.00 26.27 350 ALA A C 1
ATOM 2723 O O . ALA A 1 350 ? -48.392 -51.241 47.675 1.00 26.27 350 ALA A O 1
ATOM 2724 N N . SER A 1 351 ? -48.538 -52.940 46.188 1.00 26.17 351 SER A N 1
ATOM 2725 C CA . SER A 1 351 ? -49.942 -52.842 45.714 1.00 26.17 351 SER A CA 1
ATOM 2726 C C . SER A 1 351 ? -50.212 -51.775 44.630 1.00 26.17 351 SER A C 1
ATOM 2728 O O . SER A 1 351 ? -49.524 -50.769 44.558 1.00 26.17 351 SER A O 1
ATOM 2730 N N . GLY A 1 352 ? -51.177 -51.944 43.713 1.00 24.48 352 GLY A N 1
ATOM 2731 C CA . GLY A 1 352 ? -51.958 -53.149 43.389 1.00 24.48 352 GLY A CA 1
ATOM 2732 C C . GLY A 1 352 ? -53.245 -52.852 42.596 1.00 24.48 352 GLY A C 1
ATOM 2733 O O . GLY A 1 352 ? -54.158 -52.227 43.120 1.00 24.48 352 GLY A O 1
ATOM 2734 N N . GLY A 1 353 ? -53.378 -53.342 41.353 1.00 25.08 353 GLY A N 1
ATOM 2735 C CA . GLY A 1 353 ? -54.588 -53.126 40.539 1.00 25.08 353 GLY A CA 1
ATOM 2736 C C . GLY A 1 353 ? -54.585 -53.868 39.194 1.00 25.08 353 GLY A C 1
ATOM 2737 O O . GLY A 1 353 ? -53.529 -54.150 38.638 1.00 25.08 353 GLY A O 1
ATOM 2738 N N . LYS A 1 354 ? -55.767 -54.227 38.664 1.00 26.91 354 LYS A N 1
ATOM 2739 C CA . LYS A 1 354 ? -55.934 -55.020 37.423 1.00 26.91 354 LYS A CA 1
ATOM 2740 C C . LYS A 1 354 ? -56.878 -54.328 36.431 1.00 26.91 354 LYS A C 1
ATOM 2742 O O . LYS A 1 354 ? -58.003 -54.042 36.831 1.00 26.91 354 LYS A O 1
ATOM 2747 N N . LYS A 1 355 ? -56.498 -54.256 35.140 1.00 28.42 355 LYS A N 1
ATOM 2748 C CA . LYS A 1 355 ? -57.283 -54.611 33.913 1.00 28.42 355 LYS A CA 1
ATOM 2749 C C . LYS A 1 355 ? -56.840 -53.791 32.672 1.00 28.42 355 LYS A C 1
ATOM 2751 O O . LYS A 1 355 ? -56.324 -52.704 32.851 1.00 28.42 355 LYS A O 1
ATOM 2756 N N . LYS A 1 356 ? -57.128 -54.150 31.401 1.00 27.95 356 LYS A N 1
ATOM 2757 C CA . LYS A 1 356 ? -57.159 -55.451 30.667 1.00 27.95 356 LYS A CA 1
ATOM 2758 C C . LYS A 1 356 ? -57.577 -55.216 29.186 1.00 27.95 356 LYS A C 1
ATOM 2760 O O . LYS A 1 356 ? -58.761 -55.034 28.935 1.00 27.95 356 LYS A O 1
ATOM 2765 N N . LYS A 1 357 ? -56.659 -55.312 28.215 1.00 27.06 357 LYS A N 1
ATOM 2766 C CA . LYS A 1 357 ? -56.867 -55.633 26.768 1.00 27.06 357 LYS A CA 1
ATOM 2767 C C . LYS A 1 357 ? -55.454 -55.738 26.154 1.00 27.06 357 LYS A C 1
ATOM 2769 O O . LYS A 1 357 ? -54.655 -54.862 26.443 1.00 27.06 357 LYS A O 1
ATOM 2774 N N . LYS A 1 358 ? -54.969 -56.789 25.472 1.00 27.64 358 LYS A N 1
ATOM 2775 C CA . LYS A 1 358 ? -55.528 -57.894 24.649 1.00 27.64 358 LYS A CA 1
ATOM 2776 C C . LYS A 1 358 ? -56.212 -57.433 23.344 1.00 27.64 358 LYS A C 1
ATOM 2778 O O . LYS A 1 358 ? -57.126 -56.626 23.439 1.00 27.64 358 LYS A O 1
ATOM 2783 N N . ARG A 1 359 ? -55.882 -57.986 22.157 1.00 27.08 359 ARG A N 1
ATOM 2784 C CA . ARG A 1 359 ? -54.846 -59.000 21.788 1.00 27.08 359 ARG A CA 1
ATOM 2785 C C . ARG A 1 359 ? -54.583 -59.040 20.263 1.00 27.08 359 ARG A C 1
ATOM 2787 O O . ARG A 1 359 ? -55.515 -58.789 19.521 1.00 27.08 359 ARG A O 1
ATOM 2794 N N . ASN A 1 360 ? -53.379 -59.513 19.898 1.00 25.36 360 ASN A N 1
ATOM 2795 C CA . ASN A 1 360 ? -52.951 -60.313 18.722 1.00 25.36 360 ASN A CA 1
ATOM 2796 C C . ASN A 1 360 ? -53.486 -60.026 17.298 1.00 25.36 360 ASN A C 1
ATOM 2798 O O . ASN A 1 360 ? -54.688 -59.975 17.076 1.00 25.36 360 ASN A O 1
ATOM 2802 N N . GLY A 1 361 ? -52.581 -60.115 16.311 1.00 26.59 361 GLY A N 1
ATOM 2803 C CA . GLY A 1 361 ? -52.926 -60.213 14.884 1.00 26.59 361 GLY A CA 1
ATOM 2804 C C . GLY A 1 361 ? -51.743 -60.524 13.951 1.00 26.59 361 GLY A C 1
ATOM 2805 O O . GLY A 1 361 ? -51.475 -59.741 13.054 1.00 26.59 361 GLY A O 1
ATOM 2806 N N . SER A 1 362 ? -51.014 -61.630 14.160 1.00 30.80 362 SER A N 1
ATOM 2807 C CA . SER A 1 362 ? -49.977 -62.112 13.224 1.00 30.80 362 SER A CA 1
ATOM 2808 C C . SER A 1 362 ? -49.830 -63.640 13.282 1.00 30.80 362 SER A C 1
ATOM 2810 O O . SER A 1 362 ? -49.912 -64.227 14.367 1.00 30.80 362 SER A O 1
ATOM 2812 N N . PRO A 1 363 ? -49.664 -64.269 12.111 1.00 40.66 363 PRO A N 1
ATOM 2813 C CA . PRO A 1 363 ? -48.557 -65.166 11.764 1.00 40.66 363 PRO A CA 1
ATOM 2814 C C . PRO A 1 363 ? -47.663 -64.492 10.681 1.00 40.66 363 PRO A C 1
ATOM 2816 O O . PRO A 1 363 ? -48.070 -63.484 10.107 1.00 40.66 363 PRO A O 1
ATOM 2819 N N . ASN A 1 364 ? -46.379 -64.819 10.479 1.00 28.14 364 ASN A N 1
ATOM 2820 C CA . ASN A 1 364 ? -45.745 -66.103 10.119 1.00 28.14 364 ASN A CA 1
ATOM 2821 C C . ASN A 1 364 ? -46.235 -66.668 8.758 1.00 28.14 364 ASN A C 1
ATOM 2823 O O . ASN A 1 364 ? -47.432 -66.680 8.505 1.00 28.14 364 ASN A O 1
ATOM 2827 N N . SER A 1 365 ? -45.378 -67.174 7.858 1.00 26.02 365 SER A N 1
ATOM 2828 C CA . SER A 1 365 ? -43.913 -67.381 7.932 1.00 26.02 365 SER A CA 1
ATOM 2829 C C . SER A 1 365 ? -43.306 -67.806 6.583 1.00 26.02 365 SER A C 1
ATOM 2831 O O . SER A 1 365 ? -43.986 -68.516 5.852 1.00 26.02 365 SER A O 1
ATOM 2833 N N . ALA A 1 366 ? -41.993 -67.564 6.413 1.00 25.64 366 ALA A N 1
ATOM 2834 C CA . ALA A 1 366 ? -41.033 -68.378 5.631 1.00 25.64 366 ALA A CA 1
ATOM 2835 C C . ALA A 1 366 ? -41.197 -68.457 4.086 1.00 25.64 366 ALA A C 1
ATOM 2837 O O . ALA A 1 366 ? -42.277 -68.219 3.566 1.00 25.64 366 ALA A O 1
ATOM 2838 N N . ALA A 1 367 ? -40.190 -68.851 3.287 1.00 25.47 367 ALA A N 1
ATOM 2839 C CA . ALA A 1 367 ? -38.706 -68.785 3.345 1.00 25.47 367 ALA A CA 1
ATOM 2840 C C . ALA A 1 367 ? -38.146 -69.356 2.006 1.00 25.47 367 ALA A C 1
ATOM 2842 O O . ALA A 1 367 ? -38.957 -69.791 1.196 1.00 25.47 367 ALA A O 1
ATOM 2843 N N . VAL A 1 368 ? -36.805 -69.468 1.852 1.00 25.67 368 VAL A N 1
ATOM 2844 C CA . VAL A 1 368 ? -36.088 -70.357 0.881 1.00 25.67 368 VAL A CA 1
ATOM 2845 C C . VAL A 1 368 ? -36.275 -69.964 -0.608 1.00 25.67 368 VAL A C 1
ATOM 2847 O O . VAL A 1 368 ? -37.396 -69.785 -1.051 1.00 25.67 368 VAL A O 1
ATOM 2850 N N . SER A 1 369 ? -35.309 -69.861 -1.529 1.00 26.25 369 SER A N 1
ATOM 2851 C CA . SER A 1 369 ? -33.832 -69.917 -1.684 1.00 26.25 369 SER A CA 1
ATOM 2852 C C . SER A 1 369 ? -33.599 -69.827 -3.234 1.00 26.25 369 SER A C 1
ATOM 2854 O O . SER A 1 369 ? -34.564 -69.534 -3.935 1.00 26.25 369 SER A O 1
ATOM 2856 N N . ALA A 1 370 ? -32.471 -70.069 -3.922 1.00 25.69 370 ALA A N 1
ATOM 2857 C CA . ALA A 1 370 ? -31.054 -70.397 -3.667 1.00 25.69 370 ALA A CA 1
ATOM 2858 C C . ALA A 1 370 ? -30.219 -69.997 -4.928 1.00 25.69 370 ALA A C 1
ATOM 2860 O O . ALA A 1 370 ? -30.833 -69.689 -5.946 1.00 25.69 370 ALA A O 1
ATOM 2861 N N . SER A 1 371 ? -28.874 -70.110 -4.844 1.00 25.53 371 SER A N 1
ATOM 2862 C CA . SER A 1 371 ? -27.906 -70.436 -5.940 1.00 25.53 371 SER A CA 1
ATOM 2863 C C . SER A 1 371 ? -27.803 -69.520 -7.193 1.00 25.53 371 SER A C 1
ATOM 2865 O O . SER A 1 371 ? -28.704 -68.738 -7.463 1.00 25.53 371 SER A O 1
ATOM 2867 N N . GLU A 1 372 ? -26.752 -69.488 -8.038 1.00 25.27 372 GLU A N 1
ATOM 2868 C CA . GLU A 1 372 ? -25.359 -70.031 -8.178 1.00 25.27 372 GLU A CA 1
ATOM 2869 C C . GLU A 1 372 ? -24.697 -69.224 -9.349 1.00 25.27 372 GLU A C 1
ATOM 2871 O O . GLU A 1 372 ? -25.439 -68.579 -10.089 1.00 25.27 372 GLU A O 1
ATOM 2876 N N . ASN A 1 373 ? -23.394 -69.147 -9.680 1.00 26.17 373 ASN A N 1
ATOM 2877 C CA . ASN A 1 373 ? -22.064 -69.590 -9.191 1.00 26.17 373 ASN A CA 1
ATOM 2878 C C . ASN A 1 373 ? -21.058 -68.456 -9.576 1.00 26.17 373 ASN A C 1
ATOM 2880 O O . ASN A 1 373 ? -21.346 -67.676 -10.482 1.00 26.17 373 ASN A O 1
ATOM 2884 N N . GLU A 1 374 ? -19.972 -68.154 -8.857 1.00 24.89 374 GLU A N 1
ATOM 2885 C CA . GLU A 1 374 ? -18.646 -68.823 -8.825 1.00 24.89 374 GLU A CA 1
ATOM 2886 C C . GLU A 1 374 ? -17.946 -69.126 -10.172 1.00 24.89 374 GLU A C 1
ATOM 2888 O O . GLU A 1 374 ? -18.376 -70.001 -10.914 1.00 24.89 374 GLU A O 1
ATOM 2893 N N . VAL A 1 375 ? -16.780 -68.487 -10.390 1.00 25.86 375 VAL A N 1
ATOM 2894 C CA . VAL A 1 375 ? -15.480 -69.106 -10.762 1.00 25.86 375 VAL A CA 1
ATOM 2895 C C . VAL A 1 375 ? -14.366 -68.244 -10.130 1.00 25.86 375 VAL A C 1
ATOM 2897 O O . VAL A 1 375 ? -14.516 -67.025 -10.048 1.00 25.86 375 VAL A O 1
ATOM 2900 N N . ALA A 1 376 ? -13.254 -68.846 -9.690 1.00 24.91 376 ALA A N 1
ATOM 2901 C CA . ALA A 1 376 ? -12.113 -68.156 -9.072 1.00 24.91 376 ALA A CA 1
ATOM 2902 C C . ALA A 1 376 ? -10.752 -68.695 -9.562 1.00 24.91 376 ALA A C 1
ATOM 2904 O O . ALA A 1 376 ? -10.681 -69.807 -10.080 1.00 24.91 376 ALA A O 1
ATOM 2905 N N . THR A 1 377 ? -9.674 -67.945 -9.305 1.00 24.92 377 THR A N 1
ATOM 2906 C CA . THR A 1 377 ? -8.279 -68.437 -9.226 1.00 24.92 377 THR A CA 1
ATOM 2907 C C . THR A 1 377 ? -7.481 -67.581 -8.235 1.00 24.92 377 THR A C 1
ATOM 2909 O O . THR A 1 377 ? -7.711 -66.375 -8.151 1.00 24.92 377 THR A O 1
ATOM 2912 N N . GLN A 1 378 ? -6.564 -68.204 -7.488 1.00 24.25 378 GLN A N 1
ATOM 2913 C CA . GLN A 1 378 ? -5.671 -67.569 -6.503 1.00 24.25 378 GLN A CA 1
ATOM 2914 C C . GLN A 1 378 ? -4.200 -67.633 -6.990 1.00 24.25 378 GLN A C 1
ATOM 2916 O O . GLN A 1 378 ? -3.972 -67.721 -8.197 1.00 24.25 378 GLN A O 1
ATOM 2921 N N . ASN A 1 379 ? -3.252 -67.654 -6.036 1.00 24.28 379 ASN A N 1
ATOM 2922 C CA . ASN A 1 379 ? -1.810 -67.933 -6.153 1.00 24.28 379 ASN A CA 1
ATOM 2923 C C . ASN A 1 379 ? -0.927 -66.728 -6.564 1.00 24.28 379 ASN A C 1
ATOM 2925 O O . ASN A 1 379 ? -1.267 -65.992 -7.484 1.00 24.28 379 ASN A O 1
ATOM 2929 N N . ASP A 1 380 ? 0.239 -66.476 -5.953 1.00 25.17 380 ASP A N 1
ATOM 2930 C CA . ASP A 1 380 ? 0.823 -66.996 -4.696 1.00 25.17 380 ASP A CA 1
ATOM 2931 C C . ASP A 1 380 ? 1.875 -66.001 -4.142 1.00 25.17 380 ASP A C 1
ATOM 2933 O O . ASP A 1 380 ? 2.390 -65.155 -4.874 1.00 25.17 380 ASP A O 1
ATOM 2937 N N . GLU A 1 381 ? 2.213 -66.118 -2.853 1.00 24.77 381 GLU A N 1
ATOM 2938 C CA . GLU A 1 381 ? 3.384 -65.466 -2.226 1.00 24.77 381 GLU A CA 1
ATOM 2939 C C . GLU A 1 381 ? 4.686 -66.235 -2.597 1.00 24.77 381 GLU A C 1
ATOM 2941 O O . GLU A 1 381 ? 4.593 -67.418 -2.940 1.00 24.77 381 GLU A O 1
ATOM 2946 N N . PRO A 1 382 ? 5.905 -65.640 -2.540 1.00 29.12 382 PRO A N 1
ATOM 2947 C CA . PRO A 1 382 ? 6.550 -65.455 -1.231 1.00 29.12 382 PRO A CA 1
ATOM 2948 C C . PRO A 1 382 ? 7.529 -64.264 -1.088 1.00 29.12 382 PRO A C 1
ATOM 2950 O O . PRO A 1 382 ? 8.120 -63.757 -2.041 1.00 29.12 382 PRO A O 1
ATOM 2953 N N . ASN A 1 383 ? 7.807 -63.916 0.169 1.00 25.78 383 ASN A N 1
ATOM 2954 C CA . ASN A 1 383 ? 8.968 -63.128 0.598 1.00 25.78 383 ASN A CA 1
ATOM 2955 C C . ASN A 1 383 ? 10.165 -64.048 0.945 1.00 25.78 383 ASN A C 1
ATOM 2957 O O . ASN A 1 383 ? 9.941 -65.155 1.440 1.00 25.78 383 ASN A O 1
ATOM 2961 N N . PRO A 1 384 ? 11.424 -63.593 0.797 1.00 31.92 384 PRO A N 1
ATOM 2962 C CA . PRO A 1 384 ? 12.512 -64.111 1.625 1.00 31.92 384 PRO A CA 1
ATOM 2963 C C . PRO A 1 384 ? 13.331 -63.025 2.349 1.00 31.92 384 PRO A C 1
ATOM 2965 O O . PRO A 1 384 ? 13.633 -61.953 1.830 1.00 31.92 384 PRO A O 1
ATOM 2968 N N . GLN A 1 385 ? 13.754 -63.376 3.563 1.00 24.31 385 GLN A N 1
ATOM 2969 C CA . GLN A 1 385 ? 14.774 -62.687 4.365 1.00 24.31 385 GLN A CA 1
ATOM 2970 C C . GLN A 1 385 ? 16.186 -62.958 3.743 1.00 24.31 385 GLN A C 1
ATOM 2972 O O . GLN A 1 385 ? 16.292 -63.700 2.770 1.00 24.31 385 GLN A O 1
ATOM 2977 N N . ASP A 1 386 ? 17.330 -62.442 4.210 1.00 24.45 386 ASP A N 1
ATOM 2978 C CA . ASP A 1 386 ? 17.676 -61.961 5.551 1.00 24.45 386 ASP A CA 1
ATOM 2979 C C . ASP A 1 386 ? 19.022 -61.189 5.583 1.00 24.45 386 ASP A C 1
ATOM 2981 O O . ASP A 1 386 ? 19.853 -61.383 4.701 1.00 24.45 386 ASP A O 1
ATOM 2985 N N . ASN A 1 387 ? 19.273 -60.465 6.688 1.00 24.09 387 ASN A N 1
ATOM 2986 C CA . ASN A 1 387 ? 20.590 -60.135 7.277 1.00 24.09 387 ASN A CA 1
ATOM 2987 C C . ASN A 1 387 ? 21.605 -59.260 6.460 1.00 24.09 387 ASN A C 1
ATOM 2989 O O . ASN A 1 387 ? 21.749 -59.374 5.255 1.00 24.09 387 ASN A O 1
ATOM 2993 N N . SER A 1 388 ? 22.416 -58.361 7.052 1.00 25.53 388 SER A N 1
ATOM 2994 C CA . SER A 1 388 ? 22.870 -58.285 8.455 1.00 25.53 388 SER A CA 1
ATOM 2995 C C . SER A 1 388 ? 23.467 -56.926 8.896 1.00 25.53 388 SER A C 1
ATOM 2997 O O . SER A 1 388 ? 24.224 -56.353 8.119 1.00 25.53 388 SER A O 1
ATOM 2999 N N . LYS A 1 389 ? 23.303 -56.581 10.198 1.00 25.97 389 LYS A N 1
ATOM 3000 C CA . LYS A 1 389 ? 24.214 -55.783 11.089 1.00 25.97 389 LYS A CA 1
ATOM 3001 C C . LYS A 1 389 ? 24.525 -54.312 10.701 1.00 25.97 389 LYS A C 1
ATOM 3003 O O . LYS A 1 389 ? 24.554 -53.974 9.534 1.00 25.97 389 LYS A O 1
ATOM 3008 N N . SER A 1 390 ? 24.884 -53.371 11.588 1.00 24.80 390 SER A N 1
ATOM 3009 C CA . SER A 1 390 ? 24.795 -53.121 13.057 1.00 24.80 390 SER A CA 1
ATOM 3010 C C . SER A 1 390 ? 25.336 -51.679 13.274 1.00 24.80 390 SER A C 1
ATOM 3012 O O . SER A 1 390 ? 26.138 -51.255 12.451 1.00 24.80 390 SER A O 1
ATOM 3014 N N . SER A 1 391 ? 25.033 -50.853 14.285 1.00 25.39 391 SER A N 1
ATOM 3015 C CA . SER A 1 391 ? 24.621 -51.032 15.693 1.00 25.39 391 SER A CA 1
ATOM 3016 C C . SER A 1 391 ? 23.794 -49.808 16.169 1.00 25.39 391 SER A C 1
ATOM 3018 O O . SER A 1 391 ? 23.941 -48.726 15.615 1.00 25.39 391 SER A O 1
ATOM 3020 N N . ALA A 1 392 ? 22.832 -49.922 17.098 1.00 23.22 392 ALA A N 1
ATOM 3021 C CA . ALA A 1 392 ? 22.976 -49.648 18.550 1.00 23.22 392 ALA A CA 1
ATOM 3022 C C . ALA A 1 392 ? 23.912 -48.461 18.904 1.00 23.22 392 ALA A C 1
ATOM 3024 O O . ALA A 1 392 ? 25.029 -48.395 18.400 1.00 23.22 392 ALA A O 1
ATOM 3025 N N . ILE A 1 393 ? 23.521 -47.515 19.773 1.00 25.67 393 ILE A N 1
ATOM 3026 C CA . ILE A 1 393 ? 23.193 -47.704 21.210 1.00 25.67 393 ILE A CA 1
ATOM 3027 C C . ILE A 1 393 ? 21.837 -47.080 21.634 1.00 25.67 393 ILE A C 1
ATOM 3029 O O . ILE A 1 393 ? 21.377 -46.105 21.053 1.00 25.67 393 ILE A O 1
ATOM 3033 N N . LYS A 1 394 ? 21.213 -47.641 22.687 1.00 24.05 394 LYS A N 1
ATOM 3034 C CA . LYS A 1 394 ? 20.049 -47.084 23.417 1.00 24.05 394 LYS A CA 1
ATOM 3035 C C . LYS A 1 394 ? 20.485 -46.437 24.740 1.00 24.05 394 LYS A C 1
ATOM 3037 O O . LYS A 1 394 ? 21.336 -47.014 25.410 1.00 24.05 394 LYS A O 1
ATOM 3042 N N . SER A 1 395 ? 19.729 -45.454 25.236 1.00 23.97 395 SER A N 1
ATOM 3043 C CA . SER A 1 395 ? 19.353 -45.427 26.666 1.00 23.97 395 SER A CA 1
ATOM 3044 C C . SER A 1 395 ? 18.091 -44.601 26.933 1.00 23.97 395 SER A C 1
ATOM 3046 O O . SER A 1 395 ? 18.074 -43.392 26.730 1.00 23.97 395 SER A O 1
ATOM 3048 N N . THR A 1 396 ? 17.055 -45.269 27.434 1.00 23.45 396 THR A N 1
ATOM 3049 C CA . THR A 1 396 ? 15.845 -44.680 28.028 1.00 23.45 396 THR A CA 1
ATOM 3050 C C . THR A 1 396 ? 16.042 -44.416 29.520 1.00 23.45 396 THR A C 1
ATOM 3052 O O . THR A 1 396 ? 16.533 -45.307 30.216 1.00 23.45 396 THR A O 1
ATOM 3055 N N . SER A 1 397 ? 15.526 -43.307 30.048 1.00 23.53 397 SER A N 1
ATOM 3056 C CA . SER A 1 397 ? 15.129 -43.205 31.461 1.00 23.53 397 SER A CA 1
ATOM 3057 C C . SER A 1 397 ? 14.071 -42.115 31.666 1.00 23.53 397 SER A C 1
ATOM 3059 O O . SER A 1 397 ? 13.963 -41.175 30.884 1.00 23.53 397 SER A O 1
ATOM 3061 N N . SER A 1 398 ? 13.252 -42.284 32.703 1.00 22.58 398 SER A N 1
ATOM 3062 C CA . SER A 1 398 ? 12.083 -41.458 33.026 1.00 22.58 398 SER A CA 1
ATOM 3063 C C . SER A 1 398 ? 12.172 -40.891 34.444 1.00 22.58 398 SER A C 1
ATOM 3065 O O . SER A 1 398 ? 12.701 -41.570 35.319 1.00 22.58 398 SER A O 1
ATOM 3067 N N . ASN A 1 399 ? 11.509 -39.754 34.676 1.00 24.08 399 ASN A N 1
ATOM 3068 C CA . ASN A 1 399 ? 11.067 -39.220 35.974 1.00 24.08 399 ASN A CA 1
ATOM 3069 C C . ASN A 1 399 ? 12.114 -38.980 37.082 1.00 24.08 399 ASN A C 1
ATOM 3071 O O . ASN A 1 399 ? 12.585 -39.913 37.726 1.00 24.08 399 ASN A O 1
ATOM 3075 N N . SER A 1 400 ? 12.220 -37.721 37.515 1.00 22.86 400 SER A N 1
ATOM 3076 C CA . SER A 1 400 ? 12.036 -37.382 38.936 1.00 22.86 400 SER A CA 1
ATOM 3077 C C . SER A 1 400 ? 11.624 -35.914 39.113 1.00 22.86 400 SER A C 1
ATOM 3079 O O . SER A 1 400 ? 11.935 -35.064 38.282 1.00 22.86 400 SER A O 1
ATOM 3081 N N . ILE A 1 401 ? 10.885 -35.626 40.190 1.00 27.52 401 ILE A N 1
ATOM 3082 C CA . ILE A 1 401 ? 10.512 -34.271 40.618 1.00 27.52 401 ILE A CA 1
ATOM 3083 C C . ILE A 1 401 ? 11.254 -33.969 41.921 1.00 27.52 401 ILE A C 1
ATOM 3085 O O . ILE A 1 401 ? 11.108 -34.707 42.894 1.00 27.52 401 ILE A O 1
ATOM 3089 N N . SER A 1 402 ? 11.974 -32.852 41.969 1.00 22.84 402 SER A N 1
ATOM 3090 C CA . SER A 1 402 ? 12.330 -32.140 43.202 1.00 22.84 402 SER A CA 1
ATOM 3091 C C . SER A 1 402 ? 12.714 -30.700 42.849 1.00 22.84 402 SER A C 1
ATOM 3093 O O . SER A 1 402 ? 13.319 -30.461 41.807 1.00 22.84 402 SER A O 1
ATOM 3095 N N . GLY A 1 403 ? 12.338 -29.719 43.673 1.00 22.17 403 GLY A N 1
ATOM 3096 C CA . GLY A 1 403 ? 12.597 -28.314 43.350 1.00 22.17 403 GLY A CA 1
ATOM 3097 C C . GLY A 1 403 ? 12.662 -27.391 44.561 1.00 22.17 403 GLY A C 1
ATOM 3098 O O . GLY A 1 403 ? 11.936 -27.583 45.532 1.00 22.17 403 GLY A O 1
ATOM 3099 N N . THR A 1 404 ? 13.522 -26.377 44.448 1.00 22.38 404 THR A N 1
ATOM 3100 C CA . THR A 1 404 ? 13.668 -25.176 45.293 1.00 22.38 404 THR A CA 1
ATOM 3101 C C . THR A 1 404 ? 14.607 -24.194 44.558 1.00 22.38 404 THR A C 1
ATOM 3103 O O . THR A 1 404 ? 15.513 -24.640 43.864 1.00 22.38 404 THR A O 1
ATOM 3106 N N . SER A 1 405 ? 14.508 -22.860 44.648 1.00 23.91 405 SER A N 1
ATOM 3107 C CA . SER A 1 405 ? 13.374 -22.003 45.041 1.00 23.91 405 SER A CA 1
ATOM 3108 C C . SER A 1 405 ? 13.664 -20.503 44.789 1.00 23.91 405 SER A C 1
ATOM 3110 O O . SER A 1 405 ? 14.642 -19.977 45.313 1.00 23.91 405 SER A O 1
ATOM 3112 N N . THR A 1 406 ? 12.705 -19.797 44.174 1.00 24.44 406 THR A N 1
ATOM 3113 C CA . THR A 1 406 ? 12.427 -18.334 44.247 1.00 24.44 406 THR A CA 1
ATOM 3114 C C . THR A 1 406 ? 13.315 -17.279 43.550 1.00 24.44 406 THR A C 1
ATOM 3116 O O . THR A 1 406 ? 14.538 -17.300 43.617 1.00 24.44 406 THR A O 1
ATOM 3119 N N . LYS A 1 407 ? 12.595 -16.234 43.088 1.00 24.84 407 LYS A N 1
ATOM 3120 C CA . LYS A 1 407 ? 12.982 -14.887 42.604 1.00 24.84 407 LYS A CA 1
ATOM 3121 C C . LYS A 1 407 ? 13.456 -14.800 41.140 1.00 24.84 407 LYS A C 1
ATOM 3123 O O . LYS A 1 407 ? 14.353 -15.526 40.744 1.00 24.84 407 LYS A O 1
ATOM 3128 N N . LYS A 1 408 ? 12.932 -13.875 40.321 1.00 25.34 408 LYS A N 1
ATOM 3129 C CA . LYS A 1 408 ? 11.902 -12.829 40.560 1.00 25.34 408 LYS A CA 1
ATOM 3130 C C . LYS A 1 408 ? 10.562 -13.184 39.898 1.00 25.34 408 LYS A C 1
ATOM 3132 O O . LYS A 1 408 ? 10.555 -13.866 38.883 1.00 25.34 408 LYS A O 1
ATOM 3137 N N . ASN A 1 409 ? 9.463 -12.646 40.429 1.00 27.41 409 ASN A N 1
ATOM 3138 C CA . ASN A 1 409 ? 8.227 -12.505 39.660 1.00 27.41 409 ASN A CA 1
ATOM 3139 C C . ASN A 1 409 ? 8.336 -11.220 38.829 1.00 27.41 409 ASN A C 1
ATOM 3141 O O . ASN A 1 409 ? 8.575 -10.156 39.405 1.00 27.41 409 ASN A O 1
ATOM 3145 N N . GLU A 1 410 ? 8.116 -11.310 37.523 1.00 29.00 410 GLU A N 1
ATOM 3146 C CA . GLU A 1 410 ?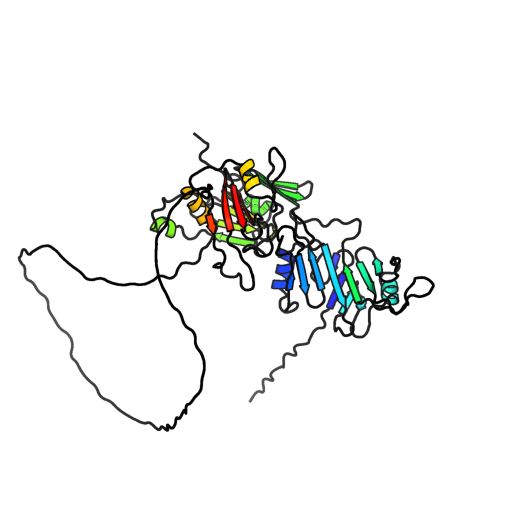 7.649 -10.179 36.715 1.00 29.00 410 GLU A CA 1
ATOM 3147 C C . GLU A 1 410 ? 6.128 -10.300 36.540 1.00 29.00 410 GLU A C 1
ATOM 3149 O O . GLU A 1 410 ? 5.565 -11.392 36.663 1.00 29.00 410 GLU A O 1
ATOM 3154 N N . VAL A 1 411 ? 5.439 -9.173 36.349 1.00 33.19 411 VAL A N 1
ATOM 3155 C CA . VAL A 1 411 ? 3.966 -9.116 36.366 1.00 33.19 411 VAL A CA 1
ATOM 3156 C C . VAL A 1 411 ? 3.415 -9.458 34.979 1.00 33.19 411 VAL A C 1
ATOM 3158 O O . VAL A 1 411 ? 3.020 -8.592 34.204 1.00 33.19 411 VAL A O 1
ATOM 3161 N N . GLN A 1 412 ? 3.418 -10.752 34.663 1.00 40.28 412 GLN A N 1
ATOM 3162 C CA . GLN A 1 412 ? 2.880 -11.312 33.422 1.00 40.28 412 GLN A CA 1
ATOM 3163 C C . GLN A 1 412 ? 1.418 -11.762 33.647 1.00 40.28 412 GLN A C 1
ATOM 3165 O O . GLN A 1 412 ? 1.170 -12.943 33.880 1.00 40.28 412 GLN A O 1
ATOM 3170 N N . GLY A 1 413 ? 0.464 -10.817 33.655 1.00 45.53 413 GLY A N 1
ATOM 3171 C CA . GLY A 1 413 ? -0.945 -11.087 34.020 1.00 45.53 413 GLY A CA 1
ATOM 3172 C C . GLY A 1 413 ? -2.043 -10.486 33.125 1.00 45.53 413 GLY A C 1
ATOM 3173 O O . GLY A 1 413 ? -3.134 -11.047 33.070 1.00 45.53 413 GLY A O 1
ATOM 3174 N N . ASP A 1 414 ? -1.755 -9.410 32.384 1.00 59.03 414 ASP A N 1
ATOM 3175 C CA . ASP A 1 414 ? -2.781 -8.560 31.743 1.00 59.03 414 ASP A CA 1
ATOM 3176 C C . ASP A 1 414 ? -2.839 -8.713 30.204 1.00 59.03 414 ASP A C 1
ATOM 3178 O O . ASP A 1 414 ? -3.010 -7.732 29.479 1.00 59.03 414 ASP A O 1
ATOM 3182 N N . ALA A 1 415 ? -2.618 -9.920 29.673 1.00 58.09 415 ALA A N 1
ATOM 3183 C CA . ALA A 1 415 ? -2.629 -10.170 28.227 1.00 58.09 415 ALA A CA 1
ATOM 3184 C C . ALA A 1 415 ? -3.265 -11.522 27.877 1.00 58.09 415 ALA A C 1
ATOM 3186 O O . ALA A 1 415 ? -3.006 -12.525 28.544 1.00 58.09 415 ALA A O 1
ATOM 3187 N N . MET A 1 416 ? -4.057 -11.561 26.800 1.00 67.50 416 MET A N 1
ATOM 3188 C CA . MET A 1 416 ? -4.546 -12.822 26.221 1.00 67.50 416 MET A CA 1
ATOM 3189 C C . MET A 1 416 ? -3.614 -13.223 25.088 1.00 67.50 416 MET A C 1
ATOM 3191 O O . MET A 1 416 ? -3.388 -12.419 24.190 1.00 67.50 416 MET A O 1
ATOM 3195 N N . ILE A 1 417 ? -3.125 -14.461 25.107 1.00 70.44 417 ILE A N 1
ATOM 3196 C CA . ILE A 1 417 ? -2.375 -15.039 23.990 1.00 70.44 417 ILE A CA 1
ATOM 3197 C C . ILE A 1 417 ? -3.358 -15.788 23.086 1.00 70.44 417 ILE A C 1
ATOM 3199 O O . ILE A 1 417 ? -4.091 -16.659 23.557 1.00 70.44 417 ILE A O 1
ATOM 3203 N N . LEU A 1 418 ? -3.360 -15.455 21.797 1.00 58.19 418 LEU A N 1
ATOM 3204 C CA . LEU A 1 418 ? -4.081 -16.169 20.749 1.00 58.19 418 LEU A CA 1
ATOM 3205 C C . LEU A 1 418 ? -3.098 -17.005 19.928 1.00 58.19 418 LEU A C 1
ATOM 3207 O O . LEU A 1 418 ? -2.175 -16.467 19.317 1.00 58.19 418 LEU A O 1
ATOM 3211 N N . ASP A 1 419 ? -3.322 -18.319 19.888 1.00 58.31 419 ASP A N 1
ATOM 3212 C CA . ASP A 1 419 ? -2.682 -19.192 18.905 1.00 58.31 419 ASP A CA 1
ATOM 3213 C C . ASP A 1 419 ? -3.428 -19.074 17.571 1.00 58.31 419 ASP A C 1
ATOM 3215 O O . ASP A 1 419 ? -4.597 -19.452 17.445 1.00 58.31 419 ASP A O 1
ATOM 3219 N N . ARG A 1 420 ? -2.741 -18.507 16.580 1.00 65.06 420 ARG A N 1
ATOM 3220 C CA . ARG A 1 420 ? -3.274 -18.219 15.247 1.00 65.06 420 ARG A CA 1
ATOM 3221 C C . ARG A 1 420 ? -2.916 -19.305 14.222 1.00 65.06 420 ARG A C 1
ATOM 3223 O O . ARG A 1 420 ? -3.398 -19.243 13.094 1.00 65.06 420 ARG A O 1
ATOM 3230 N N . LEU A 1 421 ? -2.154 -20.338 14.608 1.00 53.00 421 LEU A N 1
ATOM 3231 C CA . LEU A 1 421 ? -1.798 -21.482 13.747 1.00 53.00 421 LEU A CA 1
ATOM 3232 C C . LEU A 1 421 ? -3.012 -22.335 13.339 1.00 53.00 421 LEU A C 1
ATOM 3234 O O . LEU A 1 421 ? -2.912 -23.155 12.428 1.00 53.00 421 LEU A O 1
ATOM 3238 N N . VAL A 1 422 ? -4.153 -22.156 14.013 1.00 47.44 422 VAL A N 1
ATOM 3239 C CA . VAL A 1 422 ? -5.395 -22.913 13.786 1.00 47.44 422 VAL A CA 1
ATOM 3240 C C . VAL A 1 422 ? -6.405 -22.168 12.893 1.00 47.44 422 VAL A C 1
ATOM 3242 O O . VAL A 1 422 ? -7.479 -22.701 12.615 1.00 47.44 422 VAL A O 1
ATOM 3245 N N . GLU A 1 423 ? -6.110 -20.946 12.429 1.00 53.78 423 GLU A N 1
ATOM 3246 C CA . GLU A 1 423 ? -7.021 -20.207 11.541 1.00 53.78 423 GLU A CA 1
ATOM 3247 C C . GLU A 1 423 ? -7.048 -20.786 10.115 1.00 53.78 423 GLU A C 1
ATOM 3249 O O . GLU A 1 423 ? -6.063 -20.766 9.376 1.00 53.78 423 GLU A O 1
ATOM 3254 N N . GLY A 1 424 ? -8.219 -21.279 9.703 1.00 41.91 424 GLY A N 1
ATOM 3255 C CA . GLY A 1 424 ? -8.438 -21.814 8.360 1.00 41.91 424 GLY A CA 1
ATOM 3256 C C . GLY A 1 424 ? -8.399 -20.738 7.268 1.00 41.91 424 GLY A C 1
ATOM 3257 O O . GLY A 1 424 ? -8.884 -19.623 7.456 1.00 41.91 424 GLY A O 1
ATOM 3258 N N . GLY A 1 425 ? -7.869 -21.097 6.095 1.00 48.78 425 GLY A N 1
ATOM 3259 C CA . GLY A 1 425 ? -7.725 -20.189 4.949 1.00 48.78 425 GLY A CA 1
ATOM 3260 C C . GLY A 1 425 ? -6.382 -19.454 4.873 1.00 48.78 425 GLY A C 1
ATOM 3261 O O . GLY A 1 425 ? -6.229 -18.577 4.028 1.00 48.78 425 GLY A O 1
ATOM 3262 N N . LEU A 1 426 ? -5.410 -19.821 5.716 1.00 52.44 426 LEU A N 1
ATOM 3263 C CA . LEU A 1 426 ? -4.030 -19.312 5.703 1.00 52.44 426 LEU A CA 1
ATOM 3264 C C . LEU A 1 426 ? -3.059 -20.219 4.909 1.00 52.44 426 LEU A C 1
ATOM 3266 O O . LEU A 1 426 ? -1.851 -20.206 5.145 1.00 52.44 426 LEU A O 1
ATOM 3270 N N . ASP A 1 427 ? -3.575 -21.016 3.966 1.00 46.38 427 ASP A N 1
ATOM 3271 C CA . ASP A 1 427 ? -2.786 -21.951 3.153 1.00 46.38 427 ASP A CA 1
ATOM 3272 C C . ASP A 1 427 ? -1.660 -21.227 2.391 1.00 46.38 427 ASP A C 1
ATOM 3274 O O . ASP A 1 427 ? -1.905 -20.428 1.486 1.00 46.38 427 ASP A O 1
ATOM 3278 N N . GLY A 1 428 ? -0.411 -21.530 2.755 1.00 47.91 428 GLY A N 1
ATOM 3279 C CA . GLY A 1 428 ? 0.793 -20.915 2.184 1.00 47.91 428 GLY A CA 1
ATOM 3280 C C . GLY A 1 428 ? 1.413 -19.782 3.012 1.00 47.91 428 GLY A C 1
ATOM 3281 O O . GLY A 1 428 ? 2.494 -19.320 2.655 1.00 47.91 428 GLY A O 1
ATOM 3282 N N . VAL A 1 429 ? 0.804 -19.357 4.128 1.00 52.62 429 VAL A N 1
ATOM 3283 C CA . VAL A 1 429 ? 1.405 -18.362 5.036 1.00 52.62 429 VAL A CA 1
ATOM 3284 C C . VAL A 1 429 ? 2.352 -19.052 6.023 1.00 52.62 429 VAL A C 1
ATOM 3286 O O . VAL A 1 429 ? 1.930 -19.673 6.997 1.00 52.62 429 VAL A O 1
ATOM 3289 N N . SER A 1 430 ? 3.658 -18.951 5.779 1.00 46.56 430 SER A N 1
ATOM 3290 C CA . SER A 1 430 ? 4.692 -19.488 6.670 1.00 46.56 430 SER A CA 1
ATOM 3291 C C . SER A 1 430 ? 5.054 -18.517 7.796 1.00 46.56 430 SER A C 1
ATOM 3293 O O . SER A 1 430 ? 5.299 -17.339 7.545 1.00 46.56 430 SER A O 1
ATOM 3295 N N . GLY A 1 431 ? 5.208 -19.035 9.018 1.00 52.12 431 GLY A N 1
ATOM 3296 C CA . GLY A 1 431 ? 5.786 -18.283 10.137 1.00 52.12 431 GLY A CA 1
ATOM 3297 C C . GLY A 1 431 ? 4.801 -17.451 10.962 1.00 52.12 431 GLY A C 1
ATOM 3298 O O . GLY A 1 431 ? 5.261 -16.536 11.643 1.00 52.12 431 GLY A O 1
ATOM 3299 N N . LEU A 1 432 ? 3.505 -17.783 10.906 1.00 60.16 432 LEU A N 1
ATOM 3300 C CA . LEU A 1 432 ? 2.449 -17.258 11.782 1.00 60.16 432 LEU A CA 1
ATOM 3301 C C . LEU A 1 432 ? 2.857 -17.369 13.262 1.00 60.16 432 LEU A C 1
ATOM 3303 O O . LEU A 1 432 ? 3.206 -18.456 13.728 1.00 60.16 432 LEU A O 1
ATOM 3307 N N . GLY A 1 433 ? 2.809 -16.249 13.981 1.00 62.12 433 GLY A N 1
ATOM 3308 C CA . GLY A 1 433 ? 3.080 -16.179 15.415 1.00 62.12 433 GLY A CA 1
ATOM 3309 C C . GLY A 1 433 ? 1.828 -16.327 16.283 1.00 62.12 433 GLY A C 1
ATOM 3310 O O . GLY A 1 433 ? 0.690 -16.258 15.812 1.00 62.12 433 GLY A O 1
ATOM 3311 N N . THR A 1 434 ? 2.056 -16.488 17.583 1.00 75.50 434 THR A N 1
ATOM 3312 C CA . THR A 1 434 ? 1.094 -16.111 18.621 1.00 75.50 434 THR A CA 1
ATOM 3313 C C . THR A 1 434 ? 0.924 -14.589 18.642 1.00 75.50 434 THR A C 1
ATOM 3315 O O . THR A 1 434 ? 1.886 -13.856 18.411 1.00 75.50 434 THR A O 1
ATOM 3318 N N . SER A 1 435 ? -0.277 -14.094 18.950 1.00 83.19 435 SER A N 1
ATOM 3319 C CA . SER A 1 435 ? -0.506 -12.664 19.209 1.00 83.19 435 SER A CA 1
ATOM 3320 C C . SER A 1 435 ? -0.964 -12.413 20.646 1.00 83.19 435 SER A C 1
ATOM 3322 O O . SER A 1 435 ? -1.712 -13.206 21.221 1.00 83.19 435 SER A O 1
ATOM 3324 N N . LYS A 1 436 ? -0.500 -11.310 21.244 1.00 85.00 436 LYS A N 1
ATOM 3325 C CA . LYS A 1 436 ? -0.979 -10.795 22.530 1.00 85.00 436 LYS A CA 1
ATOM 3326 C C . LYS A 1 436 ? -2.028 -9.724 22.284 1.00 85.00 436 LYS A C 1
ATOM 3328 O O . LYS A 1 436 ? -1.715 -8.669 21.740 1.00 85.00 436 LYS A O 1
ATOM 3333 N N . LEU A 1 437 ? -3.234 -9.935 22.787 1.00 86.50 437 LEU A N 1
ATOM 3334 C CA . LEU A 1 437 ? -4.154 -8.833 23.046 1.00 86.50 437 LEU A CA 1
ATOM 3335 C C . LEU A 1 437 ? -3.828 -8.200 24.411 1.00 86.50 437 LEU A C 1
ATOM 3337 O O . LEU A 1 437 ? -3.400 -8.904 25.334 1.00 86.50 437 LEU A O 1
ATOM 3341 N N . VAL A 1 438 ? -4.039 -6.887 24.539 1.00 86.19 438 VAL A N 1
ATOM 3342 C CA . VAL A 1 438 ? -3.974 -6.114 25.795 1.00 86.19 438 VAL A CA 1
ATOM 3343 C C . VAL A 1 438 ? -5.108 -5.088 25.820 1.00 86.19 438 VAL A C 1
ATOM 3345 O O . VAL A 1 438 ? -5.326 -4.381 24.837 1.00 86.19 438 VAL A O 1
ATOM 3348 N N . GLY A 1 439 ? -5.832 -5.006 26.939 1.00 84.31 439 GLY A N 1
ATOM 3349 C CA . GLY A 1 439 ? -6.915 -4.040 27.149 1.00 84.31 439 GLY A CA 1
ATOM 3350 C C . GLY A 1 439 ? -6.458 -2.764 27.863 1.00 84.31 439 GLY A C 1
ATOM 3351 O O . GLY A 1 439 ? -5.632 -2.811 28.775 1.00 84.31 439 GLY A O 1
ATOM 3352 N N . PHE A 1 440 ? -7.040 -1.637 27.466 1.00 86.94 440 PHE A N 1
ATOM 3353 C CA . PHE A 1 440 ? -6.912 -0.321 28.092 1.00 86.94 440 PHE A CA 1
ATOM 3354 C C . PHE A 1 440 ? -8.286 0.371 28.106 1.00 86.94 440 PHE A C 1
ATOM 3356 O O . PHE A 1 440 ? -9.234 -0.093 27.465 1.00 86.94 440 PHE A O 1
ATOM 3363 N N . ASP A 1 441 ? -8.403 1.501 28.803 1.00 85.38 441 ASP A N 1
ATOM 3364 C CA . ASP A 1 441 ? -9.633 2.301 28.801 1.00 85.38 441 ASP A CA 1
ATOM 3365 C C . ASP A 1 441 ? -10.012 2.756 27.372 1.00 85.38 441 ASP A C 1
ATOM 3367 O O . ASP A 1 441 ? -9.280 3.508 26.725 1.00 85.38 441 ASP A O 1
ATOM 3371 N N . GLY A 1 442 ? -11.131 2.241 26.851 1.00 86.94 442 GLY A N 1
ATOM 3372 C CA . GLY A 1 442 ? -11.629 2.516 25.497 1.00 86.94 442 GLY A CA 1
ATOM 3373 C C . GLY A 1 442 ? -10.849 1.888 24.326 1.00 86.94 442 GLY A C 1
ATOM 3374 O O . GLY A 1 442 ? -11.214 2.144 23.176 1.00 86.94 442 GLY A O 1
ATOM 3375 N N . LEU A 1 443 ? -9.808 1.076 24.575 1.00 91.06 443 LEU A N 1
ATOM 3376 C CA . LEU A 1 443 ? -9.004 0.395 23.542 1.00 91.06 443 LEU A CA 1
ATOM 3377 C C . LEU A 1 443 ? -8.725 -1.084 23.865 1.00 91.06 443 LEU A C 1
ATOM 3379 O O . LEU A 1 443 ? -8.466 -1.444 25.010 1.00 91.06 443 LEU A O 1
ATOM 3383 N N . ILE A 1 444 ? -8.648 -1.935 22.840 1.00 91.25 444 ILE A N 1
ATOM 3384 C CA . ILE A 1 444 ? -7.957 -3.235 22.910 1.00 91.25 444 ILE A CA 1
ATOM 3385 C C . ILE A 1 444 ? -6.938 -3.294 21.768 1.00 91.25 444 ILE A C 1
ATOM 3387 O O . ILE A 1 444 ? -7.252 -2.938 20.636 1.00 91.25 444 ILE A O 1
ATOM 3391 N N . ILE A 1 445 ? -5.710 -3.715 22.063 1.00 91.75 445 ILE A N 1
ATOM 3392 C CA . ILE A 1 445 ? -4.563 -3.652 21.148 1.00 91.75 445 ILE A CA 1
ATOM 3393 C C . ILE A 1 445 ? -3.998 -5.054 20.930 1.00 91.75 445 ILE A C 1
ATOM 3395 O O . ILE A 1 445 ? -3.797 -5.778 21.902 1.00 91.75 445 ILE A O 1
ATOM 3399 N N . GLU A 1 446 ? -3.713 -5.421 19.679 1.00 91.38 446 GLU A N 1
ATOM 3400 C CA . GLU A 1 446 ? -3.087 -6.695 19.308 1.00 91.38 446 GLU A CA 1
ATOM 3401 C C . GLU A 1 446 ? -1.620 -6.511 18.891 1.00 91.38 446 GLU A C 1
ATOM 3403 O O . GLU A 1 446 ? -1.346 -5.943 17.839 1.00 91.38 446 GLU A O 1
ATOM 3408 N N . GLU A 1 447 ? -0.677 -7.035 19.672 1.00 90.19 447 GLU A N 1
ATOM 3409 C CA . GLU A 1 447 ? 0.741 -7.191 19.308 1.00 90.19 447 GLU A CA 1
ATOM 3410 C C . GLU A 1 447 ? 0.969 -8.604 18.745 1.00 90.19 447 GLU A C 1
ATOM 3412 O O . GLU A 1 447 ? 0.592 -9.583 19.385 1.00 90.19 447 GLU A O 1
ATOM 3417 N N . ASP A 1 448 ? 1.617 -8.747 17.587 1.00 87.50 448 ASP A N 1
ATOM 3418 C CA . ASP A 1 448 ? 2.149 -10.054 17.161 1.00 87.50 448 ASP A CA 1
ATOM 3419 C C . ASP A 1 448 ? 3.504 -10.311 17.837 1.00 87.50 448 ASP A C 1
ATOM 3421 O O . ASP A 1 448 ? 4.403 -9.469 17.792 1.00 87.50 448 ASP A O 1
ATOM 3425 N N . GLU A 1 449 ? 3.663 -11.475 18.474 1.00 84.06 449 GLU A N 1
ATOM 3426 C CA . GLU A 1 449 ? 4.835 -11.761 19.311 1.00 84.06 449 GLU A CA 1
ATOM 3427 C C . GLU A 1 449 ? 6.137 -11.890 18.518 1.00 84.06 449 GLU A C 1
ATOM 3429 O O . GLU A 1 449 ? 7.215 -11.714 19.089 1.00 84.06 449 GLU A O 1
ATOM 3434 N N . LYS A 1 450 ? 6.045 -12.197 17.219 1.00 82.25 450 LYS A N 1
ATOM 3435 C CA . LYS A 1 450 ? 7.202 -12.391 16.344 1.00 82.25 450 LYS A CA 1
ATOM 3436 C C . LYS A 1 450 ? 7.747 -11.067 15.806 1.00 82.25 450 LYS A C 1
ATOM 3438 O O . LYS A 1 450 ? 8.953 -10.847 15.842 1.00 82.25 450 LYS A O 1
ATOM 3443 N N . SER A 1 451 ? 6.873 -10.197 15.307 1.00 83.12 451 SER A N 1
ATOM 3444 C CA . SER A 1 451 ? 7.236 -8.893 14.737 1.00 83.12 451 SER A CA 1
ATOM 3445 C C . SER A 1 451 ? 7.373 -7.783 15.779 1.00 83.12 451 SER A C 1
ATOM 3447 O O . SER A 1 451 ? 8.048 -6.786 15.523 1.00 83.12 451 SER A O 1
ATOM 3449 N N . GLY A 1 452 ? 6.711 -7.907 16.935 1.00 84.88 452 GLY A N 1
ATOM 3450 C CA . GLY A 1 452 ? 6.596 -6.825 17.919 1.00 84.88 452 GLY A CA 1
ATOM 3451 C C . GLY A 1 452 ? 5.842 -5.595 17.393 1.00 84.88 452 GLY A C 1
ATOM 3452 O O . GLY A 1 452 ? 5.992 -4.502 17.942 1.00 84.88 452 GLY A O 1
ATOM 3453 N N . GLY A 1 453 ? 5.089 -5.746 16.298 1.00 87.44 453 GLY A N 1
ATOM 3454 C CA . GLY A 1 453 ? 4.255 -4.706 15.702 1.00 87.44 453 GLY A CA 1
ATOM 3455 C C . GLY A 1 453 ? 2.787 -4.856 16.098 1.00 87.44 453 GLY A C 1
ATOM 3456 O O . GLY A 1 453 ? 2.302 -5.961 16.364 1.00 87.44 453 GLY A O 1
ATOM 3457 N N . ILE A 1 454 ? 2.060 -3.737 16.114 1.00 92.00 454 ILE A N 1
ATOM 3458 C CA . ILE A 1 454 ? 0.633 -3.741 16.445 1.00 92.00 454 ILE A CA 1
ATOM 3459 C C . ILE A 1 454 ? -0.167 -4.149 15.208 1.00 92.00 454 ILE A C 1
ATOM 3461 O O . ILE A 1 454 ? -0.254 -3.390 14.245 1.00 92.00 454 I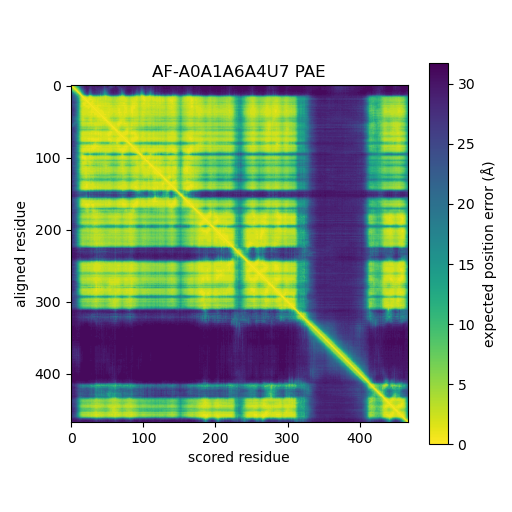LE A O 1
ATOM 3465 N N . CYS A 1 455 ? -0.752 -5.344 15.229 1.00 90.75 455 CYS A N 1
ATOM 3466 C CA . CYS A 1 455 ? -1.540 -5.922 14.140 1.00 90.75 455 CYS A CA 1
ATOM 3467 C C . CYS A 1 455 ? -2.913 -5.273 13.986 1.00 90.75 455 CYS A C 1
ATOM 3469 O O . CYS A 1 455 ? -3.351 -5.036 12.857 1.00 90.75 455 CYS A O 1
ATOM 3471 N N . SER A 1 456 ? -3.581 -4.996 15.106 1.00 93.56 456 SER A N 1
ATOM 3472 C CA . SER A 1 456 ? -4.903 -4.380 15.123 1.00 93.56 456 SER A CA 1
ATOM 3473 C C . SER A 1 456 ? -5.134 -3.532 16.379 1.00 93.56 456 SER A C 1
ATOM 3475 O O . SER A 1 456 ? -4.517 -3.753 17.425 1.00 93.56 456 SER A O 1
ATOM 3477 N N . VAL A 1 457 ? -6.026 -2.546 16.264 1.00 95.25 457 VAL A N 1
ATOM 3478 C CA . VAL A 1 457 ? -6.535 -1.743 17.384 1.00 95.25 457 VAL A CA 1
ATOM 3479 C C . VAL A 1 457 ? -8.054 -1.715 17.314 1.00 95.25 457 VAL A C 1
ATOM 3481 O O . VAL A 1 457 ? -8.626 -1.245 16.332 1.00 95.25 457 VAL A O 1
ATOM 3484 N N . LEU A 1 458 ? -8.706 -2.203 18.365 1.00 95.38 458 LEU A N 1
ATOM 3485 C CA . LEU A 1 458 ? -10.141 -2.090 18.583 1.00 95.38 458 LEU A CA 1
ATOM 3486 C C . LEU A 1 458 ? -10.436 -0.874 19.466 1.00 95.38 458 LEU A C 1
ATOM 3488 O O . LEU A 1 458 ? -9.819 -0.703 20.515 1.00 95.38 458 LEU A O 1
ATOM 3492 N N . ILE A 1 459 ? -11.424 -0.078 19.070 1.00 95.00 459 ILE A N 1
ATOM 3493 C CA . ILE A 1 459 ? -11.943 1.071 19.808 1.00 95.00 459 ILE A CA 1
ATOM 3494 C C . ILE A 1 459 ? -13.352 0.726 20.304 1.00 95.00 459 ILE A C 1
ATOM 3496 O O . ILE A 1 459 ? -14.193 0.236 19.540 1.00 95.00 459 ILE A O 1
ATOM 3500 N N . TYR A 1 460 ? -13.618 1.000 21.580 1.00 91.75 460 TYR A N 1
ATOM 3501 C CA . TYR A 1 460 ? -14.938 0.883 22.206 1.00 91.75 460 TYR A CA 1
ATOM 3502 C C . TYR A 1 460 ? -15.221 2.104 23.099 1.00 91.75 460 TYR A C 1
ATOM 3504 O O . TYR A 1 460 ? -14.346 2.945 23.299 1.00 91.75 460 TYR A O 1
ATOM 3512 N N . LYS A 1 461 ? -16.456 2.225 23.600 1.00 88.44 461 LYS A N 1
ATOM 3513 C CA . LYS A 1 461 ? -16.921 3.314 24.478 1.00 88.44 461 LYS A CA 1
ATOM 3514 C C . LYS A 1 461 ? -17.490 2.718 25.760 1.00 88.44 461 LYS A C 1
ATOM 3516 O O . LYS A 1 461 ? -18.441 1.937 25.710 1.00 88.44 461 LYS A O 1
ATOM 3521 N N . ASP A 1 462 ? -16.877 3.035 26.894 1.00 76.50 462 ASP A N 1
ATOM 3522 C CA . ASP A 1 462 ? -17.171 2.389 28.170 1.00 76.50 462 ASP A CA 1
ATOM 3523 C C . ASP A 1 462 ? -18.368 3.048 28.878 1.00 76.50 462 ASP A C 1
ATOM 3525 O O . ASP A 1 462 ? -18.274 4.126 29.469 1.00 76.50 462 ASP A O 1
ATOM 3529 N N . ASN A 1 463 ? -19.529 2.391 28.820 1.00 64.81 463 ASN A N 1
ATOM 3530 C CA . ASN A 1 463 ? -20.802 2.940 29.309 1.00 64.81 463 ASN A CA 1
ATOM 3531 C C . ASN A 1 463 ? -20.873 3.132 30.842 1.00 64.81 463 ASN A C 1
ATOM 3533 O O . ASN A 1 463 ? -21.832 3.720 31.340 1.00 64.81 463 ASN A O 1
ATOM 3537 N N . ASN A 1 464 ? -19.876 2.664 31.601 1.00 51.16 464 ASN A N 1
ATOM 3538 C CA . ASN A 1 464 ? -19.877 2.682 33.069 1.00 51.16 464 ASN A CA 1
ATOM 3539 C C . ASN A 1 464 ? -19.550 4.050 33.710 1.00 51.16 464 ASN A C 1
ATOM 3541 O O . ASN A 1 464 ? -19.582 4.156 34.934 1.00 51.16 464 ASN A O 1
ATOM 3545 N N . HIS A 1 465 ? -19.257 5.097 32.929 1.00 38.47 465 HIS A N 1
ATOM 3546 C CA . HIS A 1 465 ? -18.884 6.427 33.448 1.00 38.47 465 HIS A CA 1
ATOM 3547 C C . HIS A 1 465 ? -20.058 7.397 33.724 1.00 38.47 465 HIS A C 1
ATOM 3549 O O . HIS A 1 465 ? -19.825 8.565 34.035 1.00 38.47 465 HIS A O 1
ATOM 3555 N N . TYR A 1 466 ? -21.313 6.933 33.662 1.00 30.84 466 TYR A N 1
ATOM 3556 C CA . TYR A 1 466 ? -22.508 7.718 34.018 1.00 30.84 466 TYR A CA 1
ATOM 3557 C C . TYR A 1 466 ? -23.154 7.247 35.336 1.00 30.84 466 TYR A C 1
ATOM 3559 O O . TYR A 1 466 ? -24.207 6.607 35.318 1.00 30.84 466 TYR A O 1
ATOM 3567 N N . HIS A 1 467 ? -22.553 7.605 36.478 1.00 28.20 467 HIS A N 1
ATOM 3568 C CA . HIS A 1 467 ? -23.161 7.470 37.811 1.00 28.20 467 HIS A CA 1
ATOM 3569 C C . HIS A 1 467 ? -22.746 8.587 38.777 1.00 28.20 467 HIS A C 1
ATOM 3571 O O . HIS A 1 467 ? -21.554 8.963 38.766 1.00 28.20 467 HIS A O 1
#

Sequence (467 aa):
MINVGTQNLRTTSLSPTYDVIPGEGVGIFQLGDNLWHVLELLRTHKTEYPKVEVSWDEDSPHKSAVTIHLPYLALYFPPSPIHQLLSLIQITIPPSSNLELTYETQVLSSSHMPLTRARVGRLMGPTFISKAGDKLDFPGISFQLNPTNMGDAGFGPREDIVHKIIIEPKEDEELQPRLISCVIEPNKGITLGLDEDHTLPIIIGETTAQDLILDIGSPLRKFWKEDDRLSKMWGGKPNDQGAGACFWNYFQYGLDFLVDKDGIVIKILCHSNIPGTPSFQRYAKCPWVIPTSSGQLDSTSTLNSFRSHFSSTKSSEEYIEEIRLTVPSPSPPSDNINNAGTSGSGSASASGGKKKKKRNGSPNSAAVSASENEVATQNDEPNPQDNSKSSAIKSTSSNSISGTSTKKNEVQGDAMILDRLVEGGLDGVSGLGTSKLVGFDGLIIEEDEKSGGICSVLIYKDNNHYH

pLDDT: mean 71.71, std 26.91, range [22.17, 98.5]

Mean predicted aligned error: 16.05 Å

Radius of gyration: 34.18 Å; Cα contacts (8 Å, |Δi|>4): 799; chains: 1; bounding box: 93×90×85 Å

Solvent-accessible surface area (backbone atoms only — not comparable to full-atom values): 28399 Å² total; per-residue (Å²): 141,79,87,80,74,80,76,78,80,72,79,73,79,69,57,58,69,34,47,47,43,64,37,44,36,47,62,93,48,48,57,34,41,38,58,38,57,56,51,48,52,46,70,70,40,40,89,82,48,77,56,78,48,77,48,63,40,84,94,40,29,58,64,28,42,44,35,40,42,42,98,45,39,36,44,32,20,61,59,40,82,51,55,46,36,27,57,34,42,35,39,51,50,61,98,85,37,62,49,33,32,33,39,101,92,41,78,55,26,33,72,92,42,76,37,21,52,53,49,51,48,64,74,73,37,85,59,51,66,45,96,77,37,34,36,41,38,45,81,11,32,38,35,37,36,52,76,83,52,82,41,100,82,55,52,47,55,58,76,29,40,47,42,31,39,38,35,31,54,32,97,92,53,80,74,72,49,90,55,66,35,30,43,45,42,70,48,42,35,39,32,36,26,52,48,99,90,42,72,48,78,46,36,55,75,68,38,34,60,64,51,45,41,74,76,74,38,78,56,83,43,76,47,69,56,86,68,69,59,63,46,56,73,74,69,46,75,88,62,73,81,55,66,61,13,32,40,36,33,31,39,88,55,9,38,36,37,34,26,33,72,89,37,32,27,55,34,40,36,41,28,38,39,32,63,57,42,90,56,38,74,68,26,17,48,27,31,48,35,34,77,52,101,88,52,71,42,44,39,79,43,46,74,68,60,51,60,74,75,42,62,76,57,85,60,72,69,64,53,50,61,62,50,66,72,76,59,95,74,78,81,80,86,82,85,82,78,86,85,86,88,78,87,87,82,89,82,88,85,83,88,88,88,90,88,92,79,87,79,89,92,81,80,86,79,89,77,92,85,80,93,88,79,91,87,88,86,84,89,81,88,86,88,81,86,79,88,81,91,87,78,87,90,84,87,89,87,81,88,85,89,86,90,84,82,88,85,82,88,76,94,86,76,76,60,51,78,44,79,53,83,72,56,84,88,52,86,88,68,70,78,57,43,47,31,36,37,36,60,33,68,22,36,37,39,30,33,32,70,75,67,55,24,33,44,34,42,34,38,34,56,70,80,84,78,79,127

Nearest PDB structures (foldseek):
  2f0c-assembly1_C  TM=2.197E-01  e=1.267E+00  Lactococcus phage TP901-1

Foldseek 3Di:
DDPPDDDPPPPPPDAAEWEDDFQFDIRPDGWLDAPLVVVVVCVVPCVSFVDKDWDWDLQAQLQTKIWIDTPFKIFTFHGDQFGGTRFKIKGFADLQGQHWYHYPHGTCDGNVRFRFQLSCCVPQNDWDADQQQQWTHDFQKIFGWDQPDQDPVNHGDRGTGTRMMMGGHGPPDDNDHQWREWEDDFQFGIWTDRDPPDIDDAGAPPDFQVNCCVPVNAAPDKDWPPDPVVCVVVPNDPPVVRPGWMWRHRQSQQKIFTAHPVGGTFKIKHFQLGALALCNSVHGGHSYWYDFPVGIDGQADFPVVVVVGFDADDDVVVVVVVVVSPDDADDDDDDDDDDDDDYDDDDDDDDDDDDDDDDDDDDDDDDDDDDDDDDDDDDDDDDDDDDDDDDDDDDDDDDDDDDDDDDDDDPPHFWDWDDPPRDPPCVPSPDYAIWIWGDGRQKIWIAGPSNSTTGMIMGGNDPPPPD

Organism: NCBI:txid1296121

InterPro domains:
  IPR005373 Phagosome assembly factor 1 [PF03676] (27-149)
  IPR005373 Phagosome assembly factor 1 [PF03676] (202-310)
  IPR039156 PHAF1/Protein broad-minded [PTHR13465] (207-408)